Protein AF-A0A968VYX3-F1 (afdb_monomer)

Structure (mmCIF, N/CA/C/O backbone):
data_AF-A0A968VYX3-F1
#
_entry.id   AF-A0A968VYX3-F1
#
loop_
_atom_site.group_PDB
_atom_site.id
_atom_site.type_symbol
_atom_site.label_atom_id
_atom_site.label_alt_id
_atom_site.label_comp_id
_atom_site.label_asym_id
_atom_site.label_entity_id
_atom_site.label_seq_id
_atom_site.pdbx_PDB_ins_code
_atom_site.Cartn_x
_atom_site.Cartn_y
_atom_site.Cartn_z
_atom_site.occupancy
_atom_site.B_iso_or_equiv
_atom_site.auth_seq_id
_atom_site.auth_comp_id
_atom_site.auth_asym_id
_atom_site.auth_atom_id
_atom_site.pdbx_PDB_model_num
ATOM 1 N N . MET A 1 1 ? 54.978 17.476 -94.115 1.00 51.28 1 MET A N 1
ATOM 2 C CA . MET A 1 1 ? 54.622 16.136 -93.594 1.00 51.28 1 MET A CA 1
ATOM 3 C C . MET A 1 1 ? 53.204 15.787 -94.027 1.00 51.28 1 MET A C 1
ATOM 5 O O . MET A 1 1 ? 52.415 16.717 -94.184 1.00 51.28 1 MET A O 1
ATOM 9 N N . PRO A 1 2 ? 52.864 14.501 -94.238 1.00 60.81 2 PRO A N 1
ATOM 10 C CA . PRO A 1 2 ? 51.469 14.089 -94.396 1.00 60.81 2 PRO A CA 1
ATOM 11 C C . PRO A 1 2 ? 50.632 14.655 -93.237 1.00 60.81 2 PRO A C 1
ATOM 13 O O . PRO A 1 2 ? 51.095 14.648 -92.102 1.00 60.81 2 PRO A O 1
ATOM 16 N N . SER A 1 3 ? 49.433 15.170 -93.520 1.00 66.69 3 SER A N 1
ATOM 17 C CA . SER A 1 3 ? 48.513 15.742 -92.519 1.00 66.69 3 SER A CA 1
ATOM 18 C C . SER A 1 3 ? 48.938 17.048 -91.816 1.00 66.69 3 SER A C 1
ATOM 20 O O . SER A 1 3 ? 48.533 17.283 -90.683 1.00 66.69 3 SER A O 1
ATOM 22 N N . TYR A 1 4 ? 49.719 17.919 -92.464 1.00 71.12 4 TYR A N 1
ATOM 23 C CA . TYR A 1 4 ? 50.009 19.283 -91.969 1.00 71.12 4 TYR A CA 1
ATOM 24 C C . TYR A 1 4 ? 50.621 19.365 -90.552 1.00 71.12 4 TYR A C 1
ATOM 26 O O . TYR A 1 4 ? 50.507 20.389 -89.891 1.00 71.12 4 TYR A O 1
ATOM 34 N N . GLY A 1 5 ? 51.309 18.308 -90.104 1.00 70.00 5 GLY A N 1
ATOM 35 C CA . GLY A 1 5 ? 51.940 18.253 -88.778 1.00 70.00 5 GLY A CA 1
ATOM 36 C C . GLY A 1 5 ? 51.070 17.627 -87.686 1.00 70.00 5 GLY A C 1
ATOM 37 O O . GLY A 1 5 ? 51.565 17.405 -86.589 1.00 70.00 5 GLY A O 1
ATOM 38 N N . GLU A 1 6 ? 49.816 17.269 -87.983 1.00 73.88 6 GLU A N 1
ATOM 39 C CA . GLU A 1 6 ? 48.979 16.522 -87.044 1.00 73.88 6 GLU A CA 1
ATOM 40 C C . GLU A 1 6 ? 49.488 15.087 -86.838 1.00 73.88 6 GLU A C 1
ATOM 42 O O . GLU A 1 6 ? 49.609 14.334 -87.818 1.00 73.88 6 GLU A O 1
ATOM 47 N N . PRO A 1 7 ? 49.697 14.657 -85.577 1.00 72.12 7 PRO A N 1
ATOM 48 C CA . PRO A 1 7 ? 49.877 13.252 -85.240 1.00 72.12 7 PRO A CA 1
ATOM 49 C C . PRO A 1 7 ? 48.712 12.433 -85.798 1.00 72.12 7 PRO A C 1
ATOM 51 O O . PRO A 1 7 ? 47.568 12.653 -85.417 1.00 72.12 7 PRO A O 1
ATOM 54 N N . CYS A 1 8 ? 48.949 11.491 -86.708 1.00 73.25 8 CYS A N 1
ATOM 55 C CA . CYS A 1 8 ? 47.886 10.621 -87.213 1.00 73.25 8 CYS A CA 1
ATOM 56 C C . CYS A 1 8 ? 48.422 9.272 -87.681 1.00 73.25 8 CYS A C 1
ATOM 58 O O . CYS A 1 8 ? 49.598 9.115 -88.019 1.00 73.25 8 CYS A O 1
ATOM 60 N N . MET A 1 9 ? 47.539 8.276 -87.690 1.00 74.44 9 MET A N 1
ATOM 61 C CA . MET A 1 9 ? 47.867 6.947 -88.184 1.00 74.44 9 MET A CA 1
ATOM 62 C C . MET A 1 9 ? 47.571 6.841 -89.679 1.00 74.44 9 MET A C 1
ATOM 64 O O . MET A 1 9 ? 46.506 7.246 -90.142 1.00 74.44 9 MET A O 1
ATOM 68 N N . PHE A 1 10 ? 48.486 6.214 -90.417 1.00 79.75 10 PHE A N 1
ATOM 69 C CA . PHE A 1 10 ? 48.273 5.840 -91.810 1.00 79.75 10 PHE A CA 1
ATOM 70 C C . PHE A 1 10 ? 48.296 4.324 -91.973 1.00 79.75 10 PHE A C 1
ATOM 72 O O . PHE A 1 10 ? 49.190 3.646 -91.467 1.00 79.75 10 PHE A O 1
ATOM 79 N N . VAL A 1 11 ? 47.342 3.799 -92.737 1.00 78.44 11 VAL A N 1
ATOM 80 C CA . VAL A 1 11 ? 47.413 2.450 -93.297 1.00 78.44 11 VAL A CA 1
ATOM 81 C C . VAL A 1 11 ? 47.929 2.578 -94.717 1.00 78.44 11 VAL A C 1
ATOM 83 O O . VAL A 1 11 ? 47.303 3.222 -95.557 1.00 78.44 11 VAL A O 1
ATOM 86 N N . LEU A 1 12 ? 49.088 1.983 -94.972 1.00 84.31 12 LEU A N 1
ATOM 87 C CA . LEU A 1 12 ? 49.720 2.002 -96.282 1.00 84.31 12 LEU A CA 1
ATOM 88 C C . LEU A 1 12 ? 49.454 0.676 -96.994 1.00 84.31 12 LEU A C 1
ATOM 90 O O . LEU A 1 12 ? 49.712 -0.387 -96.434 1.00 84.31 12 LEU A O 1
ATOM 94 N N . SER A 1 13 ? 48.976 0.742 -98.233 1.00 87.50 13 SER A N 1
ATOM 95 C CA . SER A 1 13 ? 48.835 -0.419 -99.110 1.00 87.50 13 SER A CA 1
ATOM 96 C C . SER A 1 13 ? 49.578 -0.171 -100.424 1.00 87.50 13 SER A C 1
ATOM 98 O O . SER A 1 13 ? 49.269 0.804 -101.118 1.00 87.50 13 SER A O 1
ATOM 100 N N . PRO A 1 14 ? 50.592 -0.981 -100.779 1.00 90.00 14 PRO A N 1
ATOM 101 C CA . PRO A 1 14 ? 51.289 -0.830 -102.051 1.00 90.00 14 PRO A CA 1
ATOM 102 C C . PRO A 1 14 ? 50.390 -1.225 -103.234 1.00 90.00 14 PRO A C 1
ATOM 104 O O . PRO A 1 14 ? 49.693 -2.233 -103.188 1.00 90.00 14 PRO A O 1
ATOM 107 N N . ILE A 1 15 ? 50.453 -0.456 -104.324 1.00 89.94 15 ILE A N 1
ATOM 108 C CA . ILE A 1 15 ? 49.826 -0.791 -105.608 1.00 89.94 15 ILE A CA 1
ATOM 109 C C . ILE A 1 15 ? 50.907 -1.310 -106.559 1.00 89.94 15 ILE A C 1
ATOM 111 O O . ILE A 1 15 ? 51.912 -0.631 -106.803 1.00 89.94 15 ILE A O 1
ATOM 115 N N . TYR A 1 16 ? 50.672 -2.489 -107.134 1.00 91.81 16 TYR A N 1
ATOM 116 C CA . TYR A 1 16 ? 51.558 -3.127 -108.106 1.00 91.81 16 TYR A CA 1
ATOM 117 C C . TYR A 1 16 ? 50.954 -3.113 -109.513 1.00 91.81 16 TYR A C 1
ATOM 119 O O . TYR A 1 16 ? 49.749 -3.288 -109.681 1.00 91.81 16 TYR A O 1
ATOM 127 N N . LYS A 1 17 ? 51.805 -2.964 -110.533 1.00 90.88 17 LYS A N 1
ATOM 128 C CA . LYS A 1 17 ? 51.472 -3.187 -111.947 1.00 90.88 17 LYS A CA 1
ATOM 129 C C . LYS A 1 17 ? 52.606 -3.976 -112.599 1.00 90.88 17 LYS A C 1
ATOM 131 O O . LYS A 1 17 ? 53.765 -3.596 -112.468 1.00 90.88 17 LYS A O 1
ATOM 136 N N . ASN A 1 18 ? 52.280 -5.084 -113.270 1.00 87.62 18 ASN A N 1
ATOM 137 C CA . ASN A 1 18 ? 53.249 -6.004 -113.892 1.00 87.62 18 ASN A CA 1
ATOM 138 C C . ASN A 1 18 ? 54.385 -6.436 -112.936 1.00 87.62 18 ASN A C 1
ATOM 140 O O . ASN A 1 18 ? 55.556 -6.422 -113.300 1.00 87.62 18 ASN A O 1
ATOM 144 N N . GLY A 1 19 ? 54.047 -6.746 -111.679 1.00 88.19 19 GLY A N 1
ATOM 145 C CA . GLY A 1 19 ? 55.014 -7.171 -110.656 1.00 88.19 19 GLY A CA 1
ATOM 146 C C . GLY A 1 19 ? 55.870 -6.051 -110.050 1.00 88.19 19 GLY A C 1
ATOM 147 O O . GLY A 1 19 ? 56.565 -6.291 -109.069 1.00 88.19 19 GLY A O 1
ATOM 148 N N . SER A 1 20 ? 55.784 -4.819 -110.560 1.00 85.06 20 SER A N 1
ATOM 149 C CA . SER A 1 20 ? 56.522 -3.664 -110.036 1.00 85.06 20 SER A CA 1
ATOM 150 C C . SER A 1 20 ? 55.617 -2.758 -109.196 1.00 85.06 20 SER A C 1
ATOM 152 O O . SER A 1 20 ? 54.479 -2.471 -109.573 1.00 85.06 20 SER A O 1
ATOM 154 N N . LYS A 1 21 ? 56.108 -2.307 -108.034 1.00 90.31 21 LYS A N 1
ATOM 155 C CA . LYS A 1 21 ? 55.401 -1.358 -107.159 1.00 90.31 21 LYS A CA 1
ATOM 156 C C . LYS A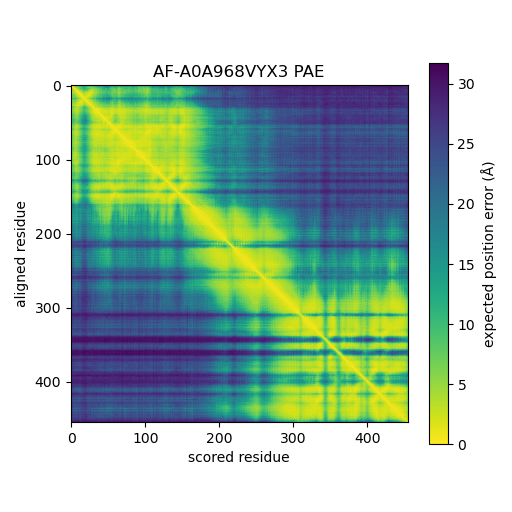 1 21 ? 55.401 0.020 -107.821 1.00 90.31 21 LYS A C 1
ATOM 158 O O . LYS A 1 21 ? 56.466 0.598 -108.005 1.00 90.31 21 LYS A O 1
ATOM 163 N N . ILE A 1 22 ? 54.222 0.545 -108.146 1.00 92.50 22 ILE A N 1
ATOM 164 C CA . ILE A 1 22 ? 54.079 1.830 -108.853 1.00 92.50 22 ILE A CA 1
ATOM 165 C C . ILE A 1 22 ? 53.502 2.946 -107.977 1.00 92.50 22 ILE A C 1
ATOM 167 O O . ILE A 1 22 ? 53.705 4.116 -108.279 1.00 92.50 22 ILE A O 1
ATOM 171 N N . ALA A 1 23 ? 52.799 2.608 -106.891 1.00 90.75 23 ALA A N 1
ATOM 172 C CA . ALA A 1 23 ? 52.235 3.587 -105.964 1.00 90.75 23 ALA A CA 1
ATOM 173 C C . ALA A 1 23 ? 52.011 2.989 -104.564 1.00 90.75 23 ALA A C 1
ATOM 175 O O . ALA A 1 23 ? 52.169 1.786 -104.343 1.00 90.75 23 ALA A O 1
ATOM 176 N N . VAL A 1 24 ? 51.644 3.840 -103.606 1.00 88.88 24 VAL A N 1
ATOM 177 C CA . VAL A 1 24 ? 51.171 3.451 -102.271 1.00 88.88 24 VAL A CA 1
ATOM 178 C C . VAL A 1 24 ? 49.893 4.231 -101.988 1.00 88.88 24 VAL A C 1
ATOM 180 O O . VAL A 1 24 ? 49.907 5.458 -102.050 1.00 88.88 24 VAL A O 1
ATOM 183 N N . ILE A 1 25 ? 48.802 3.538 -101.663 1.00 88.06 25 ILE A N 1
ATOM 184 C CA . ILE A 1 25 ? 47.617 4.167 -101.073 1.00 88.06 25 ILE A CA 1
ATOM 185 C C . ILE A 1 25 ? 47.896 4.354 -99.589 1.00 88.06 25 ILE A C 1
ATOM 187 O O . ILE A 1 25 ? 48.213 3.388 -98.898 1.00 88.06 25 ILE A O 1
ATOM 191 N N . ALA A 1 26 ? 47.757 5.585 -99.107 1.00 84.12 26 ALA A N 1
ATOM 192 C CA . ALA A 1 26 ? 47.805 5.913 -97.692 1.00 84.12 26 ALA A CA 1
ATOM 193 C C . ALA A 1 26 ? 46.406 6.310 -97.213 1.00 84.12 26 ALA A C 1
ATOM 195 O O . ALA A 1 26 ? 45.889 7.355 -97.598 1.00 84.12 26 ALA A O 1
ATOM 196 N N . LEU A 1 27 ? 45.793 5.484 -96.370 1.00 83.12 27 LEU A N 1
ATOM 197 C CA . LEU A 1 27 ? 44.534 5.802 -95.702 1.00 83.12 27 LEU A CA 1
ATOM 198 C C . LEU A 1 27 ? 44.841 6.432 -94.337 1.00 83.12 27 LEU A C 1
ATOM 200 O O . LEU A 1 27 ? 45.432 5.765 -93.488 1.00 83.12 27 LEU A O 1
ATOM 204 N N . LYS A 1 28 ? 44.443 7.692 -94.114 1.00 82.25 28 LYS A N 1
ATOM 205 C CA . LYS A 1 28 ? 44.511 8.336 -92.789 1.00 82.25 28 LYS A CA 1
ATOM 206 C C . LYS A 1 28 ? 43.396 7.770 -91.908 1.00 82.25 28 LYS A C 1
ATOM 208 O O . LYS A 1 28 ? 42.227 7.851 -92.274 1.00 82.25 28 LYS A O 1
ATOM 213 N N . ILE A 1 29 ? 43.748 7.241 -90.743 1.00 78.12 29 ILE A N 1
ATOM 214 C CA . ILE A 1 29 ? 42.795 6.938 -89.673 1.00 78.12 29 ILE A CA 1
ATOM 215 C C . ILE A 1 29 ? 42.685 8.186 -88.797 1.00 78.12 29 ILE A C 1
ATOM 217 O O . ILE A 1 29 ? 43.694 8.733 -88.349 1.00 78.12 29 ILE A O 1
ATOM 221 N N . SER A 1 30 ? 41.457 8.659 -88.583 1.00 81.38 30 SER A N 1
ATOM 222 C CA . SER A 1 30 ? 41.204 9.842 -87.764 1.00 81.38 30 SER A CA 1
ATOM 223 C C . SER A 1 30 ? 41.364 9.516 -86.279 1.00 81.38 30 SER A C 1
ATOM 225 O O . SER A 1 30 ? 40.644 8.667 -85.751 1.00 81.38 30 SER A O 1
ATOM 227 N N . ASN A 1 31 ? 42.251 10.236 -85.586 1.00 81.62 31 ASN A N 1
ATOM 228 C CA . ASN A 1 31 ? 42.364 10.145 -84.127 1.00 81.62 31 ASN A CA 1
ATOM 229 C C . ASN A 1 31 ? 41.036 10.496 -83.451 1.00 81.62 31 ASN A C 1
ATOM 231 O O . ASN A 1 31 ? 40.671 9.861 -82.473 1.00 81.62 31 ASN A O 1
ATOM 235 N N . ALA A 1 32 ? 40.276 11.445 -84.007 1.00 84.25 32 ALA A N 1
ATOM 236 C CA . ALA A 1 32 ? 38.975 11.823 -83.469 1.00 84.25 32 ALA A CA 1
ATOM 237 C C . ALA A 1 32 ? 37.975 10.658 -83.516 1.00 84.25 32 ALA A C 1
ATOM 239 O O . ALA A 1 32 ? 37.215 10.478 -82.572 1.00 84.25 32 ALA A O 1
ATOM 240 N N . GLN A 1 33 ? 38.001 9.833 -84.572 1.00 86.62 33 GLN A N 1
ATOM 241 C CA . GLN A 1 33 ? 37.161 8.632 -84.644 1.00 86.62 33 GLN A CA 1
ATOM 242 C C . GLN A 1 33 ? 37.594 7.583 -83.618 1.00 86.62 33 GLN A C 1
ATOM 244 O O . GLN A 1 33 ? 36.740 6.993 -82.964 1.00 86.62 33 GLN A O 1
ATOM 249 N N . LEU A 1 34 ? 38.904 7.378 -83.445 1.00 87.56 34 LEU A N 1
ATOM 250 C CA . LEU A 1 34 ? 39.422 6.439 -82.450 1.00 87.56 34 LEU A CA 1
ATOM 251 C C . LEU A 1 34 ? 39.076 6.889 -81.024 1.00 87.56 34 LEU A C 1
ATOM 253 O O . LEU A 1 34 ? 38.552 6.096 -80.249 1.00 87.56 34 LEU A O 1
ATOM 257 N N . THR A 1 35 ? 39.298 8.166 -80.706 1.00 91.06 35 THR A N 1
ATOM 258 C CA . THR A 1 35 ? 38.888 8.774 -79.437 1.00 91.06 35 THR A CA 1
ATOM 259 C C . THR A 1 35 ? 37.387 8.597 -79.231 1.00 91.06 35 THR A C 1
ATOM 261 O O . THR A 1 35 ? 36.987 8.102 -78.190 1.00 91.06 35 THR A O 1
ATOM 264 N N . ASN A 1 36 ? 36.556 8.898 -80.235 1.00 90.94 36 ASN A N 1
ATOM 265 C CA . ASN A 1 36 ? 35.101 8.778 -80.129 1.00 90.94 36 ASN A CA 1
ATOM 266 C C . ASN A 1 36 ? 34.624 7.346 -79.840 1.00 90.94 36 ASN A C 1
ATOM 268 O O . ASN A 1 36 ? 33.663 7.175 -79.099 1.00 90.94 36 ASN A O 1
ATOM 272 N N . ILE A 1 37 ? 35.282 6.327 -80.405 1.00 89.75 37 ILE A N 1
ATOM 273 C CA . ILE A 1 37 ? 34.975 4.913 -80.128 1.00 89.75 37 ILE A CA 1
ATOM 274 C C . ILE A 1 37 ? 35.338 4.550 -78.685 1.00 89.75 37 ILE A C 1
ATOM 276 O O . ILE A 1 37 ? 34.573 3.868 -78.015 1.00 89.75 37 ILE A O 1
ATOM 280 N N . VAL A 1 38 ? 36.500 5.000 -78.208 1.00 90.69 38 VAL A N 1
ATOM 281 C CA . VAL A 1 38 ? 37.015 4.659 -76.871 1.00 90.69 38 VAL A CA 1
ATOM 282 C C . VAL A 1 38 ? 36.267 5.395 -75.764 1.00 90.69 38 VAL A C 1
ATOM 284 O O . VAL A 1 38 ? 36.069 4.839 -74.690 1.00 90.69 38 VAL A O 1
ATOM 287 N N . THR A 1 39 ? 35.846 6.631 -76.024 1.00 90.56 39 THR A N 1
ATOM 288 C CA . THR A 1 39 ? 35.159 7.485 -75.048 1.00 90.56 39 THR A CA 1
ATOM 289 C C . THR A 1 39 ? 33.641 7.492 -75.213 1.00 90.56 39 THR A C 1
ATOM 291 O O . THR A 1 39 ? 32.981 8.283 -74.544 1.00 90.56 39 THR A O 1
ATOM 294 N N . ASN A 1 40 ? 33.092 6.699 -76.145 1.00 90.06 40 ASN A N 1
ATOM 295 C CA . ASN A 1 40 ? 31.672 6.717 -76.517 1.00 90.06 40 ASN A CA 1
ATOM 296 C C . ASN A 1 40 ? 31.147 8.150 -76.768 1.00 90.06 40 ASN A C 1
ATOM 298 O O . ASN A 1 40 ? 30.116 8.574 -76.252 1.00 90.06 40 ASN A O 1
ATOM 302 N N . GLY A 1 41 ? 31.926 8.961 -77.490 1.00 88.31 41 GLY A N 1
ATOM 303 C CA . GLY A 1 41 ? 31.615 10.379 -77.695 1.00 88.31 41 GLY A CA 1
ATOM 304 C C . GLY A 1 41 ? 31.712 11.257 -76.447 1.00 88.31 41 GLY A C 1
ATOM 305 O O . GLY A 1 41 ? 31.057 12.294 -76.386 1.00 88.31 41 GLY A O 1
ATOM 306 N N . PHE A 1 42 ? 32.587 10.898 -75.503 1.00 87.44 42 PHE A N 1
ATOM 307 C CA . PHE A 1 42 ? 32.790 11.559 -74.207 1.00 87.44 42 PHE A CA 1
ATOM 308 C C . PHE A 1 42 ? 31.594 11.415 -73.245 1.00 87.44 42 PHE A C 1
ATOM 310 O O . PHE A 1 42 ? 31.413 12.242 -72.351 1.00 87.44 42 PHE A O 1
ATOM 317 N N . ASN A 1 43 ? 30.801 10.347 -73.382 1.00 88.06 43 ASN A N 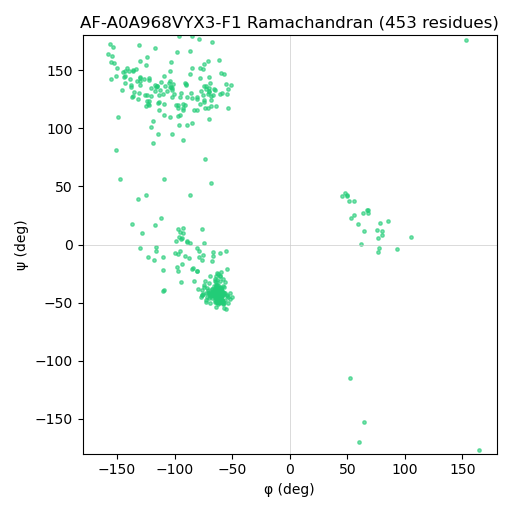1
ATOM 318 C CA . ASN A 1 43 ? 29.617 10.087 -72.559 1.00 88.06 43 ASN A CA 1
ATOM 319 C C . ASN A 1 43 ? 29.934 9.343 -71.241 1.00 88.06 43 ASN A C 1
ATOM 321 O O . ASN A 1 43 ? 29.220 8.443 -70.797 1.00 88.06 43 ASN A O 1
ATOM 325 N N . PHE A 1 44 ? 31.017 9.749 -70.575 1.00 89.06 44 PHE A N 1
ATOM 326 C CA . PHE A 1 44 ? 31.612 9.030 -69.441 1.00 89.06 44 PHE A CA 1
ATOM 327 C C . PHE A 1 44 ? 30.664 8.798 -68.258 1.00 89.06 44 PHE A C 1
ATOM 329 O O . PHE A 1 44 ? 30.814 7.827 -67.517 1.00 89.06 44 PHE A O 1
ATOM 336 N N . LYS A 1 45 ? 29.696 9.695 -68.043 1.00 85.31 45 LYS A N 1
ATOM 337 C CA . LYS A 1 45 ? 28.752 9.580 -66.926 1.00 85.31 45 LYS A CA 1
ATOM 338 C C . LYS A 1 45 ? 27.761 8.432 -67.137 1.00 85.31 45 LYS A C 1
ATOM 340 O O . LYS A 1 45 ? 27.449 7.739 -66.174 1.00 85.31 45 LYS A O 1
ATOM 345 N N . GLU A 1 46 ? 27.290 8.236 -68.368 1.00 86.62 46 GLU A N 1
ATOM 346 C CA . GLU A 1 46 ? 26.405 7.121 -68.729 1.00 86.62 46 GLU A CA 1
ATOM 347 C C . GLU A 1 46 ? 27.173 5.795 -68.787 1.00 86.62 46 GLU A C 1
ATOM 349 O O . GLU A 1 46 ? 26.640 4.766 -68.381 1.00 86.62 46 GLU A O 1
ATOM 354 N N . ASP A 1 47 ? 28.459 5.840 -69.154 1.00 85.75 47 ASP A N 1
ATOM 355 C CA . ASP A 1 47 ? 29.364 4.681 -69.141 1.00 85.75 47 ASP A CA 1
ATOM 356 C C . ASP A 1 47 ? 29.818 4.267 -67.719 1.00 85.75 47 ASP A C 1
ATO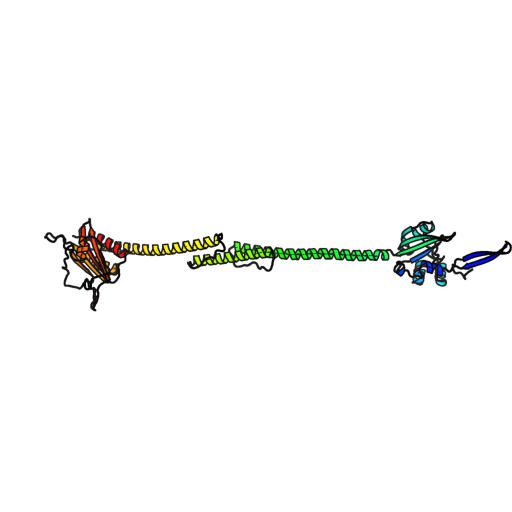M 358 O O . ASP A 1 47 ? 30.604 3.335 -67.552 1.00 85.75 47 ASP A O 1
ATOM 362 N N . GLY A 1 48 ? 29.342 4.953 -66.671 1.00 84.00 48 GLY A N 1
ATOM 363 C CA . GLY A 1 48 ? 29.627 4.609 -65.274 1.00 84.00 48 GLY A CA 1
ATOM 364 C C . GLY A 1 48 ? 30.985 5.085 -64.746 1.00 84.00 48 GLY A C 1
ATOM 365 O O . GLY A 1 48 ? 31.381 4.705 -63.648 1.00 84.00 48 GLY A O 1
ATOM 366 N N . LEU A 1 49 ? 31.684 5.955 -65.477 1.00 85.44 49 LEU A N 1
ATOM 367 C CA . LEU A 1 49 ? 32.981 6.529 -65.083 1.00 85.44 49 LEU A CA 1
ATOM 368 C C . LEU A 1 49 ? 32.839 7.821 -64.268 1.00 85.44 49 LEU A C 1
ATOM 370 O O . LEU A 1 49 ? 33.824 8.461 -63.899 1.00 85.44 49 LEU A O 1
ATOM 374 N N . GLY A 1 50 ? 31.601 8.215 -63.980 1.00 85.31 50 GLY A N 1
ATOM 375 C CA . GLY A 1 50 ? 31.291 9.333 -63.107 1.00 85.31 50 GLY A CA 1
ATOM 376 C C . GLY A 1 50 ? 31.766 10.687 -63.636 1.00 85.31 50 GLY A C 1
ATOM 377 O O . GLY A 1 50 ? 31.859 10.955 -64.838 1.00 85.31 50 GLY A O 1
ATOM 378 N N . SER A 1 51 ? 32.013 11.588 -62.699 1.00 84.12 51 SER A N 1
ATOM 379 C CA . SER A 1 51 ? 32.380 12.981 -62.930 1.00 84.12 51 SER A CA 1
ATOM 380 C C . SER A 1 51 ? 33.852 13.183 -63.275 1.00 84.12 51 SER A C 1
ATOM 382 O O . SER A 1 51 ? 34.153 14.177 -63.926 1.00 84.12 51 SER A O 1
ATOM 384 N N . ALA A 1 52 ? 34.747 12.264 -62.901 1.00 84.69 52 ALA A N 1
ATOM 385 C CA . ALA A 1 52 ? 36.182 12.437 -63.133 1.00 84.69 52 ALA A CA 1
ATOM 386 C C . ALA A 1 52 ? 36.889 11.245 -63.796 1.00 84.69 52 ALA A C 1
ATOM 388 O O . ALA A 1 52 ? 38.087 11.334 -64.074 1.00 84.69 52 ALA A O 1
ATOM 389 N N . GLY A 1 53 ? 36.188 10.136 -64.048 1.00 89.56 53 GLY A N 1
ATOM 390 C CA . GLY A 1 53 ? 36.771 8.986 -64.731 1.00 89.56 53 GLY A CA 1
ATOM 391 C C . GLY A 1 53 ? 37.028 9.233 -66.216 1.00 89.56 53 GLY A C 1
ATOM 392 O O . GLY A 1 53 ? 36.446 10.136 -66.824 1.00 89.56 53 GLY A O 1
ATOM 393 N N . ASP A 1 54 ? 37.939 8.446 -66.782 1.00 91.44 54 ASP A N 1
ATOM 394 C CA . ASP A 1 54 ? 38.484 8.634 -68.127 1.00 91.44 54 ASP A CA 1
ATOM 395 C C . ASP A 1 54 ? 38.892 7.297 -68.757 1.00 91.44 54 ASP A C 1
ATOM 397 O O . ASP A 1 54 ? 39.289 6.373 -68.043 1.00 91.44 54 ASP A O 1
ATOM 401 N N . VAL A 1 55 ? 38.847 7.216 -70.089 1.00 93.81 55 VAL A N 1
ATOM 402 C CA . VAL A 1 55 ? 39.271 6.041 -70.865 1.00 93.81 55 VAL A CA 1
ATOM 403 C C . VAL A 1 55 ? 40.101 6.487 -72.053 1.00 93.81 55 VAL A C 1
ATOM 405 O O . VAL A 1 55 ? 39.716 7.383 -72.801 1.00 93.81 55 VAL A O 1
ATOM 408 N N . PHE A 1 56 ? 41.252 5.854 -72.243 1.00 93.94 56 PHE A N 1
ATOM 409 C CA . PHE A 1 56 ? 42.195 6.233 -73.284 1.00 93.94 56 PHE A CA 1
ATOM 410 C C . PHE A 1 56 ? 43.072 5.057 -73.714 1.00 93.94 56 PHE A C 1
ATOM 412 O O . PHE A 1 56 ? 43.198 4.054 -73.013 1.00 93.94 56 PHE A O 1
ATOM 419 N N . ILE A 1 57 ? 43.698 5.186 -74.883 1.00 94.75 57 ILE A N 1
ATOM 420 C CA . ILE A 1 57 ? 44.635 4.195 -75.415 1.00 94.75 57 ILE A CA 1
ATOM 421 C C . ILE A 1 57 ? 46.071 4.691 -75.265 1.00 94.75 57 ILE A C 1
ATOM 423 O O . ILE A 1 57 ? 46.380 5.846 -75.564 1.00 94.75 57 ILE A O 1
ATOM 427 N N . VAL A 1 58 ? 46.958 3.778 -74.879 1.00 94.38 58 VAL A N 1
ATOM 428 C CA . VAL A 1 58 ? 48.407 3.973 -74.793 1.00 94.38 58 VAL A CA 1
ATOM 429 C C . VAL A 1 58 ? 49.100 3.066 -75.805 1.00 94.38 58 VAL A C 1
ATOM 431 O O . VAL A 1 58 ? 48.734 1.901 -75.967 1.00 94.38 58 VAL A O 1
ATOM 434 N N . GLY A 1 59 ? 50.094 3.591 -76.518 1.00 92.50 59 GLY A N 1
ATOM 435 C CA . GLY A 1 59 ? 50.933 2.785 -77.402 1.00 92.50 59 GLY A CA 1
ATOM 436 C C . GLY A 1 59 ? 52.127 2.154 -76.685 1.00 92.50 59 GLY A C 1
ATOM 437 O O . GLY A 1 59 ? 52.495 2.578 -75.600 1.00 92.50 59 GLY A O 1
ATOM 438 N N . HIS A 1 60 ? 52.788 1.185 -77.327 1.00 91.06 60 HIS A N 1
ATOM 439 C CA . HIS A 1 60 ? 54.031 0.564 -76.825 1.00 91.06 60 HIS A CA 1
ATOM 440 C C . HIS A 1 60 ? 55.177 1.539 -76.492 1.00 91.06 60 HIS A C 1
ATOM 442 O O . HIS A 1 60 ? 56.084 1.176 -75.757 1.00 91.06 60 HIS A O 1
ATOM 448 N N . ASP A 1 61 ? 55.149 2.751 -77.047 1.00 91.50 61 ASP A N 1
ATOM 449 C CA . ASP A 1 61 ? 56.098 3.831 -76.761 1.00 91.50 61 ASP A CA 1
ATOM 450 C C . ASP A 1 61 ? 55.759 4.589 -75.468 1.00 91.50 61 ASP A C 1
ATOM 452 O O . ASP A 1 61 ? 56.487 5.494 -75.080 1.00 91.50 61 ASP A O 1
ATOM 456 N N . GLY A 1 62 ? 54.652 4.241 -74.806 1.00 91.50 62 GLY A N 1
ATOM 457 C CA . GLY A 1 62 ? 54.173 4.902 -73.599 1.00 91.50 62 GLY A CA 1
ATOM 458 C C . GLY A 1 62 ? 53.414 6.201 -73.862 1.00 91.50 62 GLY A C 1
ATOM 459 O O . GLY A 1 62 ? 53.085 6.892 -72.908 1.00 91.50 62 GLY A O 1
ATOM 460 N N . TYR A 1 63 ? 53.102 6.553 -75.114 1.00 92.88 63 TYR A N 1
ATOM 461 C CA . TYR A 1 63 ? 52.382 7.793 -75.441 1.00 92.88 63 TYR A CA 1
ATOM 462 C C . TYR A 1 63 ? 50.908 7.545 -75.764 1.00 92.88 63 TYR A C 1
ATOM 464 O O . TYR A 1 63 ? 50.515 6.454 -76.194 1.00 92.88 63 TYR A O 1
ATOM 472 N N . LEU A 1 64 ? 50.080 8.580 -75.617 1.00 93.56 64 LEU A N 1
ATOM 473 C CA . LEU A 1 64 ? 48.659 8.514 -75.956 1.00 93.56 64 LEU A CA 1
ATOM 474 C C . LEU A 1 64 ? 48.405 8.174 -77.431 1.00 93.56 64 LEU A C 1
ATOM 476 O O . LEU A 1 64 ? 49.158 8.561 -78.329 1.00 93.56 64 LEU A O 1
ATOM 480 N N . ARG A 1 65 ? 47.303 7.461 -77.675 1.00 92.31 65 ARG A N 1
ATOM 481 C CA . ARG A 1 65 ? 46.713 7.202 -79.002 1.00 92.31 65 ARG A CA 1
ATOM 482 C C . ARG A 1 65 ? 45.305 7.768 -79.157 1.00 92.31 65 ARG A C 1
ATOM 484 O O . ARG A 1 65 ? 44.830 7.880 -80.281 1.00 92.31 65 ARG A O 1
ATOM 491 N N . THR A 1 66 ? 44.682 8.161 -78.053 1.00 93.25 66 THR A N 1
ATOM 492 C CA . THR A 1 66 ? 43.420 8.903 -78.012 1.00 93.25 66 THR A CA 1
ATOM 493 C C . THR A 1 66 ? 43.556 10.106 -77.097 1.00 93.25 66 THR A C 1
ATOM 495 O O . THR A 1 66 ? 44.412 10.129 -76.210 1.00 93.25 66 THR A O 1
ATOM 498 N N . ASP A 1 67 ? 42.693 11.091 -77.299 1.00 92.19 67 ASP A N 1
ATOM 499 C CA . ASP A 1 67 ? 42.638 12.259 -76.431 1.00 92.19 67 ASP A CA 1
ATOM 500 C C . ASP A 1 67 ? 41.973 11.935 -75.098 1.00 92.19 67 ASP A C 1
ATOM 502 O O . ASP A 1 67 ? 41.118 11.055 -74.996 1.00 92.19 67 ASP A O 1
ATOM 506 N N . ARG A 1 68 ? 42.395 12.669 -74.072 1.00 91.31 68 ARG A N 1
ATOM 507 C CA . ARG A 1 68 ? 41.910 12.545 -72.699 1.00 91.31 68 ARG A CA 1
ATOM 508 C C . ARG A 1 68 ? 40.641 13.367 -72.495 1.00 91.31 68 ARG A C 1
ATOM 510 O O . ARG A 1 68 ? 40.488 14.433 -73.099 1.00 91.31 68 ARG A O 1
ATOM 517 N N . ARG A 1 69 ? 39.782 12.945 -71.566 1.00 90.88 69 ARG A N 1
ATOM 518 C CA . ARG A 1 69 ? 38.607 13.715 -71.126 1.00 90.88 69 ARG A CA 1
ATOM 519 C C . ARG A 1 69 ? 38.949 15.161 -70.754 1.00 90.88 69 ARG A C 1
ATOM 521 O O . ARG A 1 69 ? 38.274 16.089 -71.190 1.00 90.88 69 ARG A O 1
ATOM 528 N N . GLN A 1 70 ? 40.030 15.361 -70.002 1.00 90.06 70 GLN A N 1
ATOM 529 C CA . GLN A 1 70 ? 40.415 16.671 -69.467 1.00 90.06 70 GLN A CA 1
ATOM 530 C C . GLN A 1 70 ? 40.779 17.670 -70.573 1.00 90.06 70 GLN A C 1
ATOM 532 O O . GLN A 1 70 ? 40.514 18.860 -70.424 1.00 90.06 70 GLN A O 1
ATOM 537 N N . LEU A 1 71 ? 41.323 17.197 -71.702 1.00 91.00 71 LEU A N 1
ATOM 538 C CA . LEU A 1 71 ? 41.609 18.050 -72.857 1.00 91.00 71 LEU A CA 1
ATOM 539 C C . LEU A 1 71 ? 40.318 18.629 -73.458 1.00 91.00 71 LEU A C 1
ATOM 541 O O . LEU A 1 71 ? 40.304 19.778 -73.895 1.00 91.00 71 LEU A O 1
ATOM 545 N N . LYS A 1 72 ? 39.233 17.843 -73.461 1.00 89.81 72 LYS A N 1
ATOM 546 C CA . LYS A 1 72 ? 37.908 18.246 -73.954 1.00 89.81 72 LYS A CA 1
ATOM 547 C C . LYS A 1 72 ? 37.183 19.161 -72.965 1.00 89.81 72 LYS A C 1
ATOM 549 O O . LYS A 1 72 ? 36.575 20.137 -73.390 1.00 89.81 72 LYS A O 1
ATOM 554 N N . GLU A 1 73 ? 37.227 18.834 -71.674 1.00 89.81 73 GLU A N 1
ATOM 555 C CA . GLU A 1 73 ? 36.478 19.551 -70.634 1.00 89.81 73 GLU A CA 1
ATOM 556 C C . GLU A 1 73 ? 37.119 20.884 -70.242 1.00 89.81 73 GLU A C 1
ATOM 558 O O . GLU A 1 73 ? 36.424 21.890 -70.117 1.00 89.81 73 GLU A O 1
ATOM 563 N N . ASN A 1 74 ? 38.439 20.910 -70.041 1.00 91.69 74 ASN A N 1
ATOM 564 C CA . ASN A 1 74 ? 39.166 22.124 -69.687 1.00 91.69 74 ASN A CA 1
ATOM 565 C C . ASN A 1 74 ? 40.607 22.059 -70.205 1.00 91.69 74 ASN A C 1
ATOM 567 O O . ASN A 1 74 ? 41.553 21.756 -69.473 1.00 91.69 74 ASN A O 1
ATOM 571 N N . LYS A 1 75 ? 40.760 22.377 -71.493 1.00 92.81 75 LYS A N 1
ATOM 572 C CA . LYS A 1 75 ? 42.046 22.398 -72.194 1.00 92.81 75 LYS A CA 1
ATOM 573 C C . LYS A 1 75 ? 43.112 23.223 -71.477 1.00 92.81 75 LYS A C 1
ATOM 575 O O . LYS A 1 75 ? 44.240 22.759 -71.338 1.00 92.81 75 LYS A O 1
ATOM 580 N N . GLU A 1 76 ? 42.771 24.430 -71.031 1.00 92.69 76 GLU A N 1
ATOM 581 C CA . GLU A 1 76 ? 43.732 25.342 -70.406 1.00 92.69 76 GLU A CA 1
ATOM 582 C C . GLU A 1 76 ? 44.287 24.750 -69.105 1.00 92.69 76 GLU A C 1
ATOM 584 O O . GLU A 1 76 ? 45.504 24.672 -68.926 1.00 92.69 76 GLU A O 1
ATOM 589 N N . ALA A 1 77 ? 43.406 24.255 -68.228 1.00 90.69 77 ALA A N 1
ATOM 590 C CA . ALA A 1 77 ? 43.813 23.602 -66.988 1.00 90.69 77 ALA A CA 1
ATOM 591 C C . ALA A 1 77 ? 44.596 22.309 -67.250 1.00 90.69 77 ALA A C 1
ATOM 593 O O . ALA A 1 77 ? 45.576 22.039 -66.555 1.00 90.69 77 ALA A O 1
ATOM 594 N N . TYR A 1 78 ? 44.202 21.536 -68.266 1.00 89.88 78 TYR A N 1
ATOM 595 C CA . TYR A 1 78 ? 44.881 20.302 -68.644 1.00 89.88 78 TYR A CA 1
ATOM 596 C C . TYR A 1 78 ? 46.314 20.563 -69.119 1.00 89.88 78 TYR A C 1
ATOM 598 O O . TYR A 1 78 ? 47.254 20.018 -68.544 1.00 89.88 78 TYR A O 1
ATOM 606 N N . VAL A 1 79 ? 46.509 21.451 -70.100 1.00 91.31 79 VAL A N 1
ATOM 607 C CA . VAL A 1 79 ? 47.846 21.775 -70.627 1.00 91.31 79 VAL A CA 1
ATOM 608 C C . VAL A 1 79 ? 48.719 22.427 -69.553 1.00 91.31 79 VAL A C 1
ATOM 610 O O . VAL A 1 79 ? 49.898 22.090 -69.426 1.00 91.31 79 VAL A O 1
ATOM 613 N N . LYS A 1 80 ? 48.142 23.296 -68.712 1.00 91.31 80 LYS A N 1
ATOM 614 C CA . LYS A 1 80 ? 48.836 23.853 -67.543 1.00 91.31 80 LYS A CA 1
ATOM 615 C C . LYS A 1 80 ? 49.288 22.756 -66.575 1.00 91.31 80 LYS A C 1
ATOM 617 O O . LYS A 1 80 ? 50.430 22.790 -66.123 1.00 91.31 80 LYS A O 1
ATOM 622 N N . GLY A 1 81 ? 48.427 21.780 -66.284 1.00 88.94 81 GLY A N 1
ATOM 623 C CA . GLY A 1 81 ? 48.743 20.639 -65.425 1.00 88.94 81 GLY A CA 1
ATOM 624 C C . GLY A 1 81 ? 49.873 19.775 -65.985 1.00 88.94 81 GLY A C 1
ATOM 625 O O . GLY A 1 81 ? 50.788 19.424 -65.238 1.00 88.94 81 GLY A O 1
ATOM 626 N N . LEU A 1 82 ? 49.857 19.509 -67.297 1.00 90.25 82 LEU A N 1
ATOM 627 C CA . LEU A 1 82 ? 50.921 18.770 -67.985 1.00 90.25 82 LEU A CA 1
ATOM 628 C C . LEU A 1 82 ? 52.280 19.482 -67.876 1.00 90.25 82 LEU A C 1
ATOM 630 O O . LEU A 1 82 ? 53.278 18.827 -67.575 1.00 90.25 82 LEU A O 1
ATOM 634 N N . ARG A 1 83 ? 52.319 20.812 -68.056 1.00 89.31 83 ARG A N 1
ATOM 635 C CA . ARG A 1 83 ? 53.540 21.623 -67.881 1.00 89.31 83 ARG A CA 1
ATOM 636 C C . ARG A 1 83 ? 54.040 21.599 -66.438 1.00 89.31 83 ARG A C 1
ATOM 638 O O . ARG A 1 83 ? 55.207 21.327 -66.191 1.00 89.31 83 ARG A O 1
ATOM 645 N N . GLN A 1 84 ? 53.150 21.841 -65.474 1.00 88.88 84 GLN A N 1
ATOM 646 C CA . GLN A 1 84 ? 53.505 21.910 -64.050 1.00 88.88 84 GLN A CA 1
ATOM 647 C C . GLN A 1 84 ? 54.104 20.606 -63.509 1.00 88.88 84 GLN A C 1
ATOM 649 O O . GLN A 1 84 ? 54.945 20.648 -62.615 1.00 88.88 84 GLN A O 1
ATOM 654 N N . HIS A 1 85 ? 53.689 19.462 -64.055 1.00 87.19 85 HIS A N 1
ATOM 655 C CA . HIS A 1 85 ? 54.173 18.143 -63.647 1.00 87.19 85 HIS A CA 1
ATOM 656 C C . HIS A 1 85 ? 55.294 17.604 -64.550 1.00 87.19 85 HIS A C 1
ATOM 658 O O . HIS A 1 85 ? 55.622 16.420 -64.463 1.00 87.19 85 HIS A O 1
ATOM 664 N N . ASN A 1 86 ? 55.890 18.447 -65.407 1.00 88.12 86 ASN A N 1
ATOM 665 C CA . ASN A 1 86 ? 56.949 18.074 -66.353 1.00 88.12 86 ASN A CA 1
ATOM 666 C C . ASN A 1 86 ? 56.577 16.852 -67.216 1.00 88.12 86 ASN A C 1
ATOM 668 O O . ASN A 1 86 ? 57.401 15.969 -67.462 1.00 88.12 86 ASN A O 1
ATOM 672 N N . MET A 1 87 ? 55.307 16.759 -67.623 1.00 87.56 87 MET A N 1
ATOM 673 C CA . MET A 1 87 ? 54.824 15.665 -68.470 1.00 87.56 87 MET A CA 1
ATOM 674 C C . MET A 1 87 ? 55.100 15.916 -69.949 1.00 87.56 87 MET A C 1
ATOM 676 O O . MET A 1 87 ? 55.297 14.963 -70.691 1.00 87.56 87 MET A O 1
ATOM 680 N N . VAL A 1 88 ? 55.098 17.179 -70.363 1.00 90.12 88 VAL A N 1
ATOM 681 C CA . VAL A 1 88 ? 55.382 17.631 -71.729 1.00 90.12 88 VAL A CA 1
ATOM 682 C C . VAL A 1 88 ? 56.307 18.840 -71.645 1.00 90.12 88 VAL A C 1
ATOM 684 O O . VAL A 1 88 ? 56.254 19.575 -70.653 1.00 90.12 88 VAL A O 1
ATOM 687 N N . ASP A 1 89 ? 57.147 19.044 -72.655 1.00 92.25 89 ASP A N 1
ATOM 688 C CA . ASP A 1 89 ? 57.944 20.265 -72.764 1.00 92.25 89 ASP A CA 1
ATOM 689 C C . ASP A 1 89 ? 57.106 21.442 -73.306 1.00 92.25 89 ASP A C 1
ATOM 691 O O . ASP A 1 89 ? 55.909 21.314 -73.601 1.00 92.25 89 ASP A O 1
ATOM 695 N N . ASP A 1 90 ? 57.710 22.629 -73.389 1.00 90.38 90 ASP A N 1
ATOM 696 C CA . ASP A 1 90 ? 57.002 23.829 -73.844 1.00 90.38 90 ASP A CA 1
ATOM 697 C C . ASP A 1 90 ? 56.535 23.719 -75.302 1.00 90.38 90 ASP A C 1
ATOM 699 O O . ASP A 1 90 ? 55.436 24.188 -75.619 1.00 90.38 90 ASP A O 1
ATOM 703 N N . GLN A 1 91 ? 57.316 23.047 -76.154 1.00 90.75 91 GLN A N 1
ATOM 704 C CA . GLN A 1 91 ? 57.021 22.849 -77.572 1.00 90.75 91 GLN A CA 1
ATOM 705 C C . GLN A 1 91 ? 55.836 21.895 -77.768 1.00 90.75 91 GLN A C 1
ATOM 707 O O . GLN A 1 91 ? 54.908 22.191 -78.529 1.00 90.75 91 GLN A O 1
ATOM 712 N N . ASP A 1 92 ? 55.822 20.771 -77.058 1.00 90.88 92 ASP A N 1
ATOM 713 C CA . ASP A 1 92 ? 54.725 19.810 -77.065 1.00 90.88 92 ASP A CA 1
ATOM 714 C C . ASP A 1 92 ? 53.452 20.441 -76.496 1.00 90.88 92 ASP A C 1
ATOM 716 O O . ASP A 1 92 ? 52.371 20.273 -77.058 1.00 90.88 92 ASP A O 1
ATOM 720 N N . ALA A 1 93 ? 53.553 21.247 -75.437 1.00 91.56 93 ALA A N 1
ATOM 721 C CA . ALA A 1 93 ? 52.404 21.964 -74.891 1.00 91.56 93 ALA A CA 1
ATOM 722 C C . ALA A 1 93 ? 51.817 23.004 -75.864 1.00 91.56 93 ALA A C 1
ATOM 724 O O . ALA A 1 93 ? 50.594 23.135 -75.962 1.00 91.56 93 ALA A O 1
ATOM 725 N N . GLU A 1 94 ? 52.660 23.741 -76.594 1.00 91.31 94 GLU A N 1
ATOM 726 C CA . GLU A 1 94 ? 52.203 24.627 -77.673 1.00 91.31 94 GLU A CA 1
ATOM 727 C C . GLU A 1 94 ? 51.550 23.837 -78.808 1.00 91.31 94 GLU A C 1
ATOM 729 O O . GLU A 1 94 ? 50.498 24.233 -79.311 1.00 91.31 94 GLU A O 1
ATOM 734 N N . THR A 1 95 ? 52.107 22.675 -79.146 1.00 90.06 95 THR A N 1
ATOM 735 C CA . THR A 1 95 ? 51.561 21.774 -80.166 1.00 90.06 95 THR A CA 1
ATOM 736 C C . THR A 1 95 ? 50.189 21.228 -79.760 1.00 90.06 95 THR A C 1
ATOM 738 O O . THR A 1 95 ? 49.254 21.267 -80.561 1.00 90.06 95 THR A O 1
ATOM 741 N N . ILE A 1 96 ? 50.009 20.807 -78.503 1.00 91.44 96 ILE A N 1
ATOM 742 C CA . ILE A 1 96 ? 48.706 20.394 -77.951 1.00 91.44 96 ILE A CA 1
ATOM 743 C C . ILE A 1 96 ? 47.714 21.562 -78.004 1.00 91.44 96 ILE A C 1
ATOM 745 O O . ILE A 1 96 ? 46.539 21.380 -78.338 1.00 91.44 96 ILE A O 1
ATOM 749 N N . ASN A 1 97 ? 48.171 22.782 -77.711 1.00 90.19 97 ASN A N 1
ATOM 750 C CA . ASN A 1 97 ? 47.329 23.970 -77.790 1.00 90.19 97 ASN A CA 1
ATOM 751 C C . ASN A 1 97 ? 46.900 24.299 -79.222 1.00 90.19 97 ASN A C 1
ATOM 753 O O . ASN A 1 97 ? 45.727 24.602 -79.441 1.00 90.19 97 ASN A O 1
ATOM 757 N N . LEU A 1 98 ? 47.802 24.200 -80.193 1.00 89.12 98 LEU A N 1
ATOM 758 C CA . LEU A 1 98 ? 47.508 24.505 -81.589 1.00 89.12 98 LEU A CA 1
ATOM 759 C C . LEU A 1 98 ? 46.633 23.425 -82.239 1.00 89.12 98 LEU A C 1
ATOM 761 O O . LEU A 1 98 ? 45.631 23.742 -82.875 1.00 89.12 98 LEU A O 1
ATOM 765 N N . LEU A 1 99 ? 46.999 22.155 -82.059 1.00 88.31 99 LEU A N 1
ATOM 766 C CA . LEU A 1 99 ? 46.378 21.015 -82.742 1.00 88.31 99 LEU A CA 1
ATOM 767 C C . LEU A 1 99 ? 45.209 20.401 -81.966 1.00 88.31 99 LEU A C 1
ATOM 769 O O . LEU A 1 99 ? 44.482 19.568 -82.498 1.00 88.31 99 LEU A O 1
ATOM 773 N N . ASN A 1 100 ? 45.015 20.805 -80.708 1.00 90.25 100 ASN A N 1
ATOM 774 C CA . ASN A 1 100 ? 43.949 20.315 -79.837 1.00 90.25 100 ASN A CA 1
ATOM 775 C C . ASN A 1 100 ? 43.942 18.784 -79.658 1.00 90.25 100 ASN A C 1
ATOM 777 O O . ASN A 1 100 ? 42.877 18.172 -79.593 1.00 90.25 100 ASN A O 1
ATOM 781 N N . THR A 1 101 ? 45.129 18.178 -79.582 1.00 90.44 101 THR A N 1
ATOM 782 C CA . THR A 1 101 ? 45.323 16.731 -79.418 1.00 90.44 101 THR A CA 1
ATOM 783 C C . THR A 1 101 ? 46.517 16.451 -78.512 1.00 90.44 101 THR A C 1
ATOM 785 O O . THR A 1 101 ? 47.548 17.104 -78.639 1.00 90.44 101 THR A O 1
ATOM 788 N N . GLY A 1 102 ? 46.394 15.465 -77.622 1.00 90.06 102 GLY A N 1
ATOM 789 C CA . GLY A 1 102 ? 47.493 14.922 -76.811 1.00 90.06 102 GLY A CA 1
ATOM 790 C C . GLY A 1 102 ? 48.141 13.669 -77.413 1.00 90.06 102 GLY A C 1
ATOM 791 O O . GLY A 1 102 ? 49.129 13.159 -76.879 1.00 90.06 102 GLY A O 1
ATOM 792 N N . VAL A 1 103 ? 47.587 13.149 -78.511 1.00 91.50 103 VAL A N 1
ATOM 793 C CA . VAL A 1 103 ? 48.054 11.930 -79.186 1.00 91.50 103 VAL A CA 1
ATOM 794 C C . VAL A 1 103 ? 49.511 12.066 -79.633 1.00 91.50 103 VAL A C 1
ATOM 796 O O . VAL A 1 103 ? 49.865 13.040 -80.288 1.00 91.50 103 VAL A O 1
ATOM 799 N N . LEU A 1 104 ? 50.338 11.066 -79.305 1.00 89.75 104 LEU A N 1
ATOM 800 C CA . LEU A 1 104 ? 51.796 11.023 -79.520 1.00 89.75 104 LEU A CA 1
ATOM 801 C C . LEU A 1 104 ? 52.626 12.103 -78.797 1.00 89.75 104 LEU A C 1
ATOM 803 O O . LEU A 1 104 ? 53.843 12.070 -78.922 1.00 89.75 104 LEU A O 1
ATOM 807 N N . LEU A 1 105 ? 52.004 13.002 -78.029 1.00 90.75 105 LEU A N 1
ATOM 808 C CA . LEU A 1 105 ? 52.687 14.098 -77.326 1.00 90.75 105 LEU A CA 1
ATOM 809 C C . LEU A 1 105 ? 52.715 13.872 -75.813 1.00 90.75 105 LEU A C 1
ATOM 811 O O . LEU A 1 105 ? 53.713 14.121 -75.152 1.00 90.75 105 LEU A O 1
ATOM 815 N N . VAL A 1 106 ? 51.627 13.345 -75.247 1.00 92.00 106 VAL A N 1
ATOM 816 C CA . VAL A 1 106 ? 51.526 13.145 -73.797 1.00 92.00 106 VAL A CA 1
ATOM 817 C C . VAL A 1 106 ? 51.991 11.734 -73.418 1.00 92.00 106 VAL A C 1
ATOM 819 O O . VAL A 1 106 ? 51.383 10.753 -73.874 1.00 92.00 106 VAL A O 1
ATOM 822 N N . PRO A 1 107 ? 53.024 11.596 -72.567 1.00 91.88 107 PRO A N 1
ATOM 823 C CA . PRO A 1 107 ? 53.442 10.308 -72.041 1.00 91.88 107 PRO A CA 1
ATOM 824 C C . PRO A 1 107 ? 52.509 9.842 -70.919 1.00 91.88 107 PRO A C 1
ATOM 826 O O . PRO A 1 107 ? 52.067 10.610 -70.062 1.00 91.88 107 PRO A O 1
ATOM 829 N N . VAL A 1 108 ? 52.276 8.538 -70.877 1.00 90.31 108 VAL A N 1
ATOM 830 C CA . VAL A 1 108 ? 51.552 7.832 -69.827 1.00 90.31 108 VAL A CA 1
ATOM 831 C C . VAL A 1 108 ? 52.543 6.929 -69.110 1.00 90.31 108 VAL A C 1
ATOM 833 O O . VAL A 1 108 ? 53.068 5.987 -69.695 1.00 90.31 108 VAL A O 1
ATOM 836 N N . LYS A 1 109 ? 52.788 7.194 -67.822 1.00 85.75 109 LYS A N 1
ATOM 837 C CA . LYS A 1 109 ? 53.533 6.263 -66.960 1.00 85.75 109 LYS A CA 1
ATOM 838 C C . LYS A 1 109 ? 52.632 5.829 -65.811 1.00 85.75 109 LYS A C 1
ATOM 840 O O . LYS A 1 109 ? 52.606 6.487 -64.773 1.00 85.75 109 LYS A O 1
ATOM 845 N N . LEU A 1 110 ? 51.873 4.773 -66.077 1.00 89.81 110 LEU A N 1
ATOM 846 C CA . LEU A 1 110 ? 51.041 4.039 -65.128 1.00 89.81 110 LEU A CA 1
ATOM 847 C C . LEU A 1 110 ? 51.550 2.599 -65.117 1.00 89.81 110 LEU A C 1
ATOM 849 O O . LEU A 1 110 ? 51.779 2.032 -66.188 1.00 89.81 110 LEU A O 1
ATOM 853 N N . GLU A 1 111 ? 51.705 2.013 -63.935 1.00 92.00 111 GLU A N 1
ATOM 854 C CA . GLU A 1 111 ? 52.140 0.625 -63.770 1.00 92.00 111 GLU A CA 1
ATOM 855 C C . GLU A 1 111 ? 51.149 -0.323 -64.457 1.00 92.00 111 GLU A C 1
ATOM 857 O O . GLU A 1 111 ? 51.546 -1.263 -65.151 1.00 92.00 111 GLU A O 1
ATOM 862 N N . SER A 1 112 ? 49.849 -0.024 -64.349 1.00 93.31 112 SER A N 1
ATOM 863 C CA . SER A 1 112 ? 48.803 -0.796 -65.025 1.00 93.31 112 SER A CA 1
ATOM 864 C C . SER A 1 112 ? 48.932 -0.719 -66.551 1.00 93.31 112 SER A C 1
ATOM 866 O O . SER A 1 112 ? 48.797 -1.718 -67.256 1.00 93.31 112 SER A O 1
ATOM 868 N N . ALA A 1 113 ? 49.243 0.462 -67.095 1.00 93.12 113 ALA A N 1
ATOM 869 C CA . ALA A 1 113 ? 49.421 0.613 -68.538 1.00 93.12 113 ALA A CA 1
ATOM 870 C C . ALA A 1 113 ? 50.635 -0.184 -69.042 1.00 93.12 113 ALA A C 1
ATOM 872 O O . ALA A 1 113 ? 50.548 -0.822 -70.088 1.00 93.12 113 ALA A O 1
ATOM 873 N N . GLU A 1 114 ? 51.743 -0.200 -68.297 1.00 92.75 114 GLU A N 1
ATOM 874 C CA . GLU A 1 114 ? 52.947 -0.960 -68.652 1.00 92.75 114 GLU A CA 1
ATOM 875 C C . GLU A 1 114 ? 52.696 -2.478 -68.657 1.00 92.75 114 GLU A C 1
ATOM 877 O O . GLU A 1 114 ? 53.035 -3.163 -69.627 1.00 92.75 114 GLU A O 1
ATOM 882 N N . LYS A 1 115 ? 52.012 -3.001 -67.630 1.00 94.00 115 LYS A N 1
ATOM 883 C CA . LYS A 1 115 ? 51.582 -4.411 -67.572 1.00 94.00 115 LYS A CA 1
ATOM 884 C C . LYS A 1 115 ? 50.668 -4.780 -68.746 1.00 94.00 115 LYS A C 1
ATOM 886 O O . LYS A 1 115 ? 50.892 -5.792 -69.416 1.00 94.00 115 LYS A O 1
ATOM 891 N N . ALA A 1 116 ? 49.713 -3.911 -69.078 1.00 95.12 116 ALA A N 1
ATOM 892 C CA . ALA A 1 116 ? 48.837 -4.092 -70.234 1.00 95.12 116 ALA A CA 1
ATOM 893 C C . ALA A 1 116 ? 49.580 -4.072 -71.575 1.00 95.12 116 ALA A C 1
ATOM 895 O O . ALA A 1 116 ? 49.287 -4.890 -72.448 1.00 95.12 116 ALA A O 1
ATOM 896 N N . LEU A 1 117 ? 50.589 -3.216 -71.743 1.00 93.56 117 LEU A N 1
ATOM 897 C CA . LEU A 1 117 ? 51.436 -3.214 -72.942 1.00 93.56 117 LEU A CA 1
ATOM 898 C C . LEU A 1 117 ? 52.259 -4.507 -73.085 1.00 93.56 117 LEU A C 1
ATOM 900 O O . LEU A 1 117 ? 52.511 -4.954 -74.211 1.00 93.56 117 LEU A O 1
ATOM 904 N N . ASN A 1 118 ? 52.608 -5.145 -71.965 1.00 92.88 118 ASN A N 1
ATOM 905 C CA . ASN A 1 118 ? 53.274 -6.450 -71.924 1.00 92.88 118 ASN A CA 1
ATOM 906 C C . ASN A 1 118 ? 52.322 -7.640 -72.143 1.00 92.88 118 ASN A C 1
ATOM 908 O O . ASN A 1 118 ? 52.783 -8.764 -72.346 1.00 92.88 118 ASN A O 1
ATOM 912 N N . GLY A 1 119 ? 51.010 -7.398 -72.229 1.00 91.31 119 GLY A N 1
ATOM 913 C CA . GLY A 1 119 ? 50.012 -8.414 -72.558 1.00 91.31 119 GLY A CA 1
ATOM 914 C C . GLY A 1 119 ? 49.163 -8.895 -71.383 1.00 91.31 119 GLY A C 1
ATOM 915 O O . GLY A 1 119 ? 48.388 -9.829 -71.579 1.00 91.31 119 GLY A O 1
ATOM 916 N N . GLU A 1 120 ? 49.287 -8.286 -70.204 1.00 94.12 120 GLU A N 1
ATOM 917 C CA . GLU A 1 120 ? 48.584 -8.701 -68.987 1.00 94.12 120 GLU A CA 1
ATOM 918 C C . GLU A 1 120 ? 47.406 -7.777 -68.667 1.00 94.12 120 GLU A C 1
ATOM 920 O O . GLU A 1 120 ? 47.499 -6.561 -68.794 1.00 94.12 120 GLU A O 1
ATOM 925 N N . PHE A 1 121 ? 46.285 -8.333 -68.209 1.00 94.81 121 PHE A N 1
ATOM 926 C CA . PHE A 1 121 ? 45.249 -7.509 -67.588 1.00 94.81 121 PHE A CA 1
ATOM 927 C C . PHE A 1 121 ? 45.730 -7.061 -66.211 1.00 94.81 121 PHE A C 1
ATOM 929 O O . PHE A 1 121 ? 46.212 -7.877 -65.428 1.00 94.81 121 PHE A O 1
ATOM 936 N N . SER A 1 122 ? 45.562 -5.782 -65.897 1.00 93.56 122 SER A N 1
ATOM 937 C CA . SER A 1 122 ? 45.994 -5.236 -64.613 1.00 93.56 122 SER A CA 1
ATOM 938 C C . SER A 1 122 ? 44.969 -4.274 -64.049 1.00 93.56 122 SER A C 1
ATOM 940 O O . SER A 1 122 ? 44.400 -3.463 -64.782 1.00 93.56 122 SER A O 1
ATOM 942 N N . ASN A 1 123 ? 44.799 -4.319 -62.737 1.00 92.69 123 ASN A N 1
ATOM 943 C CA . ASN A 1 123 ? 44.097 -3.306 -61.979 1.00 92.69 123 ASN A CA 1
ATOM 944 C C . ASN A 1 123 ? 44.949 -2.876 -60.782 1.00 92.69 123 ASN A C 1
ATOM 946 O O . ASN A 1 123 ? 45.677 -3.677 -60.196 1.00 92.69 123 ASN A O 1
ATOM 950 N N . SER A 1 124 ? 44.893 -1.599 -60.430 1.00 92.88 124 SER A N 1
ATOM 951 C CA . SER A 1 124 ? 45.587 -1.081 -59.256 1.00 92.88 124 SER A CA 1
ATOM 952 C C . SER A 1 124 ? 44.953 0.221 -58.778 1.00 92.88 124 SER A C 1
ATOM 954 O O . SER A 1 124 ? 44.173 0.856 -59.489 1.00 92.88 124 SER A O 1
ATOM 956 N N . ILE A 1 125 ? 45.274 0.607 -57.544 1.00 92.00 125 ILE A N 1
ATOM 957 C CA . ILE A 1 125 ? 45.093 1.982 -57.086 1.00 92.00 125 ILE A CA 1
ATOM 958 C C . ILE A 1 125 ? 46.482 2.600 -57.081 1.00 92.00 125 ILE A C 1
ATOM 960 O O . ILE A 1 125 ? 47.325 2.242 -56.259 1.00 92.00 125 ILE A O 1
ATOM 964 N N . GLU A 1 126 ? 46.715 3.511 -58.012 1.00 89.38 126 GLU A N 1
ATOM 965 C CA . GLU A 1 126 ? 48.014 4.131 -58.237 1.00 89.38 126 GLU A CA 1
ATOM 966 C C . GLU A 1 126 ? 47.856 5.651 -58.377 1.00 89.38 126 GLU A C 1
ATOM 968 O O . GLU A 1 126 ? 46.787 6.136 -58.762 1.00 89.38 126 GLU A O 1
ATOM 973 N N . PRO A 1 127 ? 48.871 6.446 -58.005 1.00 86.44 127 PRO A N 1
ATOM 974 C CA . PRO A 1 127 ? 48.857 7.867 -58.300 1.00 86.44 127 PRO A CA 1
ATOM 975 C C . PRO A 1 127 ? 49.032 8.076 -59.806 1.00 86.44 127 PRO A C 1
ATOM 977 O O . PRO A 1 127 ? 49.962 7.544 -60.415 1.00 86.44 127 PRO A O 1
ATOM 980 N N . ASP A 1 128 ? 48.177 8.898 -60.405 1.00 79.81 128 ASP A N 1
ATOM 981 C CA . ASP A 1 128 ? 48.453 9.417 -61.737 1.00 79.81 128 ASP A CA 1
ATOM 982 C C . ASP A 1 128 ? 49.659 10.383 -61.711 1.00 79.81 128 ASP A C 1
ATOM 984 O O . ASP A 1 128 ? 50.206 10.736 -60.661 1.00 79.81 128 ASP A O 1
ATOM 988 N N . LYS A 1 129 ? 50.107 10.841 -62.886 1.00 71.88 129 LYS A N 1
ATOM 989 C CA . LYS A 1 129 ? 51.216 11.808 -62.976 1.00 71.88 129 LYS A CA 1
ATOM 990 C C . LYS A 1 129 ? 50.902 13.193 -62.405 1.00 71.88 129 LYS A C 1
ATOM 992 O O . LYS A 1 129 ? 51.830 13.975 -62.223 1.00 71.88 129 LYS A O 1
ATOM 997 N N . LEU A 1 130 ? 49.640 13.464 -62.082 1.00 70.62 130 LEU A N 1
ATOM 998 C CA . LEU A 1 130 ? 49.186 14.667 -61.390 1.00 70.62 130 LEU A CA 1
ATOM 999 C C . LEU A 1 130 ? 49.103 14.449 -59.862 1.00 70.62 130 LEU A C 1
ATOM 1001 O O . LEU A 1 130 ? 48.622 15.317 -59.137 1.00 70.62 130 LEU A O 1
ATOM 1005 N N . GLY A 1 131 ? 49.554 13.290 -59.356 1.00 73.44 131 GLY A N 1
ATOM 1006 C CA . GLY A 1 131 ? 49.568 12.932 -57.934 1.00 73.44 131 GLY A CA 1
ATOM 1007 C C . GLY A 1 131 ? 48.205 12.521 -57.367 1.00 73.44 131 GLY A C 1
ATOM 1008 O O . GLY A 1 131 ? 48.084 12.289 -56.162 1.00 73.44 131 GLY A O 1
ATOM 1009 N N . THR A 1 132 ? 47.173 12.417 -58.204 1.00 82.56 132 THR A N 1
ATOM 1010 C CA . THR A 1 132 ? 45.828 12.023 -57.782 1.00 82.56 132 THR A CA 1
ATOM 1011 C C . THR A 1 132 ? 45.732 10.505 -57.748 1.00 82.56 132 THR A C 1
ATOM 1013 O O . THR A 1 132 ? 46.017 9.836 -58.737 1.00 82.56 132 THR A O 1
ATOM 1016 N N . LYS A 1 133 ? 45.320 9.936 -56.609 1.00 89.19 133 LYS A N 1
ATOM 1017 C CA . LYS A 1 133 ? 45.069 8.495 -56.511 1.00 89.19 133 LYS A CA 1
ATOM 1018 C C . LYS A 1 133 ? 43.847 8.110 -57.341 1.00 89.19 133 LYS A C 1
ATOM 1020 O O . LYS A 1 133 ? 42.728 8.563 -57.073 1.00 89.19 133 LYS A O 1
ATOM 1025 N N . VAL A 1 134 ? 44.079 7.250 -58.322 1.00 90.62 134 VAL A N 1
ATOM 1026 C CA . VAL A 1 134 ? 43.066 6.738 -59.238 1.00 90.62 134 VAL A CA 1
ATOM 1027 C C . VAL A 1 134 ? 43.027 5.218 -59.159 1.00 90.62 134 VAL A C 1
ATOM 1029 O O . VAL A 1 134 ? 44.053 4.557 -59.018 1.00 90.62 134 VAL A O 1
ATOM 1032 N N . MET A 1 135 ? 41.825 4.659 -59.230 1.00 92.69 135 MET A N 1
ATOM 1033 C CA . MET A 1 135 ? 41.634 3.248 -59.522 1.00 92.69 135 MET A CA 1
ATOM 1034 C C . MET A 1 135 ? 41.765 3.076 -61.032 1.00 92.69 135 MET A C 1
ATOM 1036 O O . MET A 1 135 ? 40.959 3.627 -61.782 1.00 92.69 135 MET A O 1
ATOM 1040 N N . THR A 1 136 ? 42.781 2.338 -61.459 1.00 93.44 136 THR A N 1
ATOM 1041 C CA . THR A 1 136 ? 43.122 2.115 -62.863 1.00 93.44 136 THR A CA 1
ATOM 1042 C C . THR A 1 136 ? 42.881 0.656 -63.219 1.00 93.44 136 THR A C 1
ATOM 1044 O O . THR A 1 136 ? 43.328 -0.243 -62.513 1.00 93.44 136 THR A O 1
ATOM 1047 N N . CYS A 1 137 ? 42.219 0.420 -64.347 1.00 94.88 137 CYS A N 1
ATOM 1048 C CA . CYS A 1 137 ? 42.105 -0.876 -65.002 1.00 94.88 137 CYS A CA 1
ATOM 1049 C C . CYS A 1 137 ? 42.686 -0.748 -66.410 1.00 94.88 137 CYS A C 1
ATOM 1051 O O . CYS A 1 137 ? 42.283 0.133 -67.169 1.00 94.88 137 CYS A O 1
ATOM 1053 N N . ALA A 1 138 ? 43.613 -1.625 -66.777 1.00 95.88 138 ALA A N 1
ATOM 1054 C CA . ALA A 1 138 ? 44.244 -1.624 -68.087 1.00 95.88 138 ALA A CA 1
ATOM 1055 C C . ALA A 1 138 ? 44.205 -3.017 -68.721 1.00 95.88 138 ALA A C 1
ATOM 1057 O O . ALA A 1 138 ? 44.378 -4.034 -68.044 1.00 95.88 138 ALA A O 1
ATOM 1058 N N . ALA A 1 139 ? 43.966 -3.049 -70.030 1.00 96.50 139 ALA A N 1
ATOM 1059 C CA . ALA A 1 139 ? 43.837 -4.266 -70.817 1.00 96.50 139 ALA A CA 1
ATOM 1060 C C . ALA A 1 139 ? 44.678 -4.191 -72.101 1.00 96.50 139 ALA A C 1
ATOM 1062 O O . ALA A 1 139 ? 44.714 -3.137 -72.749 1.00 96.50 139 ALA A O 1
ATOM 1063 N N . PRO A 1 140 ? 45.325 -5.296 -72.514 1.00 95.12 140 PRO A N 1
ATOM 1064 C CA . PRO A 1 140 ? 46.064 -5.347 -73.767 1.00 95.12 140 PRO A CA 1
ATOM 1065 C C . PRO A 1 140 ? 45.127 -5.217 -74.974 1.00 95.12 140 PRO A C 1
ATOM 1067 O O . PRO A 1 140 ? 44.129 -5.925 -75.092 1.00 95.12 140 PRO A O 1
ATOM 1070 N N . LEU A 1 141 ? 45.501 -4.368 -75.928 1.00 91.81 141 LEU A N 1
ATOM 1071 C CA . LEU A 1 141 ? 44.829 -4.190 -77.212 1.00 91.81 141 LEU A CA 1
ATOM 1072 C C . LEU A 1 141 ? 45.800 -4.531 -78.345 1.00 91.81 141 LEU A C 1
ATOM 1074 O O . LEU A 1 141 ? 46.732 -3.784 -78.647 1.00 91.81 141 LEU A O 1
ATOM 1078 N N . ARG A 1 142 ? 45.582 -5.685 -78.984 1.00 84.50 142 ARG A N 1
ATOM 1079 C CA . ARG A 1 142 ? 46.407 -6.160 -80.103 1.00 84.50 142 ARG A CA 1
ATOM 1080 C C . ARG A 1 142 ? 45.744 -5.810 -81.430 1.00 84.50 142 ARG A C 1
ATOM 1082 O O . ARG A 1 142 ? 44.724 -6.391 -81.789 1.00 84.50 142 ARG A O 1
ATOM 1089 N N . LEU A 1 143 ? 46.344 -4.882 -82.173 1.00 79.19 143 LEU A N 1
ATOM 1090 C CA . LEU A 1 143 ? 45.899 -4.495 -83.515 1.00 79.19 143 LEU A CA 1
ATOM 1091 C C . LEU A 1 143 ? 46.966 -4.897 -84.533 1.00 79.19 143 LEU A C 1
ATOM 1093 O O . LEU A 1 143 ? 47.918 -4.151 -84.769 1.00 79.19 143 LEU A O 1
ATOM 1097 N N . ARG A 1 144 ? 46.808 -6.080 -85.143 1.00 78.69 144 ARG A N 1
ATOM 1098 C CA . ARG A 1 144 ? 47.827 -6.693 -86.019 1.00 78.69 144 ARG A CA 1
ATOM 1099 C C . ARG A 1 144 ? 49.184 -6.748 -85.294 1.00 78.69 144 ARG A C 1
ATOM 1101 O O . ARG A 1 144 ? 49.275 -7.381 -84.248 1.00 78.69 144 ARG A O 1
ATOM 1108 N N . ASP A 1 145 ? 50.187 -6.024 -85.789 1.00 76.25 145 ASP A N 1
ATOM 1109 C CA . ASP A 1 145 ? 51.542 -5.975 -85.225 1.00 76.25 145 ASP A CA 1
ATOM 1110 C C . ASP A 1 145 ? 51.723 -4.884 -84.150 1.00 76.25 145 ASP A C 1
ATOM 1112 O O . ASP A 1 145 ? 52.829 -4.664 -83.654 1.00 76.25 145 ASP A O 1
ATOM 1116 N N . LYS A 1 146 ? 50.665 -4.138 -83.802 1.00 80.31 146 LYS A N 1
ATOM 1117 C CA . LYS A 1 146 ? 50.721 -3.061 -82.803 1.00 80.31 146 LYS A CA 1
ATOM 1118 C C . LYS A 1 146 ? 50.290 -3.570 -81.428 1.00 80.31 146 LYS A C 1
ATOM 1120 O O . LYS A 1 146 ? 49.198 -4.117 -81.271 1.00 80.31 146 LYS A O 1
ATOM 1125 N N . LYS 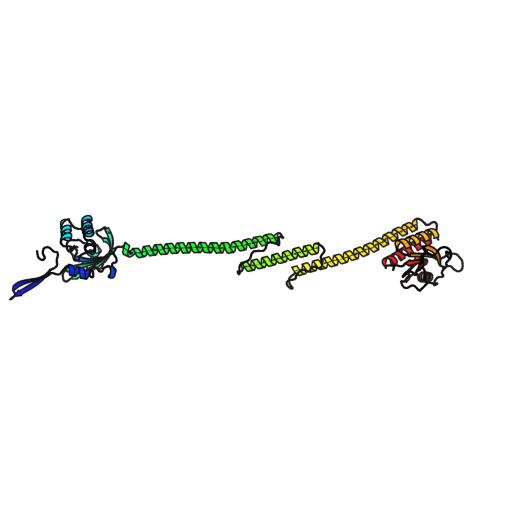A 1 147 ? 51.153 -3.339 -80.433 1.00 89.06 147 LYS A N 1
ATOM 1126 C CA . LYS A 1 147 ? 50.901 -3.594 -79.007 1.00 89.06 147 LYS A CA 1
ATOM 1127 C C . LYS A 1 147 ? 50.443 -2.306 -78.334 1.00 89.06 147 LYS A C 1
ATOM 1129 O O . LYS A 1 147 ? 51.263 -1.416 -78.109 1.00 89.06 147 LYS A O 1
ATOM 1134 N N . TRP A 1 148 ? 49.150 -2.183 -78.079 1.00 93.50 148 TRP A N 1
ATOM 1135 C CA . TRP A 1 148 ? 48.552 -1.053 -77.372 1.00 93.50 148 TRP A CA 1
ATOM 1136 C C . TRP A 1 148 ? 47.899 -1.529 -76.075 1.00 93.50 148 TRP A C 1
ATOM 1138 O O . TRP A 1 148 ? 47.740 -2.728 -75.859 1.00 93.50 148 TRP A O 1
ATOM 1148 N N . ALA A 1 149 ? 47.517 -0.588 -75.223 1.00 95.31 149 ALA A N 1
ATOM 1149 C CA . ALA A 1 149 ? 46.740 -0.837 -74.020 1.00 95.31 149 ALA A CA 1
ATOM 1150 C C . ALA A 1 149 ? 45.548 0.119 -73.979 1.00 95.31 149 ALA A C 1
ATOM 1152 O O . ALA A 1 149 ? 45.704 1.303 -74.277 1.00 95.31 149 ALA A O 1
ATOM 1153 N N . VAL A 1 150 ? 44.373 -0.385 -73.611 1.00 94.94 150 VAL A N 1
ATOM 1154 C CA . VAL A 1 150 ? 43.223 0.451 -73.239 1.00 94.94 150 VAL A CA 1
ATOM 1155 C C . VAL A 1 150 ? 43.262 0.604 -71.730 1.00 94.94 150 VAL A C 1
ATOM 1157 O O . VAL A 1 150 ? 43.398 -0.390 -71.018 1.00 94.94 150 VAL A O 1
ATOM 1160 N N . VAL A 1 151 ? 43.158 1.835 -71.248 1.00 95.19 151 VAL A N 1
ATOM 1161 C CA . VAL A 1 151 ? 43.224 2.172 -69.830 1.00 95.19 151 VAL A CA 1
ATOM 1162 C C . VAL A 1 151 ? 41.956 2.919 -69.452 1.00 95.19 151 VAL A C 1
ATOM 1164 O O . VAL A 1 151 ? 41.599 3.892 -70.108 1.00 95.19 151 VAL A O 1
ATOM 1167 N N . SER A 1 152 ? 41.300 2.464 -68.392 1.00 93.81 152 SER A N 1
ATOM 1168 C CA . SER A 1 152 ? 40.154 3.104 -67.754 1.00 93.81 152 SER A CA 1
ATOM 1169 C C . SER A 1 152 ? 40.542 3.491 -66.334 1.00 93.81 152 SER A C 1
ATOM 1171 O O . SER A 1 152 ? 41.098 2.668 -65.609 1.00 93.81 152 SER A O 1
ATOM 1173 N N . GLN A 1 153 ? 40.248 4.719 -65.920 1.00 92.06 153 GLN A N 1
ATOM 1174 C CA . GLN A 1 153 ? 40.593 5.218 -64.589 1.00 92.06 153 GLN A CA 1
ATOM 1175 C C . GLN A 1 153 ? 39.439 5.988 -63.945 1.00 92.06 153 GLN A C 1
ATOM 1177 O O . GLN A 1 153 ? 38.676 6.648 -64.645 1.00 92.06 153 GLN A O 1
ATOM 1182 N N . MET A 1 154 ? 39.341 5.948 -62.615 1.00 90.88 154 MET A N 1
ATOM 1183 C CA . MET A 1 154 ? 38.382 6.729 -61.823 1.00 90.88 154 MET A CA 1
ATOM 1184 C C . MET A 1 154 ? 39.015 7.189 -60.504 1.00 90.88 154 MET A C 1
ATOM 1186 O O . MET A 1 154 ? 39.822 6.474 -59.916 1.00 90.88 154 MET A O 1
ATOM 1190 N N . ASN A 1 155 ? 38.666 8.382 -60.018 1.00 89.69 155 ASN A N 1
ATOM 1191 C CA . ASN A 1 155 ? 39.231 8.925 -58.778 1.00 89.69 155 ASN A CA 1
ATOM 1192 C C . ASN A 1 155 ? 38.843 8.090 -57.548 1.00 89.69 155 ASN A C 1
ATOM 1194 O O . ASN A 1 155 ? 37.661 7.834 -57.323 1.00 89.69 155 ASN A O 1
ATOM 1198 N N . GLU A 1 156 ? 39.811 7.772 -56.682 1.00 87.94 156 GLU A N 1
ATOM 1199 C CA . GLU A 1 156 ? 39.589 6.985 -55.455 1.00 87.94 156 GLU A CA 1
ATOM 1200 C C . GLU A 1 156 ? 38.494 7.601 -54.563 1.00 87.94 156 GLU A C 1
ATOM 1202 O O . GLU A 1 156 ? 37.595 6.910 -54.089 1.00 87.94 156 GLU A O 1
ATOM 1207 N N . ARG A 1 157 ? 38.517 8.928 -54.387 1.00 86.31 157 ARG A N 1
ATOM 1208 C CA . ARG A 1 157 ? 37.510 9.648 -53.586 1.00 86.31 157 ARG A CA 1
ATOM 1209 C C . ARG A 1 157 ? 36.101 9.550 -54.163 1.00 86.31 157 ARG A C 1
ATOM 1211 O O . ARG A 1 157 ? 35.141 9.603 -53.403 1.00 86.31 157 ARG A O 1
ATOM 1218 N N . GLU A 1 158 ? 35.968 9.439 -55.481 1.00 86.12 158 GLU A N 1
ATOM 1219 C CA . GLU A 1 158 ? 34.662 9.285 -56.122 1.00 86.12 158 GLU A CA 1
ATOM 1220 C C . GLU A 1 158 ? 34.138 7.859 -55.932 1.00 86.12 158 GLU A C 1
ATOM 1222 O O . GLU A 1 158 ? 32.989 7.680 -55.538 1.00 86.12 158 GLU A O 1
ATOM 1227 N N . VAL A 1 159 ? 35.015 6.862 -56.096 1.00 85.25 159 VAL A N 1
ATOM 1228 C CA . VAL A 1 159 ? 34.700 5.445 -55.858 1.00 85.25 159 VAL A CA 1
ATOM 1229 C C . VAL A 1 159 ? 34.282 5.205 -54.399 1.00 85.25 159 VAL A C 1
ATOM 1231 O O . VAL A 1 159 ? 33.280 4.540 -54.140 1.00 85.25 159 VAL A O 1
ATOM 1234 N N . PHE A 1 160 ? 35.007 5.776 -53.430 1.00 85.56 160 PHE A N 1
ATOM 1235 C CA . PHE A 1 160 ? 34.778 5.528 -52.001 1.00 85.56 160 PHE A CA 1
ATOM 1236 C C . PHE A 1 160 ? 33.915 6.578 -51.281 1.00 85.56 160 PHE A C 1
ATOM 1238 O O . PHE A 1 160 ? 33.497 6.341 -50.147 1.00 85.56 160 PHE A O 1
ATOM 1245 N N . GLY A 1 161 ? 33.569 7.705 -51.912 1.00 83.88 161 GLY A N 1
ATOM 1246 C CA . GLY A 1 161 ? 32.771 8.768 -51.278 1.00 83.88 161 GLY A CA 1
ATOM 1247 C C . GLY A 1 161 ? 31.371 8.318 -50.828 1.00 83.88 161 GLY A C 1
ATOM 1248 O O . GLY A 1 161 ? 30.817 8.839 -49.849 1.00 83.88 161 GLY A O 1
ATOM 1249 N N . ILE A 1 162 ? 30.817 7.297 -51.491 1.00 80.00 162 ILE A N 1
ATOM 1250 C CA . ILE A 1 162 ? 29.569 6.636 -51.085 1.00 80.00 162 ILE A CA 1
ATOM 1251 C C . ILE A 1 162 ? 29.748 5.927 -49.730 1.00 80.00 162 ILE A C 1
ATOM 1253 O O . ILE A 1 162 ? 28.885 6.052 -48.856 1.00 80.00 162 ILE A O 1
ATOM 1257 N N . LEU A 1 163 ? 30.884 5.253 -49.504 1.00 87.12 163 LEU A N 1
ATOM 1258 C CA . LEU A 1 163 ? 31.169 4.551 -48.246 1.00 87.12 163 LEU A CA 1
ATOM 1259 C C . LEU A 1 163 ? 31.349 5.516 -47.070 1.00 87.12 163 LEU A C 1
ATOM 1261 O O . LEU A 1 163 ? 30.866 5.237 -45.974 1.00 87.12 163 LEU A O 1
ATOM 1265 N N . ASP A 1 164 ? 31.982 6.671 -47.281 1.00 83.31 164 ASP A N 1
ATOM 1266 C CA . ASP A 1 164 ? 32.155 7.677 -46.224 1.00 83.31 164 ASP A CA 1
ATOM 1267 C C . ASP A 1 164 ? 30.819 8.260 -45.754 1.00 83.31 164 ASP A C 1
ATOM 1269 O O . ASP A 1 164 ? 30.594 8.473 -44.556 1.00 83.31 164 ASP A O 1
ATOM 1273 N N . SER A 1 165 ? 29.913 8.507 -46.701 1.00 85.81 165 SER A N 1
ATOM 1274 C CA . SER A 1 165 ? 28.561 8.980 -46.402 1.00 85.81 165 SER A CA 1
ATOM 1275 C C . SER A 1 165 ? 27.770 7.917 -45.642 1.00 85.81 165 SER A C 1
ATOM 1277 O O . SER A 1 165 ? 27.164 8.221 -44.612 1.00 85.81 165 SER A O 1
ATOM 1279 N N . PHE A 1 166 ? 27.870 6.657 -46.072 1.00 89.56 166 PHE A N 1
ATOM 1280 C CA . PHE A 1 166 ? 27.289 5.519 -45.365 1.00 89.56 166 PHE A CA 1
ATOM 1281 C C . PHE A 1 166 ? 27.842 5.378 -43.936 1.00 89.56 166 PHE A C 1
ATOM 1283 O O . PHE A 1 166 ? 27.074 5.205 -42.989 1.00 89.56 166 PHE A O 1
ATOM 1290 N N . ARG A 1 167 ? 29.159 5.525 -43.732 1.00 90.44 167 ARG A N 1
ATOM 1291 C CA . ARG A 1 167 ? 29.790 5.444 -42.403 1.00 90.44 167 ARG A CA 1
ATOM 1292 C C . ARG A 1 167 ? 29.254 6.505 -41.442 1.00 90.44 167 ARG A C 1
ATOM 1294 O O . ARG A 1 167 ? 28.954 6.185 -40.293 1.00 90.44 167 ARG A O 1
ATOM 1301 N N . ARG A 1 168 ? 29.118 7.759 -41.893 1.00 89.06 168 ARG A N 1
ATOM 1302 C CA . ARG A 1 168 ? 28.582 8.854 -41.059 1.00 89.06 168 ARG A CA 1
ATOM 1303 C C . ARG A 1 168 ? 27.136 8.601 -40.640 1.00 89.06 168 ARG A C 1
ATOM 1305 O O . ARG A 1 168 ? 26.812 8.803 -39.473 1.00 89.06 168 ARG A O 1
ATOM 1312 N N . ILE A 1 169 ? 26.299 8.121 -41.561 1.00 91.62 169 ILE A N 1
ATOM 1313 C CA . ILE A 1 169 ? 24.896 7.787 -41.274 1.00 91.62 169 ILE A CA 1
ATOM 1314 C C . ILE A 1 169 ? 24.812 6.674 -40.222 1.00 91.62 169 ILE A C 1
ATOM 1316 O O . ILE A 1 169 ? 24.086 6.817 -39.241 1.00 91.62 169 ILE A O 1
ATOM 1320 N N . ASN A 1 170 ? 25.598 5.603 -40.369 1.00 94.06 170 ASN A N 1
ATOM 1321 C CA . ASN A 1 170 ? 25.605 4.505 -39.397 1.00 94.06 170 ASN A CA 1
AT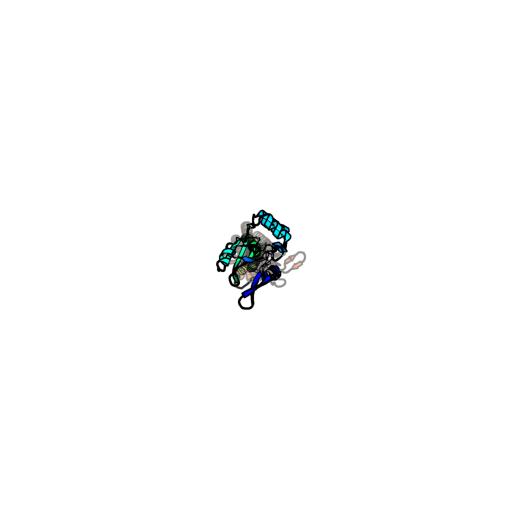OM 1322 C C . ASN A 1 170 ? 26.112 4.932 -38.013 1.00 94.06 170 ASN A C 1
ATOM 1324 O O . ASN A 1 170 ? 25.546 4.522 -36.999 1.00 94.06 170 ASN A O 1
ATOM 1328 N N . LEU A 1 171 ? 27.150 5.773 -37.951 1.00 96.19 171 LEU A N 1
ATOM 1329 C CA . LEU A 1 171 ? 27.663 6.292 -36.680 1.00 96.19 171 LEU A CA 1
ATOM 1330 C C . LEU A 1 171 ? 26.601 7.136 -35.967 1.00 96.19 171 LEU A C 1
ATOM 1332 O O . LEU A 1 171 ? 26.359 6.938 -34.778 1.00 96.19 171 LEU A O 1
ATOM 1336 N N . PHE A 1 172 ? 25.922 8.020 -36.702 1.00 97.00 172 PHE A N 1
ATOM 1337 C CA . PHE A 1 172 ? 24.818 8.811 -36.164 1.00 97.00 172 PHE A CA 1
ATOM 1338 C C . PHE A 1 172 ? 23.687 7.921 -35.633 1.00 97.00 172 PHE A C 1
ATOM 1340 O O . PHE A 1 172 ? 23.257 8.093 -34.494 1.00 97.00 172 PHE A O 1
ATOM 1347 N N . LEU A 1 173 ? 23.251 6.935 -36.423 1.00 97.25 173 LEU A N 1
ATOM 1348 C CA . LEU A 1 173 ? 22.186 6.007 -36.041 1.00 97.25 173 LEU A CA 1
ATOM 1349 C C . LEU A 1 173 ? 22.547 5.214 -34.777 1.00 97.25 173 LEU A C 1
ATOM 1351 O O . LEU A 1 173 ? 21.717 5.052 -33.888 1.00 97.25 173 LEU A O 1
ATOM 1355 N N . THR A 1 174 ? 23.804 4.784 -34.658 1.00 97.81 174 THR A N 1
ATOM 1356 C CA . THR A 1 174 ? 24.302 4.054 -33.484 1.00 97.81 174 THR A CA 1
ATOM 1357 C C . THR A 1 174 ? 24.232 4.908 -32.218 1.00 97.81 174 THR A C 1
ATOM 1359 O O . THR A 1 174 ? 23.692 4.469 -31.203 1.00 97.81 174 THR A O 1
ATOM 1362 N N . VAL A 1 175 ? 24.733 6.147 -32.274 1.00 97.62 175 VAL A N 1
ATOM 1363 C CA . VAL A 1 175 ? 24.687 7.079 -31.133 1.00 97.62 175 VAL A CA 1
ATOM 1364 C C . VAL A 1 175 ? 23.244 7.426 -30.770 1.00 97.62 175 VAL A C 1
ATOM 1366 O O . VAL A 1 175 ? 22.900 7.474 -29.589 1.00 97.62 175 VAL A O 1
ATOM 1369 N N . PHE A 1 176 ? 22.388 7.620 -31.774 1.00 97.81 176 PHE A N 1
ATOM 1370 C CA . PHE A 1 176 ? 20.973 7.901 -31.574 1.00 97.81 176 PHE A CA 1
ATOM 1371 C C . PHE A 1 176 ? 20.259 6.752 -30.852 1.00 97.81 176 PHE A C 1
ATOM 1373 O O . PHE A 1 176 ? 19.607 6.984 -29.835 1.00 97.81 176 PHE A O 1
ATOM 1380 N N . ILE A 1 177 ? 20.426 5.513 -31.326 1.00 97.81 177 ILE A N 1
ATOM 1381 C CA . ILE A 1 177 ? 19.835 4.320 -30.706 1.00 97.81 177 ILE A CA 1
ATOM 1382 C C . ILE A 1 177 ? 20.323 4.166 -29.262 1.00 97.81 177 ILE A C 1
ATOM 1384 O O . ILE A 1 177 ? 19.518 3.922 -28.363 1.00 97.81 177 ILE A O 1
ATOM 1388 N N . LEU A 1 178 ? 21.621 4.361 -29.014 1.00 98.12 178 LEU A N 1
ATOM 1389 C CA . LEU A 1 178 ? 22.185 4.286 -27.668 1.00 98.12 178 LEU A CA 1
ATOM 1390 C C . LEU A 1 178 ? 21.560 5.333 -26.730 1.00 98.12 178 LEU A C 1
ATOM 1392 O O . LEU A 1 178 ? 21.127 4.996 -25.628 1.00 98.12 178 LEU A O 1
ATOM 1396 N N . GLY A 1 179 ? 21.460 6.589 -27.176 1.00 97.56 179 GLY A N 1
ATOM 1397 C CA . GLY A 1 179 ? 20.818 7.659 -26.410 1.00 97.56 179 GLY A CA 1
ATOM 1398 C C . GLY A 1 179 ? 19.334 7.390 -26.148 1.00 97.56 179 GLY A C 1
ATOM 1399 O O . GLY A 1 179 ? 18.850 7.614 -25.039 1.00 97.56 179 GLY A O 1
ATOM 1400 N N . PHE A 1 180 ? 18.630 6.842 -27.138 1.00 97.88 180 PHE A N 1
ATOM 1401 C CA . PHE A 1 180 ? 17.225 6.465 -27.023 1.00 97.88 180 PHE A CA 1
ATOM 1402 C C . PHE A 1 180 ? 17.003 5.370 -25.971 1.00 97.88 180 PHE A C 1
ATOM 1404 O O . PHE A 1 180 ? 16.121 5.510 -25.125 1.00 97.88 180 PHE A O 1
ATOM 1411 N N . PHE A 1 181 ? 17.838 4.325 -25.947 1.00 98.06 181 PHE A N 1
ATOM 1412 C CA . PHE A 1 181 ? 17.755 3.279 -24.922 1.00 98.06 181 PHE A CA 1
ATOM 1413 C C . PHE A 1 181 ? 18.068 3.798 -23.516 1.00 98.06 181 PHE A C 1
ATOM 1415 O O . PHE A 1 181 ? 17.381 3.423 -22.566 1.00 98.06 181 PHE A O 1
ATOM 1422 N N . ILE A 1 182 ? 19.051 4.692 -23.370 1.00 97.69 182 ILE A N 1
ATOM 1423 C CA . ILE A 1 182 ? 19.348 5.341 -22.082 1.00 97.69 182 ILE A CA 1
ATOM 1424 C C . ILE A 1 182 ? 18.148 6.172 -21.612 1.00 97.69 182 ILE A C 1
ATOM 1426 O O . ILE A 1 182 ? 17.775 6.120 -20.438 1.00 97.69 182 ILE A O 1
ATOM 1430 N N . TRP A 1 183 ? 17.519 6.917 -22.524 1.00 97.56 183 TRP A N 1
ATOM 1431 C CA . TRP A 1 183 ? 16.338 7.719 -22.221 1.00 97.56 183 TRP A CA 1
ATOM 1432 C C . TRP A 1 183 ? 15.147 6.849 -21.793 1.00 97.56 183 TRP A C 1
ATOM 1434 O O . TRP A 1 183 ? 14.588 7.088 -20.722 1.00 97.56 183 TRP A O 1
ATOM 1444 N N . ILE A 1 184 ? 14.818 5.794 -22.552 1.00 97.25 184 ILE A N 1
ATOM 1445 C CA . ILE A 1 184 ? 13.766 4.829 -22.182 1.00 97.25 184 ILE A CA 1
ATOM 1446 C C . ILE A 1 184 ? 14.067 4.195 -20.824 1.00 97.25 184 ILE A C 1
ATOM 1448 O O . ILE A 1 184 ? 13.198 4.170 -19.952 1.00 97.25 184 ILE A O 1
ATOM 1452 N N . GLY A 1 185 ? 15.297 3.713 -20.624 1.00 96.50 185 GLY A N 1
ATOM 1453 C CA . GLY A 1 185 ? 15.711 3.085 -19.372 1.00 96.50 185 GLY A CA 1
ATOM 1454 C C . GLY A 1 185 ? 15.509 4.013 -18.176 1.00 96.50 185 GLY A C 1
ATOM 1455 O O . GLY A 1 185 ? 14.978 3.593 -17.149 1.00 96.50 185 GLY A O 1
ATOM 1456 N N . ARG A 1 186 ? 15.837 5.303 -18.328 1.00 96.81 186 ARG A N 1
ATOM 1457 C CA . ARG A 1 186 ? 15.605 6.319 -17.294 1.00 96.81 186 ARG A CA 1
ATOM 1458 C C . ARG A 1 186 ? 14.117 6.532 -17.007 1.00 96.81 186 ARG A C 1
ATOM 1460 O O . ARG A 1 186 ? 13.751 6.600 -15.836 1.00 96.81 186 ARG A O 1
ATOM 1467 N N . VAL A 1 187 ? 13.270 6.624 -18.034 1.00 94.12 187 VAL A N 1
ATOM 1468 C CA . VAL A 1 187 ? 11.814 6.810 -17.875 1.00 94.12 187 VAL A CA 1
ATOM 1469 C C . VAL A 1 187 ? 11.189 5.628 -17.128 1.00 94.12 187 VAL A C 1
ATOM 1471 O O . VAL A 1 187 ? 10.459 5.830 -16.156 1.00 94.12 187 VAL A O 1
ATOM 1474 N N . VAL A 1 188 ? 11.521 4.396 -17.523 1.00 92.00 188 VAL A N 1
ATOM 1475 C CA . VAL A 1 188 ? 11.021 3.178 -16.863 1.00 92.00 188 VAL A CA 1
ATOM 1476 C C . VAL A 1 188 ? 11.521 3.095 -15.419 1.00 92.00 188 VAL A C 1
ATOM 1478 O O . VAL A 1 188 ? 10.722 2.878 -14.508 1.00 92.00 188 VAL A O 1
ATOM 1481 N N . ALA A 1 189 ? 12.815 3.339 -15.185 1.00 92.31 189 ALA A N 1
ATOM 1482 C CA . ALA A 1 189 ? 13.396 3.305 -13.844 1.00 92.31 189 ALA A CA 1
ATOM 1483 C C . ALA A 1 189 ? 12.735 4.322 -12.901 1.00 92.31 189 ALA A C 1
ATOM 1485 O O . ALA A 1 189 ? 12.398 3.984 -11.767 1.00 92.31 189 ALA A O 1
ATOM 1486 N N . GLN A 1 190 ? 12.496 5.550 -13.369 1.00 91.25 190 GLN A N 1
ATOM 1487 C CA . GLN A 1 190 ? 11.817 6.577 -12.576 1.00 91.25 190 GLN A CA 1
ATOM 1488 C C . GLN A 1 190 ? 10.352 6.222 -12.303 1.00 91.25 190 GLN A C 1
ATOM 1490 O O . GLN A 1 190 ? 9.883 6.395 -11.179 1.00 91.25 190 GLN A O 1
ATOM 1495 N N . SER A 1 191 ? 9.645 5.678 -13.296 1.00 87.00 191 SER A N 1
ATOM 1496 C CA . SER A 1 191 ? 8.256 5.230 -13.145 1.00 87.00 191 SER A CA 1
ATOM 1497 C C . SER A 1 191 ? 8.106 4.149 -12.068 1.00 87.00 191 SER A C 1
ATOM 1499 O O . SER A 1 191 ? 7.212 4.230 -11.224 1.00 87.00 191 SER A O 1
ATOM 1501 N N . VAL A 1 192 ? 8.993 3.151 -12.058 1.00 89.38 192 VAL A N 1
ATOM 1502 C CA . VAL A 1 192 ? 8.961 2.063 -11.069 1.00 89.38 192 VAL A CA 1
ATOM 1503 C C . VAL A 1 192 ? 9.425 2.554 -9.697 1.00 89.38 192 VAL A C 1
ATOM 1505 O O . VAL A 1 192 ? 8.731 2.360 -8.699 1.00 89.38 192 VAL A O 1
ATOM 1508 N N . SER A 1 193 ? 10.569 3.242 -9.639 1.00 91.06 193 SER A N 1
ATOM 1509 C CA . SER A 1 193 ? 11.179 3.660 -8.372 1.00 91.06 193 SER A CA 1
ATOM 1510 C C . SER A 1 193 ? 10.292 4.622 -7.585 1.00 91.06 193 SER A C 1
ATOM 1512 O O . SER A 1 193 ? 10.172 4.477 -6.370 1.00 91.06 193 SER A O 1
ATOM 1514 N N . ASN A 1 194 ? 9.650 5.587 -8.250 1.00 89.31 194 ASN A N 1
ATOM 1515 C CA . ASN A 1 194 ? 8.801 6.563 -7.564 1.00 89.31 194 ASN A CA 1
ATOM 1516 C C . ASN A 1 194 ? 7.564 5.900 -6.948 1.00 89.31 194 ASN A C 1
ATOM 1518 O O . ASN A 1 194 ? 7.182 6.222 -5.823 1.00 89.31 194 ASN A O 1
ATOM 1522 N N . ARG A 1 195 ? 6.958 4.940 -7.657 1.00 89.00 195 ARG A N 1
ATOM 1523 C CA . ARG A 1 195 ? 5.781 4.214 -7.165 1.00 89.00 195 ARG A CA 1
ATOM 1524 C C . ARG A 1 195 ? 6.126 3.328 -5.969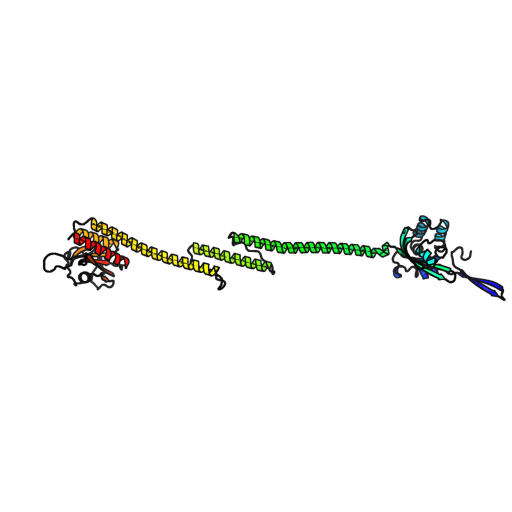 1.00 89.00 195 ARG A C 1
ATOM 1526 O O . ARG A 1 195 ? 5.444 3.401 -4.948 1.00 89.00 195 ARG A O 1
ATOM 1533 N N . LEU A 1 196 ? 7.239 2.596 -6.039 1.00 89.75 196 LEU A N 1
ATOM 1534 C CA . LEU A 1 196 ? 7.730 1.798 -4.910 1.00 89.75 196 LEU A CA 1
ATOM 1535 C C . LEU A 1 196 ? 8.091 2.664 -3.695 1.00 89.75 196 LEU A C 1
ATOM 1537 O O . LEU A 1 196 ? 7.775 2.298 -2.564 1.00 89.75 196 LEU A O 1
ATOM 1541 N N . PHE A 1 197 ? 8.706 3.830 -3.910 1.00 89.94 197 PHE A N 1
ATOM 1542 C CA . PHE A 1 197 ? 9.044 4.748 -2.823 1.00 89.94 197 PHE A CA 1
ATOM 1543 C C . PHE A 1 197 ? 7.798 5.299 -2.117 1.00 89.94 197 PHE A C 1
ATOM 1545 O O . PHE A 1 197 ? 7.757 5.345 -0.887 1.00 89.94 197 PHE A O 1
ATOM 1552 N N . ASN A 1 198 ? 6.757 5.665 -2.870 1.00 88.25 198 ASN A N 1
ATOM 1553 C CA . ASN A 1 198 ? 5.496 6.133 -2.291 1.00 88.25 198 ASN A CA 1
ATOM 1554 C C . ASN A 1 198 ? 4.813 5.039 -1.461 1.00 88.25 198 ASN A C 1
ATOM 1556 O O . ASN A 1 198 ? 4.370 5.311 -0.347 1.00 88.25 198 ASN A O 1
ATOM 1560 N N . MET A 1 199 ? 4.799 3.795 -1.951 1.00 88.56 199 MET A N 1
ATOM 1561 C CA . MET A 1 199 ? 4.297 2.657 -1.175 1.00 88.56 199 MET A CA 1
ATOM 1562 C C . MET A 1 199 ? 5.101 2.440 0.107 1.00 88.56 199 MET A C 1
ATOM 1564 O O . MET A 1 199 ? 4.515 2.285 1.177 1.00 88.56 199 MET A O 1
ATOM 1568 N N . HIS A 1 200 ? 6.434 2.468 0.022 1.00 90.06 200 HIS A N 1
ATOM 1569 C CA . HIS A 1 200 ? 7.303 2.350 1.191 1.00 90.06 200 HIS A CA 1
ATOM 1570 C C . HIS A 1 200 ? 7.012 3.447 2.223 1.00 90.06 200 HIS A C 1
ATOM 1572 O O . HIS A 1 200 ? 6.892 3.158 3.412 1.00 90.06 200 HIS A O 1
ATOM 1578 N N . LYS A 1 201 ? 6.827 4.694 1.773 1.00 90.25 201 LYS A N 1
ATOM 1579 C CA . LYS A 1 201 ? 6.468 5.822 2.637 1.00 90.25 201 LYS A CA 1
ATOM 1580 C C . LYS A 1 201 ? 5.117 5.604 3.328 1.00 90.25 201 LYS A C 1
ATOM 1582 O O . LYS A 1 201 ? 5.050 5.752 4.546 1.00 90.25 201 LYS A O 1
ATOM 1587 N N . SER A 1 202 ? 4.068 5.225 2.594 1.00 89.38 202 SER A N 1
ATOM 1588 C CA . SER A 1 202 ? 2.742 4.953 3.175 1.00 89.38 202 SER A CA 1
ATOM 1589 C C . SER A 1 202 ? 2.768 3.777 4.153 1.00 89.38 202 SER A C 1
ATOM 1591 O O . SER A 1 202 ? 2.206 3.875 5.240 1.00 89.38 202 SER A O 1
ATOM 1593 N N . LEU A 1 203 ? 3.482 2.694 3.833 1.00 91.12 203 LEU A N 1
ATOM 1594 C CA . LEU A 1 203 ? 3.675 1.570 4.754 1.00 91.12 203 LEU A CA 1
ATOM 1595 C C . LEU A 1 203 ? 4.455 1.980 6.010 1.00 91.12 203 LEU A C 1
ATOM 1597 O O . LEU A 1 203 ? 4.096 1.569 7.109 1.00 91.12 203 LEU A O 1
ATOM 1601 N N . GLY A 1 204 ? 5.483 2.820 5.875 1.00 91.50 204 GLY A N 1
ATOM 1602 C CA . GLY A 1 204 ? 6.228 3.360 7.013 1.00 91.50 204 GLY A CA 1
ATOM 1603 C C . GLY A 1 204 ? 5.370 4.249 7.918 1.00 91.50 204 GLY A C 1
ATOM 1604 O O . GLY A 1 204 ? 5.516 4.223 9.139 1.00 91.50 204 GLY A O 1
ATOM 1605 N N . LEU A 1 205 ? 4.438 5.011 7.348 1.00 89.94 205 LEU A N 1
ATOM 1606 C CA . LEU A 1 205 ? 3.469 5.796 8.116 1.00 89.94 205 LEU A CA 1
ATOM 1607 C C . LEU A 1 205 ? 2.458 4.894 8.834 1.00 89.94 205 LEU A C 1
ATOM 1609 O O . LEU A 1 205 ? 2.241 5.077 10.033 1.00 89.94 205 LEU A O 1
ATOM 1613 N N . LEU A 1 206 ? 1.930 3.877 8.147 1.00 90.38 206 LEU A N 1
ATOM 1614 C CA . LEU A 1 206 ? 1.051 2.867 8.740 1.00 90.38 206 LEU A CA 1
ATOM 1615 C C . LEU A 1 206 ? 1.714 2.121 9.898 1.00 90.38 206 LEU A C 1
ATOM 1617 O O . LEU A 1 206 ? 1.091 1.946 10.941 1.00 90.38 206 LEU A O 1
ATOM 1621 N N . ALA A 1 207 ? 2.981 1.731 9.748 1.00 90.19 207 ALA A N 1
ATOM 1622 C CA . ALA A 1 207 ? 3.744 1.066 10.802 1.00 90.19 207 ALA A CA 1
ATOM 1623 C C . ALA A 1 207 ? 3.883 1.933 12.067 1.00 90.19 207 ALA A C 1
ATOM 1625 O O . ALA A 1 207 ? 3.980 1.407 13.171 1.00 90.19 207 ALA A O 1
ATOM 1626 N N . ASN A 1 208 ? 3.840 3.259 11.913 1.00 90.75 208 ASN A N 1
ATOM 1627 C CA . ASN A 1 208 ? 3.842 4.226 13.011 1.00 90.75 208 ASN A CA 1
ATOM 1628 C C . ASN A 1 208 ? 2.422 4.633 13.464 1.00 90.75 208 ASN A C 1
ATOM 1630 O O . ASN A 1 208 ? 2.265 5.642 14.152 1.00 90.75 208 ASN A O 1
ATOM 1634 N N . GLY A 1 209 ? 1.380 3.901 13.052 1.00 86.69 209 GLY A N 1
ATOM 1635 C CA . GLY A 1 209 ? -0.015 4.153 13.430 1.00 86.69 209 GLY A CA 1
ATOM 1636 C C . GLY A 1 209 ? -0.681 5.337 12.718 1.00 86.69 209 GLY A C 1
ATOM 1637 O O . GLY A 1 209 ? -1.750 5.775 13.137 1.00 86.69 209 GLY A O 1
ATOM 1638 N N . ARG A 1 210 ? -0.082 5.883 11.651 1.00 88.81 210 ARG A N 1
ATOM 1639 C CA . ARG A 1 210 ? -0.654 6.995 10.871 1.00 88.81 210 ARG A CA 1
ATOM 1640 C C . ARG A 1 210 ? -1.410 6.454 9.657 1.00 88.81 210 ARG A C 1
ATOM 1642 O O . ARG A 1 210 ? -0.802 5.938 8.725 1.00 88.81 210 ARG A O 1
ATOM 1649 N N . VAL A 1 211 ? -2.734 6.600 9.664 1.00 84.94 211 VAL A N 1
ATOM 1650 C CA . VAL A 1 211 ? -3.673 5.897 8.760 1.00 84.94 211 VAL A CA 1
ATOM 1651 C C . VAL A 1 211 ? -4.385 6.804 7.739 1.00 84.94 211 VAL A C 1
ATOM 1653 O O . VAL A 1 211 ? -5.438 6.436 7.229 1.00 84.94 211 VAL A O 1
ATOM 1656 N N . ASN A 1 212 ? -3.824 7.976 7.415 1.00 77.69 212 ASN A N 1
ATOM 1657 C CA . ASN A 1 212 ? -4.477 8.968 6.538 1.00 77.69 212 ASN A CA 1
ATOM 1658 C C . ASN A 1 212 ? -3.833 9.136 5.148 1.00 77.69 212 ASN A C 1
ATOM 1660 O O . ASN A 1 212 ? -4.428 9.772 4.281 1.00 77.69 212 ASN A O 1
ATOM 1664 N N . ASP A 1 213 ? -2.643 8.575 4.917 1.00 78.44 213 ASP A N 1
ATOM 1665 C CA . ASP A 1 213 ? -1.867 8.841 3.700 1.00 78.44 213 ASP A CA 1
ATOM 1666 C C . ASP A 1 213 ? -1.979 7.695 2.683 1.00 78.44 213 ASP A C 1
ATOM 1668 O O . ASP A 1 213 ? -1.230 6.711 2.715 1.00 78.44 213 ASP A O 1
ATOM 1672 N N . PHE A 1 214 ? -2.919 7.852 1.749 1.00 79.31 214 PHE A N 1
ATOM 1673 C CA . PHE A 1 214 ? -3.131 6.934 0.632 1.00 79.31 214 PHE A CA 1
ATOM 1674 C C . PHE A 1 214 ? -1.997 7.007 -0.397 1.00 79.31 214 PHE A C 1
ATOM 1676 O O . PHE A 1 214 ? -1.465 8.075 -0.709 1.00 79.31 214 PHE A O 1
ATOM 1683 N N . VAL A 1 215 ? -1.668 5.858 -0.981 1.00 79.00 215 VAL A N 1
ATOM 1684 C CA . VAL A 1 215 ? -0.796 5.772 -2.151 1.00 79.00 215 VAL A CA 1
ATOM 1685 C C . VAL A 1 215 ? -1.594 6.257 -3.360 1.00 79.00 215 VAL A C 1
ATOM 1687 O O . VAL A 1 215 ? -2.609 5.659 -3.716 1.00 79.00 215 VAL A O 1
ATOM 1690 N N . ALA A 1 216 ? -1.150 7.346 -3.991 1.00 72.44 216 ALA A N 1
ATOM 1691 C CA . ALA A 1 216 ? -1.732 7.814 -5.245 1.00 72.44 216 ALA A CA 1
ATOM 1692 C C . ALA A 1 216 ? -1.490 6.768 -6.342 1.00 72.44 216 ALA A C 1
ATOM 1694 O O . ALA A 1 216 ? -0.338 6.457 -6.654 1.00 72.44 216 ALA A O 1
ATOM 1695 N N . ASP A 1 217 ? -2.571 6.241 -6.912 1.00 68.19 217 ASP A N 1
ATOM 1696 C CA . ASP A 1 217 ? -2.521 5.159 -7.889 1.00 68.19 217 ASP A CA 1
ATOM 1697 C C . ASP A 1 217 ? -3.233 5.557 -9.186 1.00 68.19 217 ASP A C 1
ATOM 1699 O O . ASP A 1 217 ? -4.392 5.969 -9.167 1.00 68.19 217 ASP A O 1
ATOM 1703 N N . GLN A 1 218 ? -2.512 5.481 -10.305 1.00 65.75 218 GLN A N 1
ATOM 1704 C CA . GLN A 1 218 ? -3.032 5.718 -11.660 1.00 65.75 218 GLN A CA 1
ATOM 1705 C C . GLN A 1 218 ? -2.509 4.684 -12.673 1.00 65.75 218 GLN A C 1
ATOM 1707 O O . GLN A 1 218 ? -2.525 4.933 -13.878 1.00 65.75 218 GLN A O 1
ATOM 1712 N N . GLY A 1 219 ? -1.994 3.539 -12.208 1.00 74.56 219 GLY A N 1
ATOM 1713 C CA . GLY A 1 219 ? -1.523 2.468 -13.089 1.00 74.56 219 GLY A CA 1
ATOM 1714 C C . GLY A 1 219 ? -2.555 1.352 -13.274 1.00 74.56 219 GLY A C 1
ATOM 1715 O O . GLY A 1 219 ? -3.499 1.234 -12.506 1.00 74.56 219 GLY A O 1
ATOM 1716 N N . ASN A 1 220 ? -2.328 0.495 -14.272 1.00 83.12 220 ASN A N 1
ATOM 1717 C CA . ASN A 1 220 ? -3.056 -0.771 -14.464 1.00 83.12 220 ASN A CA 1
ATOM 1718 C C . ASN A 1 220 ? -2.115 -1.992 -14.359 1.00 83.12 220 ASN A C 1
ATOM 1720 O O . ASN A 1 220 ? -2.451 -3.078 -14.826 1.00 83.12 220 ASN A O 1
ATOM 1724 N N . ASP A 1 221 ? -0.918 -1.805 -13.799 1.00 87.50 221 ASP A N 1
ATOM 1725 C CA . ASP A 1 221 ? 0.099 -2.846 -13.628 1.00 87.50 221 ASP A CA 1
ATOM 1726 C C . ASP A 1 221 ? 0.051 -3.477 -12.224 1.00 87.50 221 ASP A C 1
ATOM 1728 O O . ASP A 1 221 ? -0.766 -3.124 -11.372 1.00 87.50 221 ASP A O 1
ATOM 1732 N N . GLU A 1 222 ? 0.929 -4.443 -11.969 1.00 88.44 222 GLU A N 1
ATOM 1733 C CA . GLU A 1 222 ? 1.023 -5.146 -10.688 1.00 88.44 222 GLU A CA 1
ATOM 1734 C C . GLU A 1 222 ? 1.421 -4.207 -9.538 1.00 88.44 222 GLU A C 1
ATOM 1736 O O . GLU A 1 222 ? 1.047 -4.439 -8.388 1.00 88.44 222 GLU A O 1
ATOM 1741 N N . ILE A 1 223 ? 2.142 -3.118 -9.837 1.00 89.12 223 ILE A N 1
ATOM 1742 C CA . ILE A 1 223 ? 2.510 -2.097 -8.846 1.00 89.12 223 ILE A CA 1
ATOM 1743 C C . ILE A 1 223 ? 1.265 -1.320 -8.409 1.00 89.12 223 ILE A C 1
ATOM 1745 O O . ILE A 1 223 ? 1.084 -1.090 -7.214 1.00 89.12 223 ILE A O 1
ATOM 1749 N N . ALA A 1 224 ? 0.392 -0.963 -9.353 1.00 88.62 224 ALA A N 1
ATOM 1750 C CA . ALA A 1 224 ? -0.903 -0.363 -9.046 1.00 88.62 224 ALA A CA 1
ATOM 1751 C C . ALA A 1 224 ? -1.776 -1.304 -8.204 1.00 88.62 224 ALA A C 1
ATOM 1753 O O . ALA A 1 224 ? -2.237 -0.938 -7.126 1.00 88.62 224 ALA A O 1
ATOM 1754 N N . GLN A 1 225 ? -1.897 -2.577 -8.598 1.00 90.69 225 GLN A N 1
ATOM 1755 C CA . GLN A 1 225 ? -2.640 -3.570 -7.808 1.00 90.69 225 GLN A CA 1
ATOM 1756 C C . GLN A 1 225 ? -2.113 -3.683 -6.367 1.00 90.69 225 GLN A C 1
ATOM 1758 O O . GLN A 1 225 ? -2.897 -3.727 -5.414 1.00 90.69 225 GLN A O 1
ATOM 1763 N N . ALA A 1 226 ? -0.790 -3.672 -6.182 1.00 90.75 226 ALA A N 1
ATOM 1764 C CA . ALA A 1 226 ? -0.184 -3.662 -4.856 1.00 90.75 226 ALA A CA 1
ATOM 1765 C C . ALA A 1 226 ? -0.476 -2.355 -4.089 1.00 90.75 226 ALA A C 1
ATOM 1767 O O . ALA A 1 226 ? -0.773 -2.398 -2.894 1.00 90.75 226 ALA A O 1
ATOM 1768 N N . GLY A 1 227 ? -0.457 -1.201 -4.761 1.00 90.94 227 GLY A N 1
ATOM 1769 C CA . GLY A 1 227 ? -0.869 0.090 -4.200 1.00 90.94 227 GLY A CA 1
ATOM 1770 C C . GLY A 1 227 ? -2.328 0.097 -3.732 1.00 90.94 227 GLY A C 1
ATOM 1771 O O . GLY A 1 227 ? -2.616 0.527 -2.613 1.00 90.94 227 GLY A O 1
ATOM 1772 N N . ALA A 1 228 ? -3.243 -0.464 -4.524 1.00 90.62 228 ALA A N 1
ATOM 1773 C CA . ALA A 1 228 ? -4.649 -0.623 -4.163 1.00 90.62 228 ALA A CA 1
ATOM 1774 C C . ALA A 1 228 ? -4.836 -1.505 -2.914 1.00 90.62 228 ALA A C 1
ATOM 1776 O O . ALA A 1 228 ? -5.646 -1.180 -2.041 1.00 90.62 228 ALA A O 1
ATOM 1777 N N . LEU A 1 229 ? -4.056 -2.584 -2.776 1.00 90.25 229 LEU A N 1
ATOM 1778 C CA . LEU A 1 229 ? -4.048 -3.414 -1.565 1.00 90.25 229 LEU A CA 1
ATOM 1779 C C . LEU A 1 229 ? -3.540 -2.644 -0.338 1.00 90.25 229 LEU A C 1
ATOM 1781 O O . LEU A 1 229 ? -4.148 -2.747 0.730 1.00 90.25 229 LEU A O 1
ATOM 1785 N N . VAL A 1 230 ? -2.486 -1.830 -0.486 1.00 91.31 230 VAL A N 1
ATOM 1786 C CA . VAL A 1 230 ? -2.017 -0.931 0.585 1.00 91.31 230 VAL A CA 1
ATOM 1787 C C . VAL A 1 230 ? -3.121 0.051 0.973 1.00 91.31 230 VAL A C 1
ATOM 1789 O O . VAL A 1 230 ? -3.421 0.179 2.154 1.00 91.31 230 VAL A O 1
ATOM 1792 N N . ASN A 1 231 ? -3.803 0.678 0.014 1.00 91.12 231 ASN A N 1
ATOM 1793 C CA . ASN A 1 231 ? -4.911 1.599 0.291 1.00 91.12 231 ASN A CA 1
ATOM 1794 C C . ASN A 1 231 ? -6.093 0.914 0.994 1.00 91.12 231 ASN A C 1
ATOM 1796 O O . ASN A 1 231 ? -6.686 1.480 1.920 1.00 91.12 231 ASN A O 1
ATOM 1800 N N . LYS A 1 232 ? -6.418 -0.327 0.613 1.00 90.19 232 LYS A N 1
ATOM 1801 C CA . LYS A 1 232 ? -7.420 -1.139 1.315 1.00 90.19 232 LYS A CA 1
ATOM 1802 C C . LYS A 1 232 ? -6.994 -1.394 2.763 1.00 90.19 232 LYS A C 1
ATOM 1804 O O . LYS A 1 232 ? -7.817 -1.262 3.667 1.00 90.19 232 LYS A O 1
ATOM 1809 N N . LEU A 1 233 ? -5.715 -1.689 3.001 1.00 89.56 233 LEU A N 1
ATOM 1810 C CA . LEU A 1 233 ? -5.162 -1.852 4.347 1.00 89.56 233 LEU A CA 1
ATOM 1811 C C . LEU A 1 233 ? -5.212 -0.547 5.161 1.00 89.56 233 LEU A C 1
ATOM 1813 O O . LEU A 1 233 ? -5.668 -0.586 6.302 1.00 89.56 233 LEU A O 1
ATOM 1817 N N . VAL A 1 234 ? -4.827 0.598 4.573 1.00 91.25 234 VAL A N 1
ATOM 1818 C CA . VAL A 1 234 ? -4.944 1.934 5.197 1.00 91.25 234 VAL A CA 1
ATOM 1819 C C . VAL A 1 234 ? -6.379 2.168 5.663 1.00 91.25 234 VAL A C 1
ATOM 1821 O O . VAL A 1 234 ? -6.616 2.482 6.827 1.00 91.25 234 VAL A O 1
ATOM 1824 N N . THR A 1 235 ? -7.345 1.931 4.774 1.00 90.69 235 THR A N 1
ATOM 1825 C CA . THR A 1 235 ? -8.774 2.108 5.063 1.00 90.69 235 THR A CA 1
ATOM 1826 C C . THR A 1 235 ? -9.229 1.213 6.216 1.00 90.69 235 THR A C 1
ATOM 1828 O O . THR A 1 235 ? -9.909 1.678 7.129 1.00 90.69 235 THR A O 1
ATOM 1831 N N . ARG A 1 236 ? -8.841 -0.071 6.209 1.00 89.50 236 ARG A N 1
ATOM 1832 C CA . ARG A 1 236 ? -9.216 -1.016 7.274 1.00 89.50 236 ARG A CA 1
ATOM 1833 C C . ARG A 1 236 ? -8.624 -0.635 8.627 1.00 89.50 236 ARG A C 1
ATOM 1835 O O . ARG A 1 236 ? -9.332 -0.721 9.628 1.00 89.50 236 ARG A O 1
ATOM 1842 N N . MET A 1 237 ? -7.365 -0.200 8.656 1.00 90.50 237 MET A N 1
ATOM 1843 C CA . MET A 1 237 ? -6.705 0.269 9.878 1.00 90.50 237 MET A CA 1
ATOM 1844 C C . MET A 1 237 ? -7.318 1.573 10.392 1.00 90.50 237 MET A C 1
ATOM 1846 O O . MET A 1 237 ? -7.517 1.709 11.594 1.00 90.50 237 MET A O 1
ATOM 1850 N N . SER A 1 238 ? -7.693 2.492 9.499 1.00 91.31 238 SER A N 1
ATOM 1851 C CA . SER A 1 238 ? -8.398 3.725 9.864 1.00 91.31 238 SER A CA 1
ATOM 1852 C C . SER A 1 238 ? -9.759 3.441 10.506 1.00 91.31 238 SER A C 1
ATOM 1854 O O . SER A 1 238 ? -9.998 3.851 11.641 1.00 91.31 238 SER A O 1
ATOM 1856 N N . LYS A 1 239 ? -10.595 2.609 9.864 1.00 90.88 239 LYS A N 1
ATOM 1857 C CA . LYS A 1 239 ? -11.865 2.140 10.450 1.00 90.88 239 LYS A CA 1
ATOM 1858 C C . LYS A 1 239 ? -11.661 1.420 11.790 1.00 90.88 239 LYS A C 1
ATOM 1860 O O . LYS A 1 239 ? -12.496 1.525 12.681 1.00 90.88 239 LYS A O 1
ATOM 1865 N N . ALA A 1 240 ? -10.573 0.661 11.943 1.00 90.81 240 ALA A N 1
ATOM 1866 C CA . ALA A 1 240 ? -10.276 -0.056 13.184 1.00 90.81 240 ALA A CA 1
ATOM 1867 C C . ALA A 1 240 ? -9.890 0.896 14.321 1.00 90.81 240 ALA A C 1
ATOM 1869 O O . ALA A 1 240 ? -10.345 0.712 15.448 1.00 90.81 240 ALA A O 1
ATOM 1870 N N . ALA A 1 241 ? -9.092 1.922 14.020 1.00 91.38 241 ALA A N 1
ATOM 1871 C CA . ALA A 1 241 ? -8.744 2.969 14.972 1.00 91.38 241 ALA A CA 1
ATOM 1872 C C . ALA A 1 241 ? -9.986 3.761 15.407 1.00 91.38 241 ALA A C 1
ATOM 1874 O O . ALA A 1 241 ? -10.179 3.989 16.600 1.00 91.38 241 ALA A O 1
ATOM 1875 N N . GLU A 1 242 ? -10.860 4.116 14.460 1.00 91.56 242 GLU A N 1
ATOM 1876 C CA . GLU A 1 242 ? -12.141 4.768 14.748 1.00 91.56 242 GLU A CA 1
ATOM 1877 C C . GLU A 1 242 ? -13.037 3.890 15.634 1.00 91.56 242 GLU A C 1
ATOM 1879 O O . GLU A 1 242 ? -13.561 4.355 16.645 1.00 91.56 242 GLU A O 1
ATOM 1884 N N . PHE A 1 243 ? -13.160 2.600 15.310 1.00 93.56 243 PHE A N 1
ATOM 1885 C CA . PHE A 1 243 ? -13.908 1.650 16.128 1.00 93.56 243 PHE A CA 1
ATOM 1886 C C . PHE A 1 243 ? -13.340 1.559 17.549 1.00 93.56 243 PHE A C 1
ATOM 1888 O O . PHE A 1 243 ? -14.083 1.704 18.514 1.00 93.56 243 PHE A O 1
ATOM 1895 N N . ALA A 1 244 ? -12.022 1.401 17.699 1.00 91.62 244 ALA A N 1
ATOM 1896 C CA . ALA A 1 244 ? -11.376 1.360 19.009 1.00 91.62 244 ALA A CA 1
ATOM 1897 C C . ALA A 1 244 ? -11.603 2.654 19.814 1.00 91.62 244 ALA A C 1
ATOM 1899 O O . ALA A 1 244 ? -11.846 2.588 21.019 1.00 91.62 244 ALA A O 1
ATOM 1900 N N . MET A 1 245 ? -11.584 3.823 19.161 1.00 91.94 245 MET A N 1
ATOM 1901 C CA . MET A 1 245 ? -11.929 5.100 19.797 1.00 91.94 245 MET A CA 1
ATOM 1902 C C . MET A 1 245 ? -13.388 5.142 20.264 1.00 91.94 245 MET A C 1
ATOM 1904 O O . MET A 1 245 ? -13.642 5.573 21.387 1.00 91.94 245 MET A O 1
ATOM 1908 N N . ASN A 1 246 ? -14.339 4.681 19.447 1.00 92.56 246 ASN A N 1
ATOM 1909 C CA . ASN A 1 246 ? -15.755 4.631 19.822 1.00 92.56 246 ASN A CA 1
ATOM 1910 C C . ASN A 1 246 ? -15.984 3.711 21.028 1.00 92.56 246 ASN A C 1
ATOM 1912 O O . ASN A 1 246 ? -16.628 4.121 21.996 1.00 92.56 246 ASN A O 1
ATOM 1916 N N . ILE A 1 247 ? -15.379 2.521 21.021 1.00 91.62 247 ILE A N 1
ATOM 1917 C CA . ILE A 1 247 ? -15.424 1.595 22.157 1.00 91.62 247 ILE A CA 1
ATOM 1918 C C . ILE A 1 247 ? -14.790 2.218 23.407 1.00 91.62 247 ILE A C 1
ATOM 1920 O O . ILE A 1 247 ? -15.384 2.171 24.481 1.00 91.62 247 ILE A O 1
ATOM 1924 N N . GLY A 1 248 ? -13.635 2.878 23.275 1.00 87.06 248 GLY A N 1
ATOM 1925 C CA . GLY A 1 248 ? -12.983 3.585 24.383 1.00 87.06 248 GLY A CA 1
ATOM 1926 C C . GLY A 1 248 ? -13.799 4.756 24.949 1.00 87.06 248 GLY A C 1
ATOM 1927 O O . GLY A 1 248 ? -13.642 5.108 26.114 1.00 87.06 248 GLY A O 1
ATOM 1928 N N . GLN A 1 249 ? -14.700 5.340 24.154 1.00 91.19 249 GLN A N 1
ATOM 1929 C CA . GLN A 1 249 ? -15.667 6.356 24.589 1.00 91.19 249 GLN A CA 1
ATOM 1930 C C . GLN A 1 249 ? -16.964 5.754 25.161 1.00 91.19 249 GLN A C 1
ATOM 1932 O O . GLN A 1 249 ? -17.872 6.500 25.522 1.00 91.19 249 GLN A O 1
ATOM 1937 N N . GLY A 1 250 ? -17.070 4.423 25.235 1.00 86.94 250 GLY A N 1
ATOM 1938 C CA . GLY A 1 250 ? -18.248 3.717 25.738 1.00 86.94 250 GLY A CA 1
ATOM 1939 C C . GLY A 1 250 ? -19.413 3.633 24.748 1.00 86.94 250 GLY A C 1
ATOM 1940 O O . GLY A 1 250 ? -20.538 3.402 25.183 1.00 86.94 250 GLY A O 1
ATOM 1941 N N . LYS A 1 251 ? -19.169 3.834 23.445 1.00 90.31 251 LYS A N 1
ATOM 1942 C CA . LYS A 1 251 ? -20.168 3.685 22.372 1.00 90.31 251 LYS A CA 1
ATOM 1943 C C . LYS A 1 251 ? -20.126 2.267 21.799 1.00 90.31 251 LYS A C 1
ATOM 1945 O O . LYS A 1 251 ? -19.374 1.978 20.866 1.00 90.31 251 LYS A O 1
ATOM 1950 N N . THR A 1 252 ? -20.913 1.375 22.385 1.00 87.12 252 THR A N 1
ATOM 1951 C CA . THR A 1 252 ? -20.978 -0.060 22.053 1.00 87.12 252 THR A CA 1
ATOM 1952 C C . THR A 1 252 ? -22.078 -0.405 21.044 1.00 87.12 252 THR A C 1
ATOM 1954 O O . THR A 1 252 ? -22.257 -1.562 20.685 1.00 87.12 252 THR A O 1
ATOM 1957 N N . ASP A 1 253 ? -22.781 0.591 20.508 1.00 87.75 253 ASP A N 1
ATOM 1958 C CA . ASP A 1 253 ? -23.803 0.444 19.465 1.00 87.75 253 ASP A CA 1
ATOM 1959 C C . ASP A 1 253 ? -23.212 0.202 18.062 1.00 87.75 253 ASP A C 1
ATOM 1961 O O . ASP A 1 253 ? -23.911 -0.200 17.128 1.00 87.75 253 ASP A O 1
ATOM 1965 N N . THR A 1 254 ? -21.907 0.418 17.904 1.00 87.12 254 THR A N 1
ATOM 1966 C CA . THR A 1 254 ? -21.213 0.299 16.619 1.00 87.12 254 THR A CA 1
ATOM 1967 C C . THR A 1 254 ? -20.751 -1.133 16.318 1.00 87.12 254 THR A C 1
ATOM 1969 O O . THR A 1 254 ? -20.366 -1.909 17.199 1.00 87.12 254 THR A O 1
ATOM 1972 N N . LYS A 1 255 ? -20.759 -1.507 15.031 1.00 87.69 255 LYS A N 1
ATOM 1973 C CA . LYS A 1 255 ? -20.255 -2.801 14.543 1.00 87.69 255 LYS A CA 1
ATOM 1974 C C . LYS A 1 255 ? -19.054 -2.623 13.631 1.00 87.69 255 LYS A C 1
ATOM 1976 O O . LYS A 1 255 ? -19.068 -1.765 12.752 1.00 87.69 255 LYS A O 1
ATOM 1981 N N . TYR A 1 256 ? -18.042 -3.466 13.824 1.00 91.25 256 TYR A N 1
ATOM 1982 C CA . TYR A 1 256 ? -16.931 -3.562 12.891 1.00 91.25 256 TYR A CA 1
ATOM 1983 C C . TYR A 1 256 ? -17.296 -4.534 11.765 1.00 91.25 256 TYR A C 1
ATOM 1985 O O . TYR A 1 256 ? -17.779 -5.640 12.014 1.00 91.25 256 TYR A O 1
ATOM 1993 N N . GLU A 1 257 ? -17.089 -4.103 10.525 1.00 89.50 257 GLU A N 1
ATOM 1994 C CA . GLU A 1 257 ? -17.397 -4.873 9.320 1.00 89.50 257 GLU A CA 1
ATOM 1995 C C . GLU A 1 257 ? -16.452 -6.081 9.188 1.00 89.50 257 GLU A C 1
ATOM 1997 O O . GLU A 1 257 ? -15.230 -5.921 9.186 1.00 89.50 257 GLU A O 1
ATOM 2002 N N . VAL A 1 258 ? -17.025 -7.282 9.073 1.00 88.56 258 VAL A N 1
ATOM 2003 C CA . VAL A 1 258 ? -16.296 -8.545 8.881 1.00 88.56 258 VAL A CA 1
ATOM 2004 C C . VAL A 1 258 ? -16.336 -8.888 7.396 1.00 88.56 258 VAL A C 1
ATOM 2006 O O . VAL A 1 258 ? -17.417 -9.000 6.820 1.00 88.56 258 VAL A O 1
ATOM 2009 N N . VAL A 1 259 ? -15.167 -9.001 6.764 1.00 83.44 259 VAL A N 1
ATOM 2010 C CA . VAL A 1 259 ? -15.073 -9.123 5.296 1.00 83.44 259 VAL A CA 1
ATOM 2011 C C . VAL A 1 259 ? -15.368 -10.544 4.812 1.00 83.44 259 VAL A C 1
ATOM 2013 O O . VAL A 1 259 ? -15.986 -10.720 3.763 1.00 83.44 259 VAL A O 1
ATOM 2016 N N . ASP A 1 260 ? -14.916 -11.548 5.559 1.00 86.50 260 ASP A N 1
ATOM 2017 C CA . ASP A 1 260 ? -15.092 -12.964 5.244 1.00 86.50 260 ASP A CA 1
ATOM 2018 C C . ASP A 1 260 ? -15.070 -13.822 6.522 1.00 86.50 260 ASP A C 1
ATOM 2020 O O . ASP A 1 260 ? -14.738 -13.334 7.603 1.00 86.50 260 ASP A O 1
ATOM 2024 N N . GLU A 1 261 ? -15.423 -15.106 6.407 1.00 82.56 261 GLU A N 1
ATOM 2025 C CA . GLU A 1 261 ? -15.494 -16.039 7.546 1.00 82.56 261 GLU A CA 1
ATOM 2026 C C . GLU A 1 261 ? -14.152 -16.224 8.283 1.00 82.56 261 GLU A C 1
ATOM 2028 O O . GLU A 1 261 ? -14.134 -16.556 9.468 1.00 82.56 261 GLU A O 1
ATOM 2033 N N . ASN A 1 262 ? -13.024 -15.976 7.613 1.00 88.50 262 ASN A N 1
ATOM 2034 C CA . ASN A 1 262 ? -11.674 -16.077 8.163 1.00 88.50 262 ASN A CA 1
ATOM 2035 C C . ASN A 1 262 ? -11.116 -14.727 8.644 1.00 88.50 262 ASN A C 1
ATOM 2037 O O . ASN A 1 262 ? -9.947 -14.659 9.046 1.00 88.50 262 ASN A O 1
ATOM 2041 N N . ASP A 1 263 ? -11.910 -13.652 8.644 1.00 89.81 263 ASP A N 1
ATOM 2042 C CA . ASP A 1 263 ? -11.506 -12.329 9.119 1.00 89.81 263 ASP A CA 1
ATOM 2043 C C . ASP A 1 263 ? -11.419 -12.293 10.653 1.00 89.81 263 ASP A C 1
ATOM 2045 O O . ASP A 1 263 ? -12.236 -11.707 11.366 1.00 89.81 263 ASP A O 1
ATOM 2049 N N . ARG A 1 264 ? -10.367 -12.931 11.176 1.00 89.31 264 ARG A N 1
ATOM 2050 C CA . ARG A 1 264 ? -10.083 -13.025 12.613 1.00 89.31 264 ARG A CA 1
ATOM 2051 C C . ARG A 1 264 ? -9.978 -11.657 13.277 1.00 89.31 264 ARG A C 1
ATOM 2053 O O . ARG A 1 264 ? -10.313 -11.534 14.448 1.00 89.31 264 ARG A O 1
ATOM 2060 N N . PHE A 1 265 ? -9.504 -10.649 12.546 1.00 89.06 265 PHE A N 1
ATOM 2061 C CA . PHE A 1 265 ? -9.366 -9.296 13.071 1.00 89.06 265 PHE A CA 1
ATOM 2062 C C . PHE A 1 265 ? -10.737 -8.655 13.300 1.00 89.06 265 PHE A C 1
ATOM 2064 O O . PHE A 1 265 ? -11.004 -8.173 14.398 1.00 89.06 265 PHE A O 1
ATOM 2071 N N . GLY A 1 266 ? -11.624 -8.699 12.300 1.00 90.75 266 GLY A N 1
ATOM 2072 C CA . GLY A 1 266 ? -12.978 -8.163 12.442 1.00 90.75 266 GLY A CA 1
ATOM 2073 C C . GLY A 1 266 ? -13.789 -8.888 13.519 1.00 90.75 266 GLY A C 1
ATOM 2074 O O . GLY A 1 266 ? -14.442 -8.241 14.342 1.00 90.75 266 GLY A O 1
ATOM 2075 N N . SER A 1 267 ? -13.690 -10.219 13.568 1.00 92.12 267 SER A N 1
ATOM 2076 C CA . SER A 1 267 ? -14.359 -11.034 14.589 1.00 92.12 267 SER A CA 1
ATOM 2077 C C . SER A 1 267 ? -13.863 -10.712 16.003 1.00 92.12 267 SER A C 1
ATOM 2079 O O . SER A 1 267 ? -14.683 -10.470 16.884 1.00 92.12 267 SER A O 1
ATOM 2081 N N . ALA A 1 268 ? -12.544 -10.605 16.209 1.00 92.56 268 ALA A N 1
ATOM 2082 C CA . ALA A 1 268 ? -11.968 -10.257 17.511 1.00 92.56 268 ALA A CA 1
ATOM 2083 C C . ALA A 1 268 ? -12.361 -8.844 17.983 1.00 92.56 268 ALA A C 1
ATOM 2085 O O . ALA A 1 268 ? -12.601 -8.635 19.170 1.00 92.56 268 ALA A O 1
ATOM 2086 N N . MET A 1 269 ? -12.463 -7.870 17.069 1.00 91.81 269 MET A N 1
ATOM 2087 C CA . MET A 1 269 ? -12.907 -6.508 17.402 1.00 91.81 269 MET A CA 1
ATOM 2088 C C . MET A 1 269 ? -14.362 -6.482 17.886 1.00 91.81 269 MET A C 1
ATOM 2090 O O . MET A 1 269 ? -14.676 -5.811 18.870 1.00 91.81 269 MET A O 1
ATOM 2094 N N . ASN A 1 270 ? -15.248 -7.231 17.222 1.00 92.62 270 ASN A N 1
ATOM 2095 C CA . ASN A 1 270 ? -16.639 -7.363 17.655 1.00 92.62 270 ASN A CA 1
ATOM 2096 C C . ASN A 1 270 ? -16.755 -8.119 18.988 1.00 92.62 270 ASN A C 1
ATOM 2098 O O . ASN A 1 270 ? -17.498 -7.677 19.858 1.00 92.62 270 ASN A O 1
ATOM 2102 N N . GLU A 1 271 ? -15.985 -9.192 19.178 1.00 93.12 271 GLU A N 1
ATOM 2103 C CA . GLU A 1 271 ? -15.955 -9.940 20.439 1.00 93.12 271 GLU A CA 1
ATOM 2104 C C . GLU A 1 271 ? -15.494 -9.061 21.612 1.00 93.12 271 GLU A C 1
ATOM 2106 O O . GLU A 1 271 ? -16.118 -9.066 22.670 1.00 93.12 271 GLU A O 1
ATOM 2111 N N . MET A 1 272 ? -14.455 -8.240 21.417 1.00 92.06 272 MET A N 1
ATOM 2112 C CA . MET A 1 272 ? -13.986 -7.293 22.435 1.00 92.06 272 MET A CA 1
ATOM 2113 C C . MET A 1 272 ? -15.077 -6.291 22.831 1.00 92.06 272 MET A C 1
ATOM 2115 O O . MET A 1 272 ? -15.262 -6.029 24.020 1.00 92.06 272 MET A O 1
ATOM 2119 N N . ARG A 1 273 ? -15.810 -5.732 21.857 1.00 93.81 273 ARG A N 1
ATOM 2120 C CA . ARG A 1 273 ? -16.961 -4.862 22.146 1.00 93.81 273 ARG A CA 1
ATOM 2121 C C . ARG A 1 273 ? -17.990 -5.599 22.994 1.00 93.81 273 ARG A C 1
ATOM 2123 O O . ARG A 1 273 ? -18.429 -5.048 23.997 1.00 93.81 273 ARG A O 1
ATOM 2130 N N . ASP A 1 274 ? -18.373 -6.806 22.588 1.00 93.38 274 ASP A N 1
ATOM 2131 C CA . ASP A 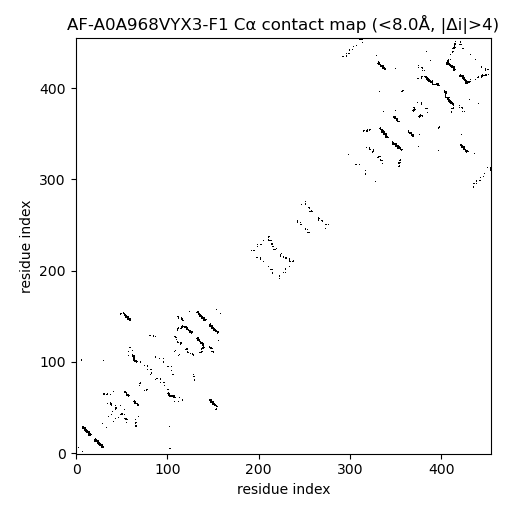1 274 ? -19.423 -7.569 23.266 1.00 93.38 274 ASP A CA 1
ATOM 2132 C C . ASP A 1 274 ? -19.014 -7.910 24.707 1.00 93.38 274 ASP A C 1
ATOM 2134 O O . ASP A 1 274 ? -19.817 -7.785 25.629 1.00 93.38 274 ASP A O 1
ATOM 2138 N N . GLN A 1 275 ? -17.741 -8.251 24.934 1.00 92.81 275 GLN A N 1
ATOM 2139 C CA . GLN A 1 275 ? -17.196 -8.459 26.278 1.00 92.81 275 GLN A CA 1
ATOM 2140 C C . GLN A 1 275 ? -17.223 -7.183 27.128 1.00 92.81 275 GLN A C 1
ATOM 2142 O O . GLN A 1 275 ? -17.584 -7.247 28.301 1.00 92.81 275 GLN A O 1
ATOM 2147 N N . LEU A 1 276 ? -16.858 -6.030 26.559 1.00 90.69 276 LEU A N 1
ATOM 2148 C CA . LEU A 1 276 ? -16.882 -4.752 27.275 1.00 90.69 276 LEU A CA 1
ATOM 2149 C C . LEU A 1 276 ? -18.306 -4.306 27.619 1.00 90.69 276 LEU A C 1
ATOM 2151 O O . LEU A 1 276 ? -18.533 -3.815 28.723 1.00 90.69 276 LEU A O 1
ATOM 2155 N N . GLU A 1 277 ? -19.260 -4.506 26.709 1.00 90.81 277 GLU A N 1
ATOM 2156 C CA . GLU A 1 277 ? -20.671 -4.214 26.965 1.00 90.81 277 GLU A CA 1
ATOM 2157 C C . GLU A 1 277 ? -21.221 -5.100 28.085 1.00 90.81 277 GLU A C 1
ATOM 2159 O O . GLU A 1 277 ? -21.788 -4.600 29.055 1.00 90.81 277 GLU A O 1
ATOM 2164 N N . ASN A 1 278 ? -20.969 -6.409 28.019 1.00 92.12 278 ASN A N 1
ATOM 2165 C CA . ASN A 1 278 ? -21.395 -7.335 29.066 1.00 92.12 278 ASN A CA 1
ATOM 2166 C C . ASN A 1 278 ? -20.748 -7.000 30.418 1.00 92.12 278 ASN A C 1
ATOM 2168 O O . ASN A 1 278 ? -21.442 -6.944 31.431 1.00 92.12 278 ASN A O 1
ATOM 2172 N N . ALA A 1 279 ? -19.445 -6.702 30.444 1.00 90.88 279 ALA A N 1
ATOM 2173 C CA . ALA A 1 279 ? -18.747 -6.303 31.665 1.00 90.88 279 ALA A CA 1
ATOM 2174 C C . ALA A 1 279 ? -19.324 -5.013 32.268 1.00 90.88 279 ALA A C 1
ATOM 2176 O O . ALA A 1 279 ? -19.430 -4.896 33.491 1.00 90.88 279 ALA A O 1
ATOM 2177 N N . ARG A 1 280 ? -19.732 -4.056 31.425 1.00 88.25 280 ARG A N 1
ATOM 2178 C CA . ARG A 1 280 ? -20.391 -2.826 31.868 1.00 88.25 280 ARG A CA 1
ATOM 2179 C C . ARG A 1 280 ? -21.750 -3.116 32.501 1.00 88.25 280 ARG A C 1
ATOM 2181 O O . ARG A 1 280 ? -22.000 -2.645 33.608 1.00 88.25 280 ARG A O 1
ATOM 2188 N N . LEU A 1 281 ? -22.594 -3.903 31.834 1.00 90.94 281 LEU A N 1
ATOM 2189 C CA . LEU A 1 281 ? -23.911 -4.287 32.354 1.00 90.94 281 LEU A CA 1
ATOM 2190 C C . LEU A 1 281 ? -23.785 -5.043 33.684 1.00 90.94 281 LEU A C 1
ATOM 2192 O O . LEU A 1 281 ? -24.501 -4.751 34.643 1.00 90.94 281 LEU A O 1
ATOM 2196 N N . GLU A 1 282 ? -22.823 -5.961 33.785 1.00 92.25 282 GLU A N 1
ATOM 2197 C CA . GLU A 1 282 ? -22.522 -6.661 35.034 1.00 92.25 282 GLU A CA 1
ATOM 2198 C C . GLU A 1 282 ? -22.046 -5.710 36.139 1.00 92.25 282 GLU A C 1
ATOM 2200 O O . GLU A 1 282 ? -22.441 -5.860 37.297 1.00 92.25 282 GLU A O 1
ATOM 2205 N N . GLN A 1 283 ? -21.201 -4.728 35.816 1.00 90.94 283 GLN A N 1
ATOM 2206 C CA . GLN A 1 283 ? -20.715 -3.751 36.788 1.00 90.94 283 GLN A CA 1
ATOM 2207 C C . GLN A 1 283 ? -21.841 -2.839 37.289 1.00 90.94 283 GLN A C 1
ATOM 2209 O O . GLN A 1 283 ? -21.910 -2.563 38.488 1.00 90.94 283 GLN A O 1
ATOM 2214 N N . GLU A 1 284 ? -22.728 -2.391 36.401 1.00 91.31 284 GLU A N 1
ATOM 2215 C CA . GLU A 1 284 ? -23.907 -1.599 36.763 1.00 91.31 284 GLU A CA 1
ATOM 2216 C C . GLU A 1 284 ? -24.836 -2.393 37.695 1.00 91.31 284 GLU A C 1
ATOM 2218 O O . GLU A 1 284 ? -25.258 -1.873 38.733 1.00 91.31 284 GLU A O 1
ATOM 2223 N N . GLN A 1 285 ? -25.063 -3.675 37.395 1.00 91.69 285 GLN A N 1
ATOM 2224 C CA . GLN A 1 285 ? -25.848 -4.571 38.244 1.00 91.69 285 GLN A CA 1
ATOM 2225 C C . GLN A 1 285 ? -25.208 -4.756 39.630 1.00 91.69 285 GLN A C 1
ATOM 2227 O O . GLN A 1 285 ? -25.876 -4.572 40.649 1.00 91.69 285 GLN A O 1
ATOM 2232 N N . ARG A 1 286 ? -23.899 -5.045 39.689 1.00 92.62 286 ARG A N 1
ATOM 2233 C CA . ARG A 1 286 ? -23.160 -5.180 40.959 1.00 92.62 286 ARG A CA 1
ATOM 2234 C C . ARG A 1 286 ? -23.200 -3.898 41.782 1.00 92.62 286 ARG A C 1
ATOM 2236 O O . ARG A 1 286 ? -23.423 -3.953 42.985 1.00 92.62 286 ARG A O 1
ATOM 2243 N N . ALA A 1 287 ? -23.041 -2.737 41.146 1.00 91.69 287 ALA A N 1
ATOM 2244 C CA . ALA A 1 287 ? -23.101 -1.452 41.834 1.00 91.69 287 ALA A CA 1
ATOM 2245 C C . ALA A 1 287 ? -24.479 -1.197 42.469 1.00 91.69 287 ALA A C 1
ATOM 2247 O O . ALA A 1 287 ? -24.567 -0.582 43.535 1.00 91.69 287 ALA A O 1
ATOM 2248 N N . LEU A 1 288 ? -25.559 -1.660 41.833 1.00 91.56 288 LEU A N 1
ATOM 2249 C CA . LEU A 1 288 ? -26.912 -1.566 42.376 1.00 91.56 288 LEU A CA 1
ATOM 2250 C C . LEU A 1 288 ? -27.111 -2.509 43.574 1.00 91.56 288 LEU A C 1
ATOM 2252 O O . LEU A 1 288 ? -27.671 -2.092 44.588 1.00 91.56 288 LEU A O 1
ATOM 2256 N N . GLU A 1 289 ? -26.603 -3.739 43.499 1.00 91.25 289 GLU A N 1
ATOM 2257 C CA . GLU A 1 289 ? -26.625 -4.692 44.618 1.00 91.25 289 GLU A CA 1
ATOM 2258 C C . GLU A 1 289 ? -25.787 -4.211 45.812 1.00 91.25 289 GLU A C 1
ATOM 2260 O O . GLU A 1 289 ? -26.265 -4.220 46.950 1.00 91.25 289 GLU A O 1
ATOM 2265 N N . ASP A 1 290 ? -24.581 -3.697 45.562 1.00 91.81 290 ASP A N 1
ATOM 2266 C CA . ASP A 1 290 ? -23.706 -3.135 46.594 1.00 91.81 290 ASP A CA 1
ATOM 2267 C C . ASP A 1 290 ? -24.350 -1.928 47.283 1.00 91.81 290 ASP A C 1
ATOM 2269 O O . ASP A 1 290 ? -24.266 -1.796 48.506 1.00 91.81 290 ASP A O 1
ATOM 2273 N N . LYS A 1 291 ? -25.053 -1.062 46.536 1.00 93.19 291 LYS A N 1
ATOM 2274 C CA . LYS A 1 291 ? -25.838 0.037 47.123 1.00 93.19 291 LYS A CA 1
ATOM 2275 C C . LYS A 1 291 ? -26.903 -0.484 48.087 1.00 93.19 291 LYS A C 1
ATOM 2277 O O . LYS A 1 291 ? -26.976 0.021 49.207 1.00 93.19 291 LYS A O 1
ATOM 2282 N N . LYS A 1 292 ? -27.682 -1.500 47.693 1.00 92.38 292 LYS A N 1
ATOM 2283 C CA . LYS A 1 292 ? -28.719 -2.107 48.554 1.00 92.38 292 LYS A CA 1
ATOM 2284 C C . LYS A 1 292 ? -28.114 -2.727 49.815 1.00 92.38 292 LYS A C 1
ATOM 2286 O O . LYS A 1 292 ? -28.615 -2.509 50.917 1.00 92.38 292 LYS A O 1
ATOM 2291 N N . ARG A 1 293 ? -26.995 -3.443 49.677 1.00 91.25 293 ARG A N 1
ATOM 2292 C CA . ARG A 1 293 ? -26.287 -4.066 50.805 1.00 91.25 293 ARG A CA 1
ATOM 2293 C C . ARG A 1 293 ? -25.692 -3.035 51.768 1.00 91.25 293 ARG A C 1
ATOM 2295 O O . ARG A 1 293 ? -25.791 -3.204 52.986 1.00 91.25 293 ARG A O 1
ATOM 2302 N N . ASN A 1 294 ? -25.081 -1.978 51.236 1.00 93.94 294 ASN A N 1
ATOM 2303 C CA . ASN A 1 294 ? -24.516 -0.890 52.033 1.00 93.94 294 ASN A CA 1
ATOM 2304 C C . ASN A 1 294 ? -25.609 -0.128 52.784 1.00 93.94 294 ASN A C 1
ATOM 2306 O O . ASN A 1 294 ? -25.439 0.127 53.976 1.00 93.94 294 ASN A O 1
ATOM 2310 N N . TRP A 1 295 ? -26.734 0.166 52.124 1.00 95.06 295 TRP A N 1
ATOM 2311 C CA . TRP A 1 295 ? -27.916 0.743 52.765 1.00 95.06 295 TRP A CA 1
ATOM 2312 C C . TRP A 1 295 ? -28.371 -0.131 53.944 1.00 95.06 295 TRP A C 1
ATOM 2314 O O . TRP A 1 295 ? -28.336 0.327 55.082 1.00 95.06 295 TRP A O 1
ATOM 2324 N N . ALA A 1 296 ? -28.630 -1.426 53.731 1.00 93.25 296 ALA A N 1
ATOM 2325 C CA . ALA A 1 296 ? -29.072 -2.322 54.806 1.00 93.25 296 ALA A CA 1
ATOM 2326 C C . ALA A 1 296 ? -28.063 -2.400 55.971 1.00 93.25 296 ALA A C 1
ATOM 2328 O O . ALA A 1 296 ? -28.447 -2.379 57.141 1.00 93.25 296 ALA A O 1
ATOM 2329 N N . SER A 1 297 ? -26.761 -2.439 55.671 1.00 92.69 297 SER A N 1
ATOM 2330 C CA . SER A 1 297 ? -25.699 -2.498 56.688 1.00 92.69 297 SER A CA 1
ATOM 2331 C C . SER A 1 297 ? -25.635 -1.224 57.538 1.00 92.69 297 SER A C 1
ATOM 2333 O O . SER A 1 297 ? -25.479 -1.303 58.758 1.00 92.69 297 SER A O 1
ATOM 2335 N N . GLN A 1 298 ? -25.788 -0.051 56.912 1.00 94.06 298 GLN A N 1
ATOM 2336 C CA . GLN A 1 298 ? -25.863 1.232 57.616 1.00 94.06 298 GLN A CA 1
ATOM 2337 C C . GLN A 1 298 ? -27.092 1.297 58.522 1.00 94.06 298 GLN A C 1
ATOM 2339 O O . GLN A 1 298 ? -26.974 1.714 59.675 1.00 94.06 298 GLN A O 1
ATOM 2344 N N . GLY A 1 299 ? -28.245 0.832 58.035 1.00 93.12 299 GLY A N 1
ATOM 2345 C CA . GLY A 1 299 ? -29.451 0.706 58.844 1.00 93.12 299 GLY A CA 1
ATOM 2346 C C . GLY A 1 299 ? -29.208 -0.181 60.065 1.00 93.12 299 GLY A C 1
ATOM 2347 O O . GLY A 1 299 ? -29.444 0.247 61.191 1.00 93.12 299 GLY A O 1
ATOM 2348 N N . ILE A 1 300 ? -28.645 -1.383 59.878 1.00 91.94 300 ILE A N 1
ATOM 2349 C CA . ILE A 1 300 ? -28.388 -2.324 60.981 1.00 91.94 300 ILE A CA 1
ATOM 2350 C C . ILE A 1 300 ? -27.481 -1.696 62.040 1.00 91.94 300 ILE A C 1
ATOM 2352 O O . ILE A 1 300 ? -27.772 -1.811 63.233 1.00 91.94 300 ILE A O 1
ATOM 2356 N N . ALA A 1 301 ? -26.420 -0.999 61.630 1.00 91.88 301 ALA A N 1
ATOM 2357 C CA . ALA A 1 301 ? -25.534 -0.295 62.552 1.00 91.88 301 ALA A CA 1
ATOM 2358 C C . ALA A 1 301 ? -26.278 0.798 63.341 1.00 91.88 301 ALA A C 1
ATOM 2360 O O . ALA A 1 301 ? -26.169 0.838 64.569 1.00 91.88 301 ALA A O 1
ATOM 2361 N N . LYS A 1 302 ? -27.088 1.616 62.654 1.00 91.81 302 LYS A N 1
ATOM 2362 C CA . LYS A 1 302 ? -27.881 2.699 63.255 1.00 91.81 302 LYS A CA 1
ATOM 2363 C C . LYS A 1 302 ? -28.861 2.176 64.305 1.00 91.81 302 LYS A C 1
ATOM 2365 O O . LYS A 1 302 ? -28.876 2.655 65.437 1.00 91.81 302 LYS A O 1
ATOM 2370 N N . PHE A 1 303 ? -29.640 1.149 63.971 1.00 91.75 303 PHE A N 1
ATOM 2371 C CA . PHE A 1 303 ? -30.598 0.561 64.912 1.00 91.75 303 PHE A CA 1
ATOM 2372 C C . PHE A 1 303 ? -29.907 -0.196 66.049 1.00 91.75 303 PHE A C 1
ATOM 2374 O O . PHE A 1 303 ? -30.378 -0.151 67.181 1.00 91.75 303 PHE A O 1
ATOM 2381 N N . SER A 1 304 ? -28.752 -0.819 65.800 1.00 89.06 304 SER A N 1
ATOM 2382 C CA . SER A 1 304 ? -27.951 -1.443 66.864 1.00 89.06 304 SER A CA 1
ATOM 2383 C C . SER A 1 304 ? -27.419 -0.420 67.872 1.00 89.06 304 SER A C 1
ATOM 2385 O O . SER A 1 304 ? -27.255 -0.742 69.045 1.00 89.06 304 SER A O 1
ATOM 2387 N N . GLU A 1 305 ? -27.124 0.809 67.441 1.00 88.44 305 GLU A N 1
ATOM 2388 C CA . GLU A 1 305 ? -26.749 1.905 68.337 1.00 88.44 305 GLU A CA 1
ATOM 2389 C C . GLU A 1 305 ? -27.948 2.417 69.147 1.00 88.44 305 GLU A C 1
ATOM 2391 O O . GLU A 1 305 ? -27.846 2.526 70.370 1.00 88.44 305 GLU A O 1
ATOM 2396 N N . LEU A 1 306 ? -29.103 2.625 68.504 1.00 87.69 306 LEU A N 1
ATOM 2397 C CA . LEU A 1 306 ? -30.346 3.015 69.188 1.00 87.69 306 LEU A CA 1
ATOM 2398 C C . LEU A 1 306 ? -30.763 2.009 70.264 1.00 87.69 306 LEU A C 1
ATOM 2400 O O . LEU A 1 306 ? -31.138 2.408 71.367 1.00 87.69 306 LEU A O 1
ATOM 2404 N N . LEU A 1 307 ? -30.625 0.716 69.958 1.00 86.25 307 LEU A N 1
ATOM 2405 C CA . LEU A 1 307 ? -30.882 -0.390 70.879 1.00 86.25 307 LEU A CA 1
ATOM 2406 C C . LEU A 1 307 ? -29.884 -0.473 72.041 1.00 86.25 307 LEU A C 1
ATOM 2408 O O . LEU A 1 307 ? -30.139 -1.210 72.982 1.00 86.25 307 LEU A O 1
ATOM 2412 N N . ARG A 1 308 ? -28.743 0.228 71.997 1.00 82.50 308 ARG A N 1
ATOM 2413 C CA . ARG A 1 308 ? -27.776 0.267 73.110 1.00 82.50 308 ARG A CA 1
ATOM 2414 C C . ARG A 1 308 ? -27.974 1.465 74.035 1.00 82.50 308 ARG A C 1
ATOM 2416 O O . ARG A 1 308 ? -27.674 1.353 75.218 1.00 82.50 308 ARG A O 1
ATOM 2423 N N . LEU A 1 309 ? -28.427 2.603 73.506 1.00 75.88 309 LEU A N 1
ATOM 2424 C CA . LEU A 1 309 ? -28.463 3.878 74.235 1.00 75.88 309 LEU A CA 1
ATOM 2425 C C . LEU A 1 309 ? -29.701 4.069 75.129 1.00 75.88 309 LEU A C 1
ATOM 2427 O O . LEU A 1 309 ? -29.650 4.898 76.031 1.00 75.88 309 LEU A O 1
ATOM 2431 N N . ASN A 1 310 ? -30.801 3.338 74.906 1.00 66.44 310 ASN A N 1
ATOM 2432 C CA . ASN A 1 310 ? -32.093 3.607 75.563 1.00 66.44 310 ASN A CA 1
ATOM 2433 C C . ASN A 1 310 ? -32.674 2.393 76.323 1.00 66.44 310 ASN A C 1
ATOM 2435 O O . ASN A 1 310 ? -33.873 2.139 76.254 1.00 66.44 310 ASN A O 1
ATOM 2439 N N . ASN A 1 311 ? -31.851 1.647 77.066 1.00 66.44 311 ASN A N 1
ATOM 2440 C CA . ASN A 1 311 ? -32.277 0.398 77.728 1.00 66.44 311 ASN A CA 1
ATOM 2441 C C . ASN A 1 311 ? -33.146 0.569 78.987 1.00 66.44 311 ASN A C 1
ATOM 2443 O O . ASN A 1 311 ? -33.682 -0.419 79.482 1.00 66.44 311 ASN A O 1
ATOM 2447 N N . ASP A 1 312 ? -33.312 1.791 79.496 1.00 70.06 312 ASP A N 1
ATOM 2448 C CA . ASP A 1 312 ? -33.932 2.014 80.810 1.00 70.06 312 ASP A CA 1
ATOM 2449 C C . ASP A 1 312 ? -35.469 2.141 80.765 1.00 70.06 312 ASP A C 1
ATOM 2451 O O . ASP A 1 312 ? -36.124 2.147 81.806 1.00 70.06 312 ASP A O 1
ATOM 2455 N N . ASN A 1 313 ? -36.079 2.274 79.578 1.00 80.44 313 ASN A N 1
ATOM 2456 C CA . ASN A 1 313 ? -37.537 2.353 79.429 1.00 80.44 313 ASN A CA 1
ATOM 2457 C C . ASN A 1 313 ? -38.002 1.754 78.095 1.00 80.44 313 ASN A C 1
ATOM 2459 O O . ASN A 1 313 ? -37.826 2.358 77.033 1.00 80.44 313 ASN A O 1
ATOM 2463 N N . ILE A 1 314 ? -38.662 0.596 78.177 1.00 82.19 314 ILE A N 1
ATOM 2464 C CA . ILE A 1 314 ? -39.123 -0.182 77.022 1.00 82.19 314 ILE A CA 1
ATOM 2465 C C . ILE A 1 314 ? -40.096 0.586 76.117 1.00 82.19 314 ILE A C 1
ATOM 2467 O O . ILE A 1 314 ? -39.955 0.536 74.899 1.00 82.19 314 ILE A O 1
ATOM 2471 N N . HIS A 1 315 ? -41.024 1.369 76.679 1.00 82.62 315 HIS A N 1
ATOM 2472 C CA . HIS A 1 315 ? -41.996 2.145 75.899 1.00 82.62 315 HIS A CA 1
ATOM 2473 C C . HIS A 1 315 ? -41.330 3.289 75.131 1.00 82.62 315 HIS A C 1
ATOM 2475 O O . HIS A 1 315 ? -41.623 3.520 73.957 1.00 82.62 315 HIS A O 1
ATOM 2481 N N . LYS A 1 316 ? -40.394 3.997 75.776 1.00 82.75 316 LYS A N 1
ATOM 2482 C CA . LYS A 1 316 ? -39.648 5.092 75.141 1.00 82.75 316 LYS A CA 1
ATOM 2483 C C . LYS A 1 316 ? -38.727 4.569 74.038 1.00 82.75 316 LYS A C 1
ATOM 2485 O O . LYS A 1 316 ? -38.684 5.161 72.959 1.00 82.75 316 LYS A O 1
ATOM 2490 N N . LEU A 1 317 ? -38.032 3.460 74.297 1.00 85.38 317 LEU A N 1
ATOM 2491 C CA . LEU A 1 317 ? -37.187 2.775 73.321 1.00 85.38 317 LEU A CA 1
ATOM 2492 C C . LEU A 1 317 ? -38.013 2.290 72.125 1.00 85.38 317 LEU A C 1
ATOM 2494 O O . LEU A 1 317 ? -37.662 2.588 70.985 1.00 85.38 317 LEU A O 1
ATOM 2498 N N . ALA A 1 318 ? -39.134 1.606 72.373 1.00 86.94 318 ALA A N 1
ATOM 2499 C CA . ALA A 1 318 ? -40.016 1.109 71.324 1.00 86.94 318 ALA A CA 1
ATOM 2500 C C . ALA A 1 318 ? -40.555 2.251 70.451 1.00 86.94 318 ALA A C 1
ATOM 2502 O O . ALA A 1 318 ? -40.493 2.156 69.229 1.00 86.94 318 ALA A O 1
ATOM 2503 N N . TYR A 1 319 ? -40.988 3.373 71.037 1.00 87.69 319 TYR A N 1
ATOM 2504 C CA . TYR A 1 319 ? -41.432 4.533 70.255 1.00 87.69 319 TYR A CA 1
ATOM 2505 C C . TYR A 1 319 ? -40.314 5.120 69.383 1.00 87.69 319 TYR A C 1
ATOM 2507 O O . TYR A 1 319 ? -40.536 5.390 68.202 1.00 87.69 319 TYR A O 1
ATOM 2515 N N . GLN A 1 320 ? -39.103 5.279 69.929 1.00 88.50 320 GLN A N 1
ATOM 2516 C CA . GLN A 1 320 ? -37.956 5.775 69.162 1.00 88.50 320 GLN A CA 1
ATOM 2517 C C . GLN A 1 320 ? -37.604 4.844 67.997 1.00 88.50 320 GLN A C 1
ATOM 2519 O O . GLN A 1 320 ? -37.450 5.321 66.875 1.00 88.50 320 GLN A O 1
ATOM 2524 N N . ILE A 1 321 ? -37.555 3.530 68.238 1.00 90.56 321 ILE A N 1
ATOM 2525 C CA . ILE A 1 321 ? -37.309 2.517 67.204 1.00 90.56 321 ILE A CA 1
ATOM 2526 C C . ILE A 1 321 ? -38.353 2.615 66.094 1.00 90.56 321 ILE A C 1
ATOM 2528 O O . ILE A 1 321 ? -37.980 2.710 64.932 1.00 90.56 321 ILE A O 1
ATOM 2532 N N . VAL A 1 322 ? -39.644 2.623 66.435 1.00 90.31 322 VAL A N 1
ATOM 2533 C CA . VAL A 1 322 ? -40.738 2.678 65.452 1.00 90.31 322 VAL A CA 1
ATOM 2534 C C . VAL A 1 322 ? -40.675 3.959 64.633 1.00 90.31 322 VAL A C 1
ATOM 2536 O O . VAL A 1 322 ? -40.760 3.903 63.411 1.00 90.31 322 VAL A O 1
ATOM 2539 N N . SER A 1 323 ? -40.485 5.110 65.283 1.00 90.56 323 SER A N 1
ATOM 2540 C CA . SER A 1 323 ? -40.404 6.393 64.579 1.00 90.56 323 SER A CA 1
ATOM 2541 C C . SER A 1 323 ? -39.219 6.454 63.611 1.00 90.56 323 SER A C 1
ATOM 2543 O O . SER A 1 323 ? -39.362 6.932 62.486 1.00 90.56 323 SER A O 1
ATOM 2545 N N . GLU A 1 324 ? -38.066 5.913 64.014 1.00 92.62 324 GLU A N 1
ATOM 2546 C CA . GLU A 1 324 ? -36.878 5.880 63.170 1.00 92.62 324 GLU A CA 1
ATOM 2547 C C . GLU A 1 324 ? -37.002 4.838 62.054 1.00 92.62 324 GLU A C 1
ATOM 2549 O O . GLU A 1 324 ? -36.563 5.098 60.938 1.00 92.62 324 GLU A O 1
ATOM 2554 N N . LEU A 1 325 ? -37.621 3.682 62.320 1.00 93.12 325 LEU A N 1
ATOM 2555 C CA . LEU A 1 325 ? -37.937 2.680 61.301 1.00 93.12 325 LEU A CA 1
ATOM 2556 C C . LEU A 1 325 ? -38.785 3.315 60.207 1.00 93.12 325 LEU A C 1
ATOM 2558 O O . LEU A 1 325 ? -38.364 3.324 59.056 1.00 93.12 325 LEU A O 1
ATOM 2562 N N . VAL A 1 326 ? -39.911 3.931 60.573 1.00 92.19 326 VAL A N 1
ATOM 2563 C CA . VAL A 1 326 ? -40.809 4.594 59.619 1.00 92.19 326 VAL A CA 1
ATOM 2564 C C . VAL A 1 326 ? -40.055 5.607 58.758 1.00 92.19 326 VAL A C 1
ATOM 2566 O O . VAL A 1 326 ? -40.198 5.588 57.538 1.00 92.19 326 VAL A O 1
ATOM 2569 N N . ALA A 1 327 ? -39.193 6.431 59.360 1.00 92.12 327 ALA A N 1
ATOM 2570 C CA . ALA A 1 327 ? -38.380 7.391 58.619 1.00 92.12 327 ALA A CA 1
ATOM 2571 C C . ALA A 1 327 ? -37.333 6.726 57.702 1.00 92.12 327 ALA A C 1
ATOM 2573 O O . ALA A 1 327 ? -37.130 7.174 56.576 1.00 92.12 327 ALA A O 1
ATOM 2574 N N . TYR A 1 328 ? -36.665 5.663 58.161 1.00 94.00 328 TYR A N 1
ATOM 2575 C CA . TYR A 1 328 ? -35.551 5.029 57.451 1.00 94.00 328 TYR A CA 1
ATOM 2576 C C . TYR A 1 328 ? -35.990 4.224 56.223 1.00 94.00 328 TYR A C 1
ATOM 2578 O O . TYR A 1 328 ? -35.344 4.305 55.179 1.00 94.00 328 TYR A O 1
ATOM 2586 N N . ILE A 1 329 ? -37.092 3.475 56.339 1.00 92.69 329 ILE A N 1
ATOM 2587 C CA . ILE A 1 329 ? -37.699 2.726 55.222 1.00 92.69 329 ILE A CA 1
ATOM 2588 C C . ILE A 1 329 ? -38.781 3.533 54.491 1.00 92.69 329 ILE A C 1
ATOM 2590 O O . ILE A 1 329 ? -39.510 2.986 53.671 1.00 92.69 329 ILE A O 1
ATOM 2594 N N . ASN A 1 330 ? -38.905 4.831 54.800 1.00 91.50 330 ASN A N 1
ATOM 2595 C CA . ASN A 1 330 ? -39.879 5.741 54.195 1.00 91.50 330 ASN A CA 1
ATOM 2596 C C . ASN A 1 330 ? -41.319 5.178 54.193 1.00 91.50 330 ASN A C 1
ATOM 2598 O O . ASN A 1 330 ? -42.044 5.258 53.196 1.00 91.50 330 ASN A O 1
ATOM 2602 N N . ALA A 1 331 ? -41.705 4.559 55.310 1.00 92.19 331 ALA A N 1
ATOM 2603 C CA . ALA A 1 331 ? -43.061 4.090 55.556 1.00 92.19 331 ALA A CA 1
ATOM 2604 C C . ALA A 1 331 ? -43.932 5.229 56.110 1.00 92.19 331 ALA A C 1
ATOM 2606 O O . ALA A 1 331 ? -43.468 6.353 56.311 1.00 92.19 331 ALA A O 1
ATOM 2607 N N . ASN A 1 332 ? -45.208 4.948 56.374 1.00 90.69 332 ASN A N 1
ATOM 2608 C CA . ASN A 1 332 ? -46.150 5.965 56.844 1.00 90.69 332 ASN A CA 1
ATOM 2609 C C . ASN A 1 332 ? -46.561 5.762 58.300 1.00 90.69 332 ASN A C 1
ATOM 2611 O O . ASN A 1 332 ? -46.652 6.733 59.047 1.00 90.69 332 ASN A O 1
ATOM 2615 N N . GLN A 1 333 ? -46.784 4.516 58.708 1.00 89.19 333 GLN A N 1
ATOM 2616 C CA . GLN A 1 333 ? -47.196 4.159 60.062 1.00 89.19 333 GLN A CA 1
ATOM 2617 C C . GLN A 1 333 ? -46.504 2.880 60.497 1.00 89.19 333 GLN A C 1
ATOM 2619 O O . GLN A 1 333 ? -46.189 2.023 59.672 1.00 89.19 333 GLN A O 1
ATOM 2624 N N . ALA A 1 334 ? -46.300 2.736 61.802 1.00 91.25 334 ALA A N 1
ATOM 2625 C CA . ALA A 1 334 ? -45.849 1.477 62.364 1.00 91.25 334 ALA A CA 1
ATOM 2626 C C . ALA A 1 334 ? -46.252 1.329 63.833 1.00 91.25 334 ALA A C 1
ATOM 2628 O O . ALA A 1 334 ? -46.465 2.322 64.533 1.00 91.25 334 ALA A O 1
ATOM 2629 N N . GLY A 1 335 ? -46.315 0.086 64.298 1.00 90.31 335 GLY A N 1
ATOM 2630 C CA . GLY A 1 335 ? -46.583 -0.293 65.677 1.00 90.31 335 GLY A CA 1
ATOM 2631 C C . GLY A 1 335 ? -45.713 -1.467 66.118 1.00 90.31 335 GLY A C 1
ATOM 2632 O O . GLY A 1 335 ? -45.342 -2.316 65.310 1.00 90.31 335 GLY A O 1
ATOM 2633 N N . ILE A 1 336 ? -45.376 -1.509 67.407 1.00 91.31 336 ILE A N 1
ATOM 2634 C CA . ILE A 1 336 ? -44.717 -2.655 68.042 1.00 91.31 336 ILE A CA 1
ATOM 2635 C C . ILE A 1 336 ? -45.663 -3.260 69.069 1.00 91.31 336 ILE A C 1
ATOM 2637 O O . ILE A 1 336 ? -46.052 -2.605 70.040 1.00 91.31 336 ILE A O 1
ATOM 2641 N N . PHE A 1 337 ? -45.957 -4.537 68.868 1.00 90.19 337 PHE A N 1
ATOM 2642 C CA . PHE A 1 337 ? -46.674 -5.386 69.800 1.00 90.19 337 PHE A CA 1
ATOM 2643 C C . PHE A 1 337 ? -45.679 -6.289 70.527 1.00 90.19 337 PHE A C 1
ATOM 2645 O O . PHE A 1 337 ? -44.803 -6.857 69.878 1.00 90.19 337 PHE A O 1
ATOM 2652 N N . VAL A 1 338 ? -45.801 -6.434 71.845 1.00 89.12 338 VAL A N 1
ATOM 2653 C CA . VAL A 1 338 ? -44.939 -7.296 72.677 1.00 89.12 338 VAL A CA 1
ATOM 2654 C C . VAL A 1 338 ? -45.801 -8.248 73.496 1.00 89.12 338 VAL A C 1
ATOM 2656 O O . VAL A 1 338 ? -46.887 -7.873 73.934 1.00 89.12 338 VAL A O 1
ATOM 2659 N N . THR A 1 339 ? -45.336 -9.483 73.676 1.00 85.44 339 THR A N 1
ATOM 2660 C CA . THR A 1 339 ? -46.003 -10.493 74.511 1.00 85.44 339 THR A CA 1
ATOM 2661 C C . THR A 1 339 ? -45.875 -10.135 75.992 1.00 85.44 339 THR A C 1
ATOM 2663 O O . THR A 1 339 ? -44.759 -9.895 76.459 1.00 85.44 339 THR A O 1
ATOM 2666 N N . ASN A 1 340 ? -46.978 -10.138 76.740 1.00 74.94 340 ASN A N 1
ATOM 2667 C CA . ASN A 1 340 ? -46.939 -9.975 78.197 1.00 74.94 340 ASN A CA 1
ATOM 2668 C C . ASN A 1 340 ? -46.589 -11.309 78.883 1.00 74.94 340 ASN A C 1
ATOM 2670 O O . ASN A 1 340 ? -47.279 -12.296 78.671 1.00 74.94 340 ASN A O 1
ATOM 2674 N N . ASP A 1 341 ? -45.568 -11.330 79.748 1.00 61.59 341 ASP A N 1
ATOM 2675 C CA . ASP A 1 341 ? -45.173 -12.524 80.533 1.00 61.59 341 ASP A CA 1
ATOM 2676 C C . ASP A 1 341 ? -45.796 -12.541 81.957 1.00 61.59 341 ASP A C 1
ATOM 2678 O O . ASP A 1 341 ? -45.416 -13.352 82.808 1.00 61.59 341 ASP A O 1
ATOM 2682 N N . ASP A 1 342 ? -46.760 -11.655 82.247 1.00 55.56 342 ASP A N 1
ATOM 2683 C CA . ASP A 1 342 ? -47.360 -11.539 83.580 1.00 55.56 342 ASP A CA 1
ATOM 2684 C C . ASP A 1 342 ? -48.241 -12.748 83.943 1.00 55.56 342 ASP A C 1
ATOM 2686 O O . ASP A 1 342 ? -49.054 -13.247 83.169 1.00 55.56 342 ASP A O 1
ATOM 2690 N N . SER A 1 343 ? -48.052 -13.223 85.174 1.00 48.50 343 SER A N 1
ATOM 2691 C CA . SER A 1 343 ? -48.522 -14.502 85.729 1.00 48.50 343 SER A CA 1
ATOM 2692 C C . SER A 1 343 ? -50.045 -14.671 85.947 1.00 48.50 343 SER A C 1
ATOM 2694 O O . SER A 1 343 ? -50.467 -15.089 87.022 1.00 48.50 343 SER A O 1
ATOM 2696 N N . ASN A 1 344 ? -50.872 -14.430 84.928 1.00 50.00 344 ASN A N 1
ATOM 2697 C CA . ASN A 1 344 ? -52.281 -14.855 84.863 1.00 50.00 344 ASN A CA 1
ATOM 2698 C C . ASN A 1 344 ? -52.592 -15.548 83.520 1.00 50.00 344 ASN A C 1
ATOM 2700 O O . ASN A 1 344 ? -51.733 -15.617 82.650 1.00 50.00 344 ASN A O 1
ATOM 2704 N N . GLU A 1 345 ? -53.788 -16.132 83.383 1.00 52.28 345 GLU A N 1
ATOM 2705 C CA . GLU A 1 345 ? -54.205 -17.095 82.338 1.00 52.28 345 GLU A CA 1
ATOM 2706 C C . GLU A 1 345 ? -54.032 -16.665 80.855 1.00 52.28 345 GLU A C 1
ATOM 2708 O O . GLU A 1 345 ? -54.182 -17.513 79.979 1.00 52.28 345 GLU A O 1
ATOM 2713 N N . ASP A 1 346 ? -53.624 -15.426 80.557 1.00 55.03 346 ASP A N 1
ATOM 2714 C CA . ASP A 1 346 ? -53.385 -14.884 79.205 1.00 55.03 346 ASP A CA 1
ATOM 2715 C C . ASP A 1 346 ? -51.873 -14.664 78.916 1.00 55.03 346 ASP A C 1
ATOM 2717 O O . ASP A 1 346 ? -51.426 -13.562 78.600 1.00 55.03 346 ASP A O 1
ATOM 2721 N N . LYS A 1 347 ? -51.052 -15.720 79.044 1.00 58.66 347 LYS A N 1
ATOM 2722 C CA . LYS A 1 347 ? -49.569 -15.668 78.940 1.00 58.66 347 LYS A CA 1
ATOM 2723 C C . LYS A 1 347 ? -48.978 -15.322 77.562 1.00 58.66 347 LYS A C 1
ATOM 2725 O O . LYS A 1 347 ? -47.764 -15.182 77.457 1.00 58.66 347 LYS A O 1
ATOM 2730 N N . ASP A 1 348 ? -49.798 -15.210 76.520 1.00 66.62 348 ASP A N 1
ATOM 2731 C CA . ASP A 1 348 ? -49.328 -15.017 75.139 1.00 66.62 348 ASP A CA 1
ATOM 2732 C C . ASP A 1 348 ? -49.992 -13.817 74.436 1.00 66.62 348 ASP A C 1
ATOM 2734 O O . ASP A 1 348 ? -49.830 -13.619 73.231 1.00 66.62 348 ASP A O 1
ATOM 2738 N N . ASP A 1 349 ? -50.727 -12.989 75.180 1.00 81.88 349 ASP A N 1
ATOM 2739 C CA . ASP A 1 349 ? -51.415 -11.821 74.639 1.00 81.88 349 ASP A CA 1
ATOM 2740 C C . ASP A 1 349 ? -50.415 -10.719 74.223 1.00 81.88 349 ASP A C 1
ATOM 2742 O O . ASP A 1 349 ? -49.504 -10.336 74.966 1.00 81.88 349 ASP A O 1
ATOM 2746 N N . LEU A 1 350 ? -50.594 -10.187 73.010 1.00 85.19 350 LEU A N 1
ATOM 2747 C CA . LEU A 1 350 ? -49.741 -9.164 72.402 1.00 85.19 350 LEU A CA 1
ATOM 2748 C C . LEU A 1 350 ? -50.290 -7.771 72.695 1.00 85.19 350 LEU A C 1
ATOM 2750 O O . LEU A 1 350 ? -51.358 -7.406 72.207 1.00 85.19 350 LEU A O 1
ATOM 2754 N N . SER A 1 351 ? -49.542 -6.960 73.437 1.00 87.06 351 SER A N 1
ATOM 2755 C CA . SER A 1 351 ? -49.923 -5.581 73.758 1.00 87.06 351 SER A CA 1
ATOM 2756 C C . SER A 1 351 ? -49.169 -4.577 72.891 1.00 87.06 351 SER A C 1
ATOM 2758 O O . SER A 1 351 ? -47.949 -4.662 72.749 1.00 87.06 351 SER A O 1
ATOM 2760 N N . LEU A 1 352 ? -49.884 -3.602 72.324 1.00 87.25 352 LEU A N 1
ATOM 2761 C CA . LEU A 1 352 ? -49.281 -2.488 71.587 1.00 87.25 352 LEU A CA 1
ATOM 2762 C C . LEU A 1 352 ? -48.538 -1.556 72.556 1.00 87.25 352 LEU A C 1
ATOM 2764 O O . LEU A 1 352 ? -49.165 -0.807 73.302 1.00 87.25 352 LEU A O 1
ATOM 2768 N N . ILE A 1 353 ? -47.205 -1.571 72.529 1.00 86.19 353 ILE A N 1
ATOM 2769 C CA . ILE A 1 353 ? -46.376 -0.778 73.456 1.00 86.19 353 ILE A CA 1
ATOM 2770 C C . ILE A 1 353 ? -45.884 0.543 72.860 1.00 86.19 353 ILE A C 1
ATOM 2772 O O . ILE A 1 353 ? -45.486 1.438 73.611 1.00 86.19 353 ILE A O 1
ATOM 2776 N N . ALA A 1 354 ? -45.896 0.661 71.530 1.00 87.25 354 ALA A N 1
ATOM 2777 C CA . ALA A 1 354 ? -45.524 1.861 70.794 1.00 87.25 354 ALA A CA 1
ATOM 2778 C C . ALA A 1 354 ? -46.192 1.890 69.416 1.00 87.25 354 ALA A C 1
ATOM 2780 O O . ALA A 1 354 ? -46.262 0.867 68.740 1.00 87.25 354 ALA A O 1
ATOM 2781 N N . ALA A 1 355 ? -46.613 3.075 68.980 1.00 87.50 355 ALA A N 1
ATOM 2782 C CA . ALA A 1 355 ? -47.110 3.318 67.632 1.00 87.50 355 ALA A CA 1
ATOM 2783 C C . ALA A 1 355 ? -46.677 4.707 67.144 1.00 87.50 355 ALA A C 1
ATOM 2785 O O . ALA A 1 355 ? -46.627 5.657 67.930 1.00 87.50 355 ALA A O 1
ATOM 2786 N N . TYR A 1 356 ? -46.369 4.827 65.855 1.00 85.69 356 TYR A N 1
ATOM 2787 C CA . TYR A 1 356 ? -46.010 6.078 65.192 1.00 85.69 356 TYR A CA 1
ATOM 2788 C C . TYR A 1 356 ? -47.032 6.426 64.110 1.00 85.69 356 TYR A C 1
ATOM 2790 O O . TYR A 1 356 ? -47.452 5.554 63.351 1.00 85.69 356 TYR A O 1
ATOM 2798 N N . ALA A 1 357 ? -47.409 7.710 64.052 1.00 72.06 357 ALA A N 1
ATOM 2799 C CA . ALA A 1 357 ? -48.434 8.252 63.154 1.00 72.06 357 ALA A CA 1
ATOM 2800 C C . ALA A 1 357 ? -49.796 7.526 63.230 1.00 72.06 357 ALA A C 1
ATOM 2802 O O . ALA A 1 357 ? -50.594 7.601 62.302 1.00 72.06 357 ALA A O 1
ATOM 2803 N N . TYR A 1 358 ? -50.063 6.850 64.350 1.00 66.25 358 TYR A N 1
ATOM 2804 C CA . TYR A 1 358 ? -51.342 6.233 64.689 1.00 66.25 358 TYR A CA 1
ATOM 2805 C C . TYR A 1 358 ? -52.199 7.236 65.472 1.00 66.25 358 TYR A C 1
ATOM 2807 O O . TYR A 1 358 ? -51.667 7.973 66.309 1.00 66.25 358 TYR A O 1
ATOM 2815 N N . ASP A 1 359 ? -53.498 7.288 65.173 1.00 59.47 359 ASP A N 1
ATOM 2816 C CA . ASP A 1 359 ? -54.415 8.316 65.673 1.00 59.47 359 ASP A CA 1
ATOM 2817 C C . ASP A 1 359 ? -54.382 8.414 67.212 1.00 59.47 359 ASP A C 1
ATOM 2819 O O . ASP A 1 359 ? -54.413 7.408 67.932 1.00 59.47 359 ASP A O 1
ATOM 2823 N N . ARG A 1 360 ? -54.216 9.636 67.727 1.00 53.75 360 ARG A N 1
ATOM 2824 C CA . ARG A 1 360 ? -53.848 9.874 69.130 1.00 53.75 360 ARG A CA 1
ATOM 2825 C C . ARG A 1 360 ? -55.030 9.619 70.078 1.00 53.75 360 ARG A C 1
ATOM 2827 O O . ARG A 1 360 ? -56.135 10.105 69.878 1.00 53.75 360 ARG A O 1
ATOM 2834 N N . GLU A 1 361 ? -54.711 8.941 71.187 1.00 48.50 361 GLU A N 1
ATOM 2835 C CA . GLU A 1 361 ? -55.359 9.051 72.512 1.00 48.50 361 GLU A CA 1
ATOM 2836 C C . GLU A 1 361 ? -56.622 8.232 72.862 1.00 48.50 361 GLU A C 1
ATOM 2838 O O . GLU A 1 361 ? -57.242 8.512 73.887 1.00 48.50 361 GLU A O 1
ATOM 2843 N N . LYS A 1 362 ? -56.953 7.128 72.169 1.00 45.62 362 LYS A N 1
ATOM 2844 C CA . LYS A 1 362 ? -57.951 6.163 72.715 1.00 45.62 362 LYS A CA 1
ATOM 2845 C C . LYS A 1 362 ? -57.534 4.701 72.903 1.00 45.62 362 LYS A C 1
ATOM 2847 O O . LYS A 1 362 ? -58.259 3.994 73.593 1.00 45.62 362 LYS A O 1
ATOM 2852 N N . TYR A 1 363 ? -56.384 4.240 72.398 1.00 50.28 363 TYR A N 1
ATOM 2853 C CA . TYR A 1 363 ? -56.039 2.805 72.447 1.00 50.28 363 TYR A CA 1
ATOM 2854 C C . TYR A 1 363 ? -54.533 2.505 72.580 1.00 50.28 363 TYR A C 1
ATOM 2856 O O . TYR A 1 363 ? -53.979 1.739 71.799 1.00 50.28 363 TYR A O 1
ATOM 2864 N N . LEU A 1 364 ? -53.864 3.036 73.611 1.00 52.81 364 LEU A N 1
ATOM 2865 C CA . LEU A 1 364 ? -52.564 2.494 74.072 1.00 52.81 364 LEU A CA 1
ATOM 2866 C C . LEU A 1 364 ? -52.720 1.187 74.890 1.00 52.81 364 LEU A C 1
ATOM 2868 O O . LEU A 1 364 ? -51.793 0.740 75.551 1.00 52.81 364 LEU A O 1
ATOM 2872 N N . THR A 1 365 ? -53.903 0.573 74.840 1.00 56.91 365 THR A N 1
ATOM 2873 C CA . THR A 1 365 ? -54.284 -0.679 75.511 1.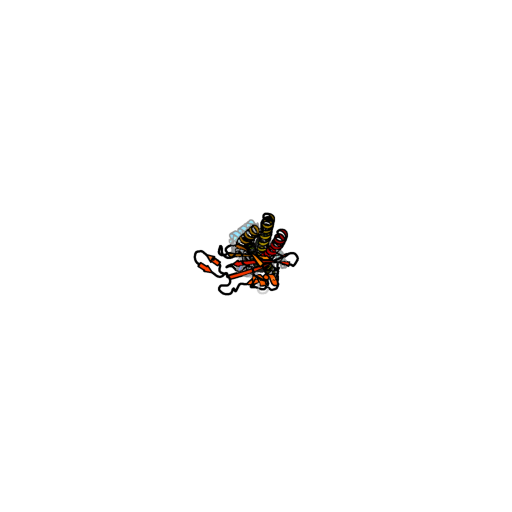00 56.91 365 THR A CA 1
ATOM 2874 C C . THR A 1 365 ? -54.975 -1.628 74.526 1.00 56.91 365 THR A C 1
ATOM 2876 O O . THR A 1 365 ? -55.983 -2.254 74.847 1.00 56.91 365 THR A O 1
ATOM 2879 N N . ARG A 1 366 ? -54.487 -1.695 73.278 1.00 72.06 366 ARG A N 1
ATOM 2880 C CA . ARG A 1 366 ? -54.928 -2.722 72.326 1.00 72.06 366 ARG A CA 1
ATOM 2881 C C . ARG A 1 366 ? -54.132 -3.998 72.591 1.00 72.06 366 ARG A C 1
ATOM 2883 O O . ARG A 1 366 ? -52.914 -4.010 72.409 1.00 72.06 366 ARG A O 1
ATOM 2890 N N . THR A 1 367 ? -54.844 -5.035 73.008 1.00 78.19 367 THR A N 1
ATOM 2891 C CA . THR A 1 367 ? -54.319 -6.386 73.209 1.00 78.19 367 THR A CA 1
ATOM 2892 C C . THR A 1 367 ? -54.867 -7.287 72.107 1.00 78.19 367 THR A C 1
ATOM 2894 O O . THR A 1 367 ? -56.037 -7.167 71.748 1.00 78.19 367 THR A O 1
ATOM 2897 N N . VAL A 1 368 ? -54.016 -8.130 71.529 1.00 83.19 368 VAL A N 1
ATOM 2898 C CA . VAL A 1 368 ? -54.350 -9.044 70.430 1.00 83.19 368 VAL A CA 1
ATOM 2899 C C . VAL A 1 368 ? -53.950 -10.453 70.844 1.00 83.19 368 VAL A C 1
ATOM 2901 O O . VAL A 1 368 ? -52.809 -10.662 71.260 1.00 83.19 368 VAL A O 1
ATOM 2904 N N . LYS A 1 369 ? -54.857 -11.426 70.725 1.00 82.56 369 LYS A N 1
ATOM 2905 C CA . LYS A 1 369 ? -54.531 -12.819 71.057 1.00 82.56 369 LYS A CA 1
ATOM 2906 C C . LYS A 1 369 ? -53.718 -13.486 69.937 1.00 82.56 369 LYS A C 1
ATOM 2908 O O . LYS A 1 369 ? -53.874 -13.132 68.764 1.00 82.56 369 LYS A O 1
ATOM 2913 N N . PRO A 1 370 ? -52.867 -14.482 70.234 1.00 79.25 370 PRO A N 1
ATOM 2914 C CA . PRO A 1 370 ? -52.250 -15.302 69.193 1.00 79.25 370 PRO A CA 1
ATOM 2915 C C . PRO A 1 370 ? -53.308 -15.904 68.255 1.00 79.25 370 PRO A C 1
ATOM 2917 O O . PRO A 1 370 ? -54.326 -16.425 68.705 1.00 79.25 370 PRO A O 1
ATOM 2920 N N . GLY A 1 371 ? -53.079 -15.820 66.943 1.00 76.38 371 GLY A N 1
ATOM 2921 C CA . GLY A 1 371 ? -54.047 -16.224 65.913 1.00 76.38 371 GLY A CA 1
ATOM 2922 C C . GLY A 1 371 ? -55.196 -15.235 65.650 1.00 76.38 371 GLY A C 1
ATOM 2923 O O . GLY A 1 371 ? -55.987 -15.464 64.737 1.00 76.38 371 GLY A O 1
ATOM 2924 N N . GLU A 1 372 ? -55.292 -14.129 66.395 1.00 81.38 372 GLU A N 1
ATOM 2925 C CA . GLU A 1 372 ? -56.278 -13.069 66.164 1.00 81.38 372 GLU A CA 1
ATOM 2926 C C . GLU A 1 372 ? -55.717 -11.990 65.223 1.00 81.38 372 GLU A C 1
ATOM 2928 O O . GLU A 1 372 ? -54.707 -11.338 65.502 1.00 81.38 372 GLU A O 1
ATOM 2933 N N . GLY A 1 373 ? -56.375 -11.789 64.078 1.00 84.44 373 GLY A N 1
ATOM 2934 C CA . GLY A 1 373 ? -55.930 -10.832 63.062 1.00 84.44 373 GLY A CA 1
ATOM 2935 C C . GLY A 1 373 ? -54.534 -11.141 62.500 1.00 84.44 373 GLY A C 1
ATOM 2936 O O . GLY A 1 373 ? -53.952 -12.202 62.734 1.00 84.44 373 GLY A O 1
ATOM 2937 N N . LEU A 1 374 ? -53.970 -10.208 61.731 1.00 86.62 374 LEU A N 1
ATOM 2938 C CA . LEU A 1 374 ? -52.663 -10.420 61.094 1.00 86.62 374 LEU A CA 1
ATOM 2939 C C . LEU A 1 374 ? -51.506 -10.392 62.089 1.00 86.62 374 LEU A C 1
ATOM 2941 O O . LEU A 1 374 ? -50.570 -11.173 61.952 1.00 86.62 374 LEU A O 1
ATOM 2945 N N . VAL A 1 375 ? -51.575 -9.518 63.096 1.00 88.75 375 VAL A N 1
ATOM 2946 C CA . VAL A 1 375 ? -50.559 -9.409 64.152 1.00 88.75 375 VAL A CA 1
ATOM 2947 C C . VAL A 1 375 ? -50.485 -10.714 64.946 1.00 88.75 375 VAL A C 1
ATOM 2949 O O . VAL A 1 375 ? -49.401 -11.279 65.087 1.00 88.75 375 VAL A O 1
ATOM 2952 N N . GLY A 1 376 ? -51.630 -11.248 65.387 1.00 86.94 376 GLY A N 1
ATOM 2953 C CA . GLY A 1 376 ? -51.692 -12.528 66.089 1.00 86.94 376 GLY A CA 1
ATOM 2954 C C . GLY A 1 376 ? -51.295 -13.712 65.206 1.00 86.94 376 GLY A C 1
ATOM 2955 O O . GLY A 1 376 ? -50.645 -14.635 65.692 1.00 86.94 376 GLY A O 1
ATOM 2956 N N . THR A 1 377 ? -51.627 -13.688 63.911 1.00 88.00 377 THR A N 1
ATOM 2957 C CA . THR A 1 377 ? -51.213 -14.734 62.953 1.00 88.00 377 THR A CA 1
ATOM 2958 C C . THR A 1 377 ? -49.702 -14.713 62.711 1.00 88.00 377 THR A C 1
ATOM 2960 O O . THR A 1 377 ? -49.054 -15.753 62.787 1.00 88.00 377 THR A O 1
ATOM 2963 N N . CYS A 1 378 ? -49.116 -13.531 62.498 1.00 91.44 378 CYS A N 1
ATOM 2964 C CA . CYS A 1 378 ? -47.669 -13.339 62.362 1.00 91.44 378 CYS A CA 1
ATOM 2965 C C . CYS A 1 378 ? -46.924 -13.845 63.605 1.00 91.44 378 CYS A C 1
ATOM 2967 O O . CYS A 1 378 ? -45.905 -14.532 63.492 1.00 91.44 378 CYS A O 1
ATOM 2969 N N . ALA A 1 379 ? -47.473 -13.570 64.792 1.00 89.81 379 ALA A N 1
ATOM 2970 C CA . ALA A 1 379 ? -46.911 -14.048 66.045 1.00 89.81 379 ALA A CA 1
ATOM 2971 C C . ALA A 1 379 ? -47.015 -15.569 66.220 1.00 89.81 379 ALA A C 1
ATOM 2973 O O . ALA A 1 379 ? -46.057 -16.195 66.665 1.00 89.81 379 ALA A O 1
ATOM 2974 N N . LEU A 1 380 ? -48.154 -16.167 65.855 1.00 87.44 380 LEU A N 1
ATOM 2975 C CA . LEU A 1 380 ? -48.390 -17.607 65.974 1.00 87.44 380 LEU A CA 1
ATOM 2976 C C . LEU A 1 380 ? -47.529 -18.414 64.993 1.00 87.44 380 LEU A C 1
ATOM 2978 O O . LEU A 1 380 ? -46.967 -19.444 65.360 1.00 87.44 380 LEU A O 1
ATOM 2982 N N . GLU A 1 381 ? -47.421 -17.954 63.746 1.00 90.19 381 GLU A N 1
ATOM 2983 C CA . GLU A 1 381 ? -46.642 -18.643 62.715 1.00 90.19 381 GLU A CA 1
ATOM 2984 C C . GLU A 1 381 ? -45.137 -18.367 62.810 1.00 90.19 381 GLU A C 1
ATOM 2986 O O . GLU A 1 381 ? -44.337 -19.147 62.285 1.00 90.19 381 GLU A O 1
ATOM 2991 N N . GLY A 1 382 ? -44.740 -17.255 63.438 1.00 89.06 382 GLY A N 1
ATOM 2992 C CA . GLY A 1 382 ? -43.346 -16.816 63.498 1.00 89.06 382 GLY A CA 1
ATOM 2993 C C . GLY A 1 382 ? -42.762 -16.486 62.122 1.00 89.06 382 GLY A C 1
ATOM 2994 O O . GLY A 1 382 ? -41.553 -16.606 61.918 1.00 89.06 382 GLY A O 1
ATOM 2995 N N . LYS A 1 383 ? -43.608 -16.088 61.164 1.00 93.12 383 LYS A N 1
ATOM 2996 C CA . LYS A 1 383 ? -43.219 -15.752 59.789 1.00 93.12 383 LYS A CA 1
ATOM 2997 C C . LYS A 1 383 ? -43.621 -14.332 59.435 1.00 93.12 383 LYS A C 1
ATOM 2999 O O . LYS A 1 383 ? -44.697 -13.874 59.804 1.00 93.12 383 LYS A O 1
ATOM 3004 N N . THR A 1 384 ? -42.765 -13.672 58.663 1.00 95.50 384 THR A N 1
ATOM 3005 C CA . THR A 1 384 ? -43.056 -12.367 58.073 1.00 95.50 384 THR A CA 1
ATOM 3006 C C . THR A 1 384 ? -44.267 -12.459 57.151 1.00 95.50 384 THR A C 1
ATOM 3008 O O . THR A 1 384 ? -44.308 -13.306 56.256 1.00 95.50 384 THR A O 1
ATOM 3011 N N . ILE A 1 385 ? -45.229 -11.559 57.338 1.00 94.19 385 ILE A N 1
ATOM 3012 C CA . ILE A 1 385 ? -46.395 -11.408 56.467 1.00 94.19 385 ILE A CA 1
ATOM 3013 C C . ILE A 1 385 ? -46.222 -10.104 55.693 1.00 94.19 385 ILE A C 1
ATOM 3015 O O . ILE A 1 385 ? -46.110 -9.035 56.287 1.00 94.19 385 ILE A O 1
ATOM 3019 N N . PHE A 1 386 ? -46.206 -10.187 54.365 1.00 94.62 386 PHE A N 1
ATOM 3020 C CA . PHE A 1 386 ? -46.161 -9.025 53.483 1.00 94.62 386 PHE A CA 1
ATOM 3021 C C . PHE A 1 386 ? -47.358 -9.052 52.539 1.00 94.62 386 PHE A C 1
ATOM 3023 O O . PHE A 1 386 ? -47.547 -10.023 51.806 1.00 94.62 386 PHE A O 1
ATOM 3030 N N . MET A 1 387 ? -48.151 -7.984 52.551 1.00 90.44 387 MET A N 1
ATOM 3031 C CA . MET A 1 387 ? -49.334 -7.850 51.708 1.00 90.44 387 MET A CA 1
ATOM 3032 C C . MET A 1 387 ? -49.352 -6.521 50.975 1.00 90.44 387 MET A C 1
ATOM 3034 O O . MET A 1 387 ? -48.969 -5.487 51.516 1.00 90.44 387 MET A O 1
ATOM 3038 N N . THR A 1 388 ? -49.840 -6.567 49.739 1.00 88.81 388 THR A N 1
ATOM 3039 C CA . THR A 1 388 ? -50.071 -5.395 48.880 1.00 88.81 388 THR A CA 1
ATOM 3040 C C . THR A 1 388 ? -51.544 -5.193 48.534 1.00 88.81 388 THR A C 1
ATOM 3042 O O . THR A 1 388 ? -51.899 -4.223 47.879 1.00 88.81 388 THR A O 1
ATOM 3045 N N . GLU A 1 389 ? -52.398 -6.131 48.935 1.00 81.94 389 GLU A N 1
ATOM 3046 C CA . GLU A 1 389 ? -53.844 -6.076 48.745 1.00 81.94 389 GLU A CA 1
ATOM 3047 C C . GLU A 1 389 ? -54.473 -6.127 50.132 1.00 81.94 389 GLU A C 1
ATOM 3049 O O . GLU A 1 389 ? -54.500 -7.178 50.774 1.00 81.94 389 GLU A O 1
ATOM 3054 N N . LEU A 1 390 ? -54.887 -4.965 50.635 1.00 80.94 390 LEU A N 1
ATOM 3055 C CA . LEU A 1 390 ? -55.467 -4.829 51.966 1.00 80.94 390 LEU A CA 1
ATOM 3056 C C . LEU A 1 390 ? -56.992 -4.734 51.857 1.00 80.94 390 LEU A C 1
ATOM 3058 O O . LEU A 1 390 ? -57.480 -4.046 50.959 1.00 80.94 390 LEU A O 1
ATOM 3062 N N . PRO A 1 391 ? -57.752 -5.404 52.744 1.00 72.88 391 PRO A N 1
ATOM 3063 C CA . PRO A 1 391 ? -59.197 -5.218 52.815 1.00 72.88 391 PRO A CA 1
ATOM 3064 C C . PRO A 1 391 ? -59.564 -3.746 53.063 1.00 72.88 391 PRO A C 1
ATOM 3066 O O . PRO A 1 391 ? -58.838 -3.042 53.770 1.00 72.88 391 PRO A O 1
ATOM 3069 N N . GLU A 1 392 ? -60.693 -3.294 52.508 1.00 63.16 392 GLU A N 1
ATOM 3070 C CA . GLU A 1 392 ? -61.228 -1.950 52.777 1.00 63.16 392 GLU A CA 1
ATOM 3071 C C . GLU A 1 392 ? -61.419 -1.745 54.292 1.00 63.16 392 GLU A C 1
ATOM 3073 O O . GLU A 1 392 ? -61.837 -2.662 55.002 1.00 63.16 392 GLU A O 1
ATOM 3078 N N . ASP A 1 393 ? -61.051 -0.559 54.786 1.00 62.09 393 ASP A N 1
ATOM 3079 C CA . ASP A 1 393 ? -61.106 -0.153 56.201 1.00 62.09 393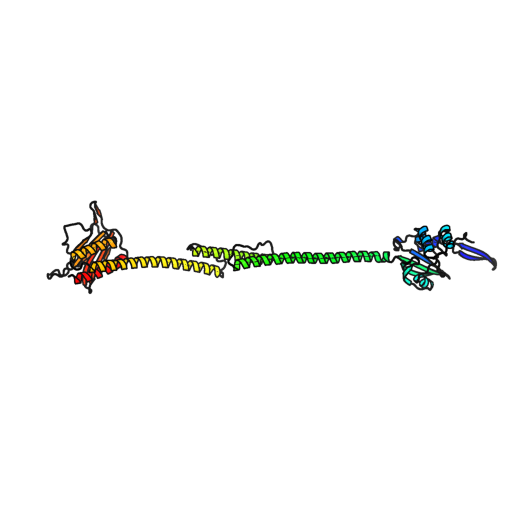 ASP A CA 1
ATOM 3080 C C . ASP A 1 393 ? -60.288 -1.013 57.189 1.00 62.09 393 ASP A C 1
ATOM 3082 O O . ASP A 1 393 ? -60.494 -0.944 58.403 1.00 62.09 393 ASP A O 1
ATOM 3086 N N . TYR A 1 394 ? -59.322 -1.810 56.707 1.00 66.25 394 TYR A N 1
ATOM 3087 C CA . TYR A 1 394 ? -58.460 -2.608 57.588 1.00 66.25 394 TYR A CA 1
ATOM 3088 C C . TYR A 1 394 ? -57.566 -1.725 58.481 1.00 66.25 394 TYR A C 1
ATOM 3090 O O . TYR A 1 394 ? -57.491 -1.930 59.695 1.00 66.25 394 TYR A O 1
ATOM 3098 N N . ILE A 1 395 ? -56.900 -0.732 57.879 1.00 68.69 395 ILE A N 1
ATOM 3099 C CA . ILE A 1 395 ? -56.067 0.293 58.530 1.00 68.69 395 ILE A CA 1
ATOM 3100 C C . ILE A 1 395 ? -56.219 1.594 57.736 1.00 68.69 395 ILE A C 1
ATOM 3102 O O . ILE A 1 395 ? -56.034 1.581 56.520 1.00 68.69 395 ILE A O 1
ATOM 3106 N N . ASN A 1 396 ? -56.453 2.718 58.422 1.00 68.38 396 ASN A N 1
ATOM 3107 C CA . ASN A 1 396 ? -56.516 4.040 57.796 1.00 68.38 396 ASN A CA 1
ATOM 3108 C C . ASN A 1 396 ? -55.356 4.923 58.274 1.00 68.38 396 ASN A C 1
ATOM 3110 O O . ASN A 1 396 ? -55.134 5.109 59.475 1.00 68.38 396 ASN A O 1
ATOM 3114 N N . ILE A 1 397 ? -54.629 5.503 57.318 1.00 70.12 397 ILE A N 1
ATOM 3115 C CA . ILE A 1 397 ? -53.661 6.566 57.577 1.00 70.12 397 ILE A CA 1
ATOM 3116 C C . ILE A 1 397 ? -54.429 7.882 57.597 1.00 70.12 397 ILE A C 1
ATOM 3118 O O . ILE A 1 397 ? -54.839 8.384 56.550 1.00 70.12 397 ILE A O 1
ATOM 3122 N N . THR A 1 398 ? -54.646 8.424 58.794 1.00 66.56 398 THR A N 1
ATOM 3123 C CA . THR A 1 398 ? -55.410 9.656 58.998 1.00 66.56 398 THR A CA 1
ATOM 3124 C C . THR A 1 398 ? -54.500 10.886 58.944 1.00 66.56 398 THR A C 1
ATOM 3126 O O . THR A 1 398 ? -53.386 10.920 59.465 1.00 66.56 398 THR A O 1
ATOM 3129 N N . SER A 1 399 ? -54.987 11.929 58.283 1.00 67.19 399 SER A N 1
ATOM 3130 C CA . SER A 1 399 ? -54.427 13.276 58.250 1.00 67.19 399 SER A CA 1
ATOM 3131 C C . SER A 1 399 ? -55.500 14.258 58.714 1.00 67.19 399 SER A C 1
ATOM 3133 O O . SER A 1 399 ? -56.694 13.973 58.649 1.00 67.19 399 SER A O 1
ATOM 3135 N N . GLY A 1 400 ? -55.103 15.469 59.112 1.00 59.00 400 GLY A N 1
ATOM 3136 C CA . GLY A 1 400 ? -56.054 16.535 59.458 1.00 59.00 400 GLY A CA 1
ATOM 3137 C C . GLY A 1 400 ? -56.980 16.962 58.306 1.00 59.00 400 GLY A C 1
ATOM 3138 O O . GLY A 1 400 ? -57.888 17.755 58.528 1.00 59.00 400 GLY A O 1
ATOM 3139 N N . LEU A 1 401 ? -56.747 16.463 57.086 1.00 60.94 401 LEU A N 1
ATOM 3140 C CA . LEU A 1 401 ? -57.512 16.773 55.874 1.00 60.94 401 LEU A CA 1
ATOM 3141 C C . LEU A 1 401 ? -58.249 15.561 55.265 1.00 60.94 401 LEU A C 1
ATOM 3143 O O . LEU A 1 401 ? -58.937 15.737 54.264 1.00 60.94 401 LEU A O 1
ATOM 3147 N N . GLY A 1 402 ? -58.116 14.356 55.831 1.00 65.44 402 GLY A N 1
ATOM 3148 C CA . GLY A 1 402 ? -58.745 13.132 55.314 1.00 65.44 402 GLY A CA 1
ATOM 3149 C C . GLY A 1 402 ? -57.974 11.868 55.692 1.00 65.44 402 GLY A C 1
ATOM 3150 O O . GLY A 1 402 ? -56.897 11.952 56.279 1.00 65.44 402 GLY A O 1
ATOM 3151 N N . ASP A 1 403 ? -58.510 10.704 55.347 1.00 72.19 403 ASP A N 1
ATOM 3152 C CA . ASP A 1 403 ? -57.910 9.396 55.595 1.00 72.19 403 ASP A CA 1
ATOM 3153 C C . ASP A 1 403 ? -57.756 8.574 54.308 1.00 72.19 403 ASP A C 1
ATOM 3155 O O . ASP A 1 403 ? -58.415 8.823 53.298 1.00 72.19 403 ASP A O 1
ATOM 3159 N N . SER A 1 404 ? -56.799 7.645 54.302 1.00 80.00 404 SER A N 1
ATOM 3160 C CA . SER A 1 404 ? -56.538 6.778 53.150 1.00 80.00 404 SER A CA 1
ATOM 3161 C C . SER A 1 404 ? -55.970 5.431 53.584 1.00 80.00 404 SER A C 1
ATOM 3163 O O . SER A 1 404 ? -55.186 5.356 54.535 1.00 80.00 404 SER A O 1
ATOM 3165 N N . THR A 1 405 ? -56.336 4.366 52.872 1.00 78.94 405 THR A N 1
ATOM 3166 C CA . THR A 1 405 ? -55.815 3.015 53.097 1.00 78.94 405 THR A CA 1
ATOM 3167 C C . THR A 1 405 ? -54.401 2.877 52.513 1.00 78.94 405 THR A C 1
ATOM 3169 O O . THR A 1 405 ? -54.182 3.254 51.355 1.00 78.94 405 THR A O 1
ATOM 3172 N N . PRO A 1 406 ? -53.428 2.328 53.262 1.00 84.69 406 PRO A N 1
ATOM 3173 C CA . PRO A 1 406 ? -52.087 2.056 52.749 1.00 84.69 406 PRO A CA 1
ATOM 3174 C C . PRO A 1 406 ? -52.123 1.062 51.579 1.00 84.69 406 PRO A C 1
ATOM 3176 O O . PRO A 1 406 ? -53.070 0.297 51.422 1.00 84.69 406 PRO A O 1
ATOM 3179 N N . THR A 1 407 ? -51.074 1.052 50.754 1.00 87.25 407 THR A N 1
ATOM 3180 C CA . THR A 1 407 ? -50.953 0.104 49.629 1.00 87.25 407 THR A CA 1
ATOM 3181 C C . THR A 1 407 ? -50.166 -1.141 50.006 1.00 87.25 407 THR A C 1
ATOM 3183 O O . THR A 1 407 ? -50.215 -2.140 49.293 1.00 87.25 407 THR A O 1
ATOM 3186 N N . SER A 1 408 ? -49.411 -1.100 51.104 1.00 92.12 408 SER A N 1
ATOM 3187 C CA . SER A 1 408 ? -48.713 -2.268 51.605 1.00 92.12 408 SER A CA 1
ATOM 3188 C C . SER A 1 408 ? -48.649 -2.315 53.126 1.00 92.12 408 SER A C 1
ATOM 3190 O O . SER A 1 408 ? -48.603 -1.288 53.809 1.00 92.12 408 SER A O 1
ATOM 3192 N N . LEU A 1 409 ? -48.655 -3.543 53.640 1.00 92.56 409 LEU A N 1
ATOM 3193 C CA . LEU A 1 409 ? -48.540 -3.866 55.054 1.00 92.56 409 LEU A CA 1
ATOM 3194 C C . LEU A 1 409 ? -47.475 -4.944 55.232 1.00 92.56 409 LEU A C 1
ATOM 3196 O O . LEU A 1 409 ? -47.490 -5.972 54.550 1.00 92.56 409 LEU A O 1
ATOM 3200 N N . LEU A 1 410 ? -46.559 -4.702 56.160 1.00 95.19 410 LEU A N 1
ATOM 3201 C CA . LEU A 1 410 ? -45.487 -5.609 56.527 1.00 95.19 410 LEU A CA 1
ATOM 3202 C C . LEU A 1 410 ? -45.576 -5.903 58.023 1.00 95.19 410 LEU A C 1
ATOM 3204 O O . LEU A 1 410 ? -45.476 -4.992 58.842 1.00 95.19 410 LEU A O 1
ATOM 3208 N N . LEU A 1 411 ? -45.737 -7.175 58.374 1.00 94.88 411 LEU A N 1
ATOM 3209 C CA . LEU A 1 411 ? -45.695 -7.657 59.747 1.00 94.88 411 LEU A CA 1
ATOM 3210 C C . LEU A 1 411 ? -44.480 -8.552 59.920 1.00 94.88 411 LEU A C 1
ATOM 3212 O O . LEU A 1 411 ? -44.351 -9.561 59.229 1.00 94.88 411 LEU A O 1
ATOM 3216 N N . VAL A 1 412 ? -43.608 -8.200 60.857 1.00 96.38 412 VAL A N 1
ATOM 3217 C CA . VAL A 1 412 ? -42.345 -8.898 61.089 1.00 96.38 412 VAL A CA 1
ATOM 3218 C C . VAL A 1 412 ? -42.292 -9.392 62.532 1.00 96.38 412 VAL A C 1
ATOM 3220 O O . VAL A 1 412 ? -42.353 -8.572 63.453 1.00 96.38 412 VAL A O 1
ATOM 3223 N N . PRO A 1 413 ? -42.163 -10.708 62.768 1.00 94.62 413 PRO A N 1
ATOM 3224 C CA . PRO A 1 413 ? -42.076 -11.243 64.116 1.00 94.62 413 PRO A CA 1
ATOM 3225 C C . PRO A 1 413 ? -40.708 -10.919 64.732 1.00 94.62 413 PRO A C 1
ATOM 3227 O O . PRO A 1 413 ? -39.656 -11.078 64.109 1.00 94.62 413 PRO A O 1
ATOM 3230 N N . MET A 1 414 ? -40.713 -10.494 65.990 1.00 94.06 414 MET A N 1
ATOM 3231 C CA . MET A 1 414 ? -39.510 -10.286 66.792 1.00 94.06 414 MET A CA 1
ATOM 3232 C C . MET A 1 414 ? -39.166 -11.590 67.511 1.00 94.06 414 MET A C 1
ATOM 3234 O O . MET A 1 414 ? -39.812 -11.951 68.491 1.00 94.06 414 MET A O 1
ATOM 3238 N N . ILE A 1 415 ? -38.161 -12.314 67.017 1.00 89.94 415 ILE A N 1
ATOM 3239 C CA . ILE A 1 415 ? -37.814 -13.659 67.506 1.00 89.94 415 ILE A CA 1
ATOM 3240 C C . ILE A 1 415 ? -36.487 -13.625 68.267 1.00 89.94 415 ILE A C 1
ATOM 3242 O O . ILE A 1 415 ? -35.484 -13.154 67.728 1.00 89.94 415 ILE A O 1
ATOM 3246 N N . ALA A 1 416 ? -36.457 -14.191 69.478 1.00 87.12 416 ALA A N 1
ATOM 3247 C CA . ALA A 1 416 ? -35.224 -14.467 70.221 1.00 87.12 416 ALA A CA 1
ATOM 3248 C C . ALA A 1 416 ? -35.280 -15.850 70.894 1.00 87.12 416 ALA A C 1
ATOM 3250 O O . ALA A 1 416 ? -36.302 -16.235 71.457 1.00 87.12 416 ALA A O 1
ATOM 3251 N N . ASP A 1 417 ? -34.182 -16.609 70.828 1.00 83.62 417 ASP A N 1
ATOM 3252 C CA . ASP A 1 417 ? -34.070 -18.011 71.277 1.00 83.62 417 ASP A CA 1
ATOM 3253 C C . ASP A 1 417 ? -35.248 -18.904 70.841 1.00 83.62 417 ASP A C 1
ATOM 3255 O O . ASP A 1 417 ? -35.751 -19.723 71.607 1.00 83.62 417 ASP A O 1
ATOM 3259 N N . SER A 1 418 ? -35.697 -18.746 69.593 1.00 83.69 418 SER A N 1
ATOM 3260 C CA . SER A 1 418 ? -36.838 -19.475 69.009 1.00 83.69 418 SER A CA 1
ATOM 3261 C C . SER A 1 418 ? -38.211 -19.193 69.647 1.00 83.69 418 SER A C 1
ATOM 3263 O O . SER A 1 418 ? -39.165 -19.896 69.326 1.00 83.69 418 SER A O 1
ATOM 3265 N N . LYS A 1 419 ? -38.344 -18.162 70.499 1.00 87.06 419 LYS A N 1
ATOM 3266 C CA . LYS A 1 419 ? -39.636 -17.639 70.985 1.00 87.06 419 LYS A CA 1
ATOM 3267 C C . LYS A 1 419 ? -39.960 -16.328 70.264 1.00 87.06 419 LYS A C 1
ATOM 3269 O O . LYS A 1 419 ? -39.086 -15.472 70.107 1.00 87.06 419 LYS A O 1
ATOM 3274 N N . VAL A 1 420 ? -41.209 -16.171 69.827 1.00 89.25 420 VAL A N 1
ATOM 3275 C CA . VAL A 1 420 ? -41.723 -14.887 69.337 1.00 89.25 420 VAL A CA 1
ATOM 3276 C C . VAL A 1 420 ? -42.034 -14.015 70.550 1.00 89.25 420 VAL A C 1
ATOM 3278 O O . VAL A 1 420 ? -42.811 -14.407 71.411 1.00 89.25 420 VAL A O 1
ATOM 3281 N N . LEU A 1 421 ? -41.386 -12.859 70.635 1.00 89.12 421 LEU A N 1
ATOM 3282 C CA . LEU A 1 421 ? -41.523 -11.900 71.736 1.00 89.12 421 LEU A CA 1
ATOM 3283 C C . LEU A 1 421 ? -42.454 -10.738 71.384 1.00 89.12 421 LEU A C 1
ATOM 3285 O O . LEU A 1 421 ? -42.752 -9.886 72.217 1.00 89.12 421 LEU A O 1
ATOM 3289 N N . GLY A 1 422 ? -42.872 -10.662 70.124 1.00 90.94 422 GLY A N 1
ATOM 3290 C CA . GLY A 1 422 ? -43.702 -9.587 69.624 1.00 90.94 422 GLY A CA 1
ATOM 3291 C C . GLY A 1 422 ? -43.720 -9.517 68.106 1.00 90.94 422 GLY A C 1
ATOM 3292 O O . GLY A 1 422 ? -43.100 -10.335 67.426 1.00 90.94 422 GLY A O 1
ATOM 3293 N N . VAL A 1 423 ? -44.414 -8.518 67.574 1.00 93.50 423 VAL A N 1
ATOM 3294 C CA . VAL A 1 423 ? -44.556 -8.270 66.135 1.00 93.50 423 VAL A CA 1
ATOM 3295 C C . VAL A 1 423 ? -44.415 -6.778 65.869 1.00 93.50 423 VAL A C 1
ATOM 3297 O O . VAL A 1 423 ? -44.991 -5.954 66.578 1.00 93.50 423 VAL A O 1
ATOM 3300 N N . ILE A 1 424 ? -43.652 -6.436 64.835 1.00 94.75 424 ILE A N 1
ATOM 3301 C CA . ILE A 1 424 ? -43.589 -5.086 64.279 1.00 94.75 424 ILE A CA 1
ATOM 3302 C C . ILE A 1 424 ? -44.535 -5.045 63.087 1.00 94.75 424 ILE A C 1
ATOM 3304 O O . ILE A 1 424 ? -44.350 -5.802 62.139 1.00 94.75 424 ILE A O 1
ATOM 3308 N N . GLU A 1 425 ? -45.532 -4.176 63.129 1.00 93.00 425 GLU A N 1
ATOM 3309 C CA . GLU A 1 425 ? -46.453 -3.928 62.022 1.00 93.00 425 GLU A CA 1
ATOM 3310 C C . GLU A 1 425 ? -46.119 -2.578 61.390 1.00 93.00 425 GLU A C 1
ATOM 3312 O O . GLU A 1 425 ? -45.928 -1.595 62.102 1.00 93.00 425 GLU A O 1
ATOM 3317 N N . ILE A 1 426 ? -46.008 -2.522 60.065 1.00 93.12 426 ILE A N 1
ATOM 3318 C CA . ILE A 1 426 ? -45.622 -1.323 59.317 1.00 93.12 426 ILE A CA 1
ATOM 3319 C C . ILE A 1 426 ? -46.525 -1.194 58.099 1.00 93.12 426 ILE A C 1
ATOM 3321 O O . ILE A 1 426 ? -46.599 -2.104 57.275 1.00 93.12 426 ILE A O 1
ATOM 3325 N N . ALA A 1 427 ? -47.150 -0.032 57.950 1.00 91.62 427 ALA A N 1
ATOM 3326 C CA . ALA A 1 427 ? -47.976 0.316 56.808 1.00 91.62 427 ALA A CA 1
ATOM 3327 C C . ALA A 1 427 ? -47.322 1.420 55.965 1.00 91.62 427 ALA A C 1
ATOM 3329 O O . ALA A 1 427 ? -46.755 2.387 56.492 1.00 91.62 427 ALA A O 1
ATOM 3330 N N . SER A 1 428 ? -47.413 1.289 54.641 1.00 91.81 428 SER A N 1
ATOM 3331 C CA . SER A 1 428 ? -46.835 2.236 53.684 1.00 91.81 428 SER A CA 1
ATOM 3332 C C . SER A 1 428 ? -47.723 2.418 52.452 1.00 91.81 428 SER A C 1
ATOM 3334 O O . SER A 1 428 ? -48.417 1.498 52.021 1.00 91.81 428 SER A O 1
ATOM 3336 N N . PHE A 1 429 ? -47.685 3.610 51.855 1.00 90.25 429 PHE A N 1
ATOM 3337 C CA . PHE A 1 429 ? -48.223 3.870 50.513 1.00 90.25 429 PHE A CA 1
ATOM 3338 C C . PHE A 1 429 ? -47.290 3.391 49.396 1.00 90.25 429 PHE A C 1
ATOM 3340 O O . PHE A 1 429 ? -47.697 3.344 48.233 1.00 90.25 429 PHE A O 1
ATOM 3347 N N . ASN A 1 430 ? -46.058 3.012 49.734 1.00 90.38 430 ASN A N 1
ATOM 3348 C CA . ASN A 1 430 ? -45.102 2.420 48.811 1.00 90.38 430 ASN A CA 1
ATOM 3349 C C . ASN A 1 430 ? -45.007 0.912 49.049 1.00 90.38 430 ASN A C 1
ATOM 3351 O O . ASN A 1 430 ? -45.164 0.438 50.173 1.00 90.38 430 ASN A O 1
ATOM 3355 N N . LYS A 1 431 ? -44.716 0.152 47.993 1.00 92.88 431 LYS A N 1
ATOM 3356 C CA . LYS A 1 431 ? -44.437 -1.282 48.100 1.00 92.88 431 LYS A CA 1
ATOM 3357 C C . LYS A 1 431 ? -43.030 -1.490 48.664 1.00 92.88 431 LYS A C 1
ATOM 3359 O O . LYS A 1 431 ? -42.084 -0.961 48.090 1.00 92.88 431 LYS A O 1
ATOM 3364 N N . PHE A 1 432 ? -42.896 -2.310 49.705 1.00 93.69 432 PHE A N 1
ATOM 3365 C CA . PHE A 1 432 ? -41.582 -2.694 50.224 1.00 93.69 432 PHE A CA 1
ATOM 3366 C C . PHE A 1 432 ? -40.810 -3.552 49.216 1.00 93.69 432 PHE A C 1
ATOM 3368 O O . PHE A 1 432 ? -41.317 -4.556 48.699 1.00 93.69 432 PHE A O 1
ATOM 3375 N N . GLU A 1 433 ? -39.569 -3.166 48.935 1.00 93.50 433 GLU A N 1
ATOM 3376 C CA . GLU A 1 433 ? -38.644 -3.977 48.159 1.00 93.50 433 GLU A CA 1
ATOM 3377 C C . GLU A 1 433 ? -38.115 -5.156 48.984 1.00 93.50 433 GLU A C 1
ATOM 3379 O O . GLU A 1 433 ? -37.991 -5.099 50.206 1.00 93.50 433 GLU A O 1
ATOM 3384 N N . LYS A 1 434 ? -37.696 -6.227 48.299 1.00 93.25 434 LYS A N 1
ATOM 3385 C CA . LYS A 1 434 ? -37.154 -7.430 48.951 1.00 93.25 434 LYS A CA 1
ATOM 3386 C C . LYS A 1 434 ? -36.028 -7.118 49.951 1.00 93.25 434 LYS A C 1
ATOM 3388 O O . LYS A 1 434 ? -36.007 -7.677 51.040 1.00 93.25 434 LYS A O 1
ATOM 3393 N N . HIS A 1 435 ? -35.121 -6.208 49.591 1.00 93.38 435 HIS A N 1
ATOM 3394 C CA . HIS A 1 435 ? -33.990 -5.830 50.442 1.00 93.38 435 HIS A CA 1
ATOM 3395 C C . HIS A 1 435 ? -34.412 -5.046 51.700 1.00 93.38 435 HIS A C 1
ATOM 3397 O O . HIS A 1 435 ? -33.730 -5.123 52.719 1.00 93.38 435 HIS A O 1
ATOM 3403 N N . GLU A 1 436 ? -35.543 -4.336 51.654 1.00 94.38 436 GLU A N 1
ATOM 3404 C CA . GLU A 1 436 ? -36.128 -3.632 52.802 1.00 94.38 436 GLU A CA 1
ATOM 3405 C C . GLU A 1 436 ? -36.820 -4.621 53.747 1.00 94.38 436 GLU A C 1
ATOM 3407 O O . GLU A 1 436 ? -36.669 -4.516 54.960 1.00 94.38 436 GLU A O 1
ATOM 3412 N N . ILE A 1 437 ? -37.508 -5.632 53.204 1.00 94.44 437 ILE A N 1
ATOM 3413 C CA . ILE A 1 437 ? -38.127 -6.713 53.989 1.00 94.44 437 ILE A CA 1
ATOM 3414 C C . ILE A 1 437 ? -37.050 -7.525 54.725 1.00 94.44 437 ILE A C 1
ATOM 3416 O O . ILE A 1 437 ? -37.130 -7.694 55.939 1.00 94.44 437 ILE A O 1
ATOM 3420 N N . GLU A 1 438 ? -36.000 -7.965 54.022 1.00 94.38 438 GLU A N 1
ATOM 3421 C CA . GLU A 1 438 ? -34.869 -8.690 54.628 1.00 94.38 438 GLU A CA 1
ATOM 3422 C C . GLU A 1 438 ? -34.148 -7.837 55.691 1.00 94.38 438 GLU A C 1
ATOM 3424 O O . GLU A 1 438 ? -33.715 -8.337 56.735 1.00 94.38 438 GLU A O 1
ATOM 3429 N N . PHE A 1 439 ? -34.025 -6.528 55.452 1.00 95.38 439 PHE A N 1
ATOM 3430 C CA . PHE A 1 439 ? -33.526 -5.582 56.445 1.00 95.38 439 PHE A CA 1
ATOM 3431 C C . PHE A 1 439 ? -34.426 -5.546 57.690 1.00 95.38 439 PHE A C 1
ATOM 3433 O O . PHE A 1 439 ? -33.926 -5.690 58.808 1.00 95.38 439 PHE A O 1
ATOM 3440 N N . MET A 1 440 ? -35.742 -5.427 57.511 1.00 95.06 440 MET A N 1
ATOM 3441 C CA . MET A 1 440 ? -36.710 -5.399 58.605 1.00 95.06 440 MET A CA 1
ATOM 3442 C C . MET A 1 440 ? -36.705 -6.684 59.435 1.00 95.06 440 MET A C 1
ATOM 3444 O O . MET A 1 440 ? -36.729 -6.610 60.661 1.00 95.06 440 MET A O 1
ATOM 3448 N N . GLU A 1 441 ? -36.592 -7.852 58.804 1.00 93.94 441 GLU A N 1
ATOM 3449 C CA . GLU A 1 441 ? -36.437 -9.144 59.487 1.00 93.94 441 GLU A CA 1
ATOM 3450 C C . GLU A 1 441 ? -35.179 -9.202 60.360 1.00 93.94 441 GLU A C 1
ATOM 3452 O O . GLU A 1 441 ? -35.212 -9.698 61.489 1.00 93.94 441 GLU A O 1
ATOM 3457 N N . ASN A 1 442 ? -34.058 -8.669 59.863 1.00 92.38 442 ASN A N 1
ATOM 3458 C CA . ASN A 1 442 ? -32.820 -8.577 60.637 1.00 92.38 442 ASN A CA 1
ATOM 3459 C C . ASN A 1 442 ? -32.972 -7.645 61.844 1.00 92.38 442 ASN A C 1
ATOM 3461 O O . ASN A 1 442 ? -32.556 -7.991 62.952 1.00 92.38 442 ASN A O 1
ATOM 3465 N N . ILE A 1 443 ? -33.582 -6.476 61.644 1.00 93.38 443 ILE A N 1
ATOM 3466 C CA . ILE A 1 443 ? -33.805 -5.509 62.717 1.00 93.38 443 ILE A CA 1
ATOM 3467 C C . ILE A 1 443 ? -34.791 -6.046 63.757 1.00 93.38 443 ILE A C 1
ATOM 3469 O O . ILE A 1 443 ? -34.512 -5.937 64.947 1.00 93.38 443 ILE A O 1
ATOM 3473 N N . ALA A 1 444 ? -35.884 -6.690 63.345 1.00 92.94 444 ALA A N 1
ATOM 3474 C CA . ALA A 1 444 ? -36.867 -7.276 64.253 1.00 92.94 444 ALA A CA 1
ATOM 3475 C C . ALA A 1 444 ? -36.248 -8.340 65.174 1.00 92.94 444 ALA A C 1
ATOM 3477 O O . ALA A 1 444 ? -36.548 -8.365 66.369 1.00 92.94 444 ALA A O 1
ATOM 3478 N N . ARG A 1 445 ? -35.320 -9.164 64.662 1.00 90.06 445 ARG A N 1
ATOM 3479 C CA . ARG A 1 445 ? -34.527 -10.091 65.493 1.00 90.06 445 ARG A CA 1
ATOM 3480 C C . ARG A 1 445 ? -33.668 -9.356 66.522 1.00 90.06 445 ARG A C 1
ATOM 3482 O O . ARG A 1 445 ? -33.674 -9.719 67.698 1.00 90.06 445 ARG A O 1
ATOM 3489 N N . ASN A 1 446 ? -32.960 -8.304 66.105 1.00 89.12 446 ASN A N 1
ATOM 3490 C CA . ASN A 1 446 ? -32.129 -7.509 67.014 1.00 89.12 446 ASN A CA 1
ATOM 3491 C C . ASN A 1 446 ? -32.977 -6.834 68.102 1.00 89.12 446 ASN A C 1
ATOM 3493 O O . ASN A 1 446 ? -32.625 -6.911 69.279 1.00 89.12 446 ASN A O 1
ATOM 3497 N N . ILE A 1 447 ? -34.115 -6.242 67.729 1.00 89.38 447 ILE A N 1
ATOM 3498 C CA . ILE A 1 447 ? -35.059 -5.621 68.666 1.00 89.38 447 ILE A CA 1
ATOM 3499 C C . ILE A 1 447 ? -35.581 -6.666 69.655 1.00 89.38 447 ILE A C 1
ATOM 3501 O O . ILE A 1 447 ? -35.484 -6.445 70.859 1.00 89.38 447 ILE A O 1
ATOM 3505 N N . GLY A 1 448 ? -36.049 -7.826 69.177 1.00 87.06 448 GLY A N 1
ATOM 3506 C CA . GLY A 1 448 ? -36.517 -8.915 70.039 1.00 87.06 448 GLY A CA 1
ATOM 3507 C C . GLY A 1 448 ? -35.469 -9.341 71.070 1.00 87.06 448 GLY A C 1
ATOM 3508 O O . GLY A 1 448 ? -35.774 -9.463 72.255 1.00 87.06 448 GLY A O 1
ATOM 3509 N N . SER A 1 449 ? -34.206 -9.479 70.651 1.00 85.12 449 SER A N 1
ATOM 3510 C CA . SER A 1 449 ? -33.111 -9.841 71.560 1.00 85.12 449 SER A CA 1
ATOM 3511 C C . SER A 1 449 ? -32.843 -8.798 72.655 1.00 85.12 449 SER A C 1
ATOM 3513 O O . SER A 1 449 ? -32.519 -9.167 73.784 1.00 85.12 449 SER A O 1
ATOM 3515 N N . THR A 1 450 ? -33.000 -7.505 72.350 1.00 84.25 450 THR A N 1
ATOM 3516 C CA . THR A 1 450 ? -32.837 -6.418 73.325 1.00 84.25 450 THR A CA 1
ATOM 3517 C C . THR A 1 450 ? -34.039 -6.323 74.256 1.00 84.25 450 THR A C 1
ATOM 3519 O O . THR A 1 450 ? -33.850 -6.215 75.463 1.00 84.25 450 THR A O 1
ATOM 3522 N N . LEU A 1 451 ? -35.265 -6.426 73.731 1.00 77.06 451 LEU A N 1
ATOM 3523 C CA . LEU A 1 451 ? -36.485 -6.360 74.542 1.00 77.06 451 LEU A CA 1
ATOM 3524 C C . LEU A 1 451 ? -36.516 -7.464 75.605 1.00 77.06 451 LEU A C 1
ATOM 3526 O O . LEU A 1 451 ? -36.868 -7.187 76.745 1.00 77.06 451 LEU A O 1
ATOM 3530 N N . ARG A 1 452 ? -36.027 -8.669 75.285 1.00 75.75 452 ARG A N 1
ATOM 3531 C CA . ARG A 1 452 ? -35.874 -9.763 76.260 1.00 75.75 452 ARG A CA 1
ATOM 3532 C C . ARG A 1 452 ? -34.904 -9.469 77.406 1.00 75.75 452 ARG A C 1
ATOM 3534 O O . ARG A 1 452 ? -34.976 -10.124 78.433 1.00 75.75 452 ARG A O 1
ATOM 3541 N N . ARG A 1 453 ? -33.937 -8.570 77.210 1.00 66.62 453 ARG A N 1
ATOM 3542 C CA . ARG A 1 453 ? -32.981 -8.176 78.261 1.00 66.62 453 ARG A CA 1
ATOM 3543 C C . ARG A 1 453 ? -33.529 -7.075 79.167 1.00 66.62 453 ARG A C 1
ATOM 3545 O O . ARG A 1 453 ? -32.970 -6.865 80.239 1.00 66.62 453 ARG A O 1
ATOM 3552 N N . CYS A 1 454 ? -34.530 -6.337 78.689 1.00 60.75 454 CYS A N 1
ATOM 3553 C CA . CYS A 1 454 ? -35.166 -5.228 79.396 1.00 60.75 454 CYS A CA 1
ATOM 3554 C C . CYS A 1 454 ? -36.460 -5.642 80.118 1.00 60.75 454 CYS A C 1
ATOM 3556 O O . CYS A 1 454 ? -36.862 -4.939 81.042 1.00 60.75 454 CYS A O 1
ATOM 3558 N N . ALA A 1 455 ? -37.103 -6.728 79.673 1.00 51.34 455 ALA A N 1
ATOM 3559 C CA . ALA A 1 455 ? -38.123 -7.469 80.417 1.00 51.34 455 ALA A CA 1
ATOM 3560 C C . ALA A 1 455 ? -37.453 -8.382 81.453 1.00 51.34 455 ALA A C 1
ATOM 3562 O O . ALA A 1 455 ? -38.002 -8.491 82.571 1.00 51.34 455 ALA A O 1
#

Solvent-accessible surface area (backbone atoms only — not comparable to full-atom values): 24898 Å² total; per-residue (Å²): 111,81,70,84,74,52,78,66,50,68,51,76,45,79,39,68,56,97,91,39,79,76,48,67,50,70,46,76,50,56,47,68,58,53,25,32,65,65,31,62,70,71,44,34,56,84,74,69,36,49,94,73,24,42,43,38,34,34,38,74,87,32,21,25,57,22,49,54,60,50,54,76,76,40,42,68,62,39,51,51,49,34,48,76,56,67,52,36,56,74,67,49,46,50,46,28,66,75,70,70,46,41,38,73,55,38,65,58,80,45,75,35,46,53,42,2,44,77,64,35,77,29,70,48,80,46,59,44,82,85,69,48,53,24,40,36,40,14,33,50,39,77,57,88,93,42,48,22,15,43,37,38,36,32,42,45,66,68,74,46,46,62,56,57,54,51,50,53,52,50,53,50,51,51,55,48,53,53,53,49,52,54,51,51,51,51,53,53,50,50,59,52,49,54,52,53,49,44,46,51,50,35,51,55,36,42,76,71,73,44,52,80,64,70,52,90,72,89,61,92,48,73,67,27,56,51,36,53,52,50,37,53,49,34,51,52,50,36,54,48,52,53,49,52,51,36,48,74,71,70,48,68,89,70,81,62,79,61,89,51,100,81,34,60,66,30,52,50,55,43,48,52,46,53,52,52,50,51,52,49,54,52,49,55,52,49,54,53,51,51,49,53,52,50,51,42,51,53,50,53,53,54,52,55,49,56,67,64,75,44,67,89,39,70,50,63,38,43,34,52,51,39,48,49,47,28,62,74,73,67,39,63,29,28,36,36,29,35,48,40,82,60,98,53,99,62,57,60,33,26,35,42,59,24,65,29,76,58,86,86,89,84,65,81,75,45,69,38,46,66,62,42,66,69,64,12,35,24,41,64,70,63,40,70,45,78,44,66,80,70,66,87,87,72,55,71,52,67,50,103,88,52,70,44,68,50,43,18,41,40,35,33,33,9,41,39,97,91,39,65,47,21,31,40,39,37,34,14,77,55,77,81,50,73,68,55,51,57,39,49,48,54,49,28,28,54,50,26,51,48,51,65,73,66,105

Radius of gyration: 73.36 Å; Cα contacts (8 Å, |Δi|>4): 673; chains: 1; bounding box: 119×45×200 Å

Mean predicted aligned error: 15.54 Å

Foldseek 3Di:
DPPPPDDWDWDWDFDDDPNDGDDIDTDTDDLVVVQCVQCVNVPCCVVVQNDDKWKFKAFPVQFTSHAISCLVVPVVVVLVLCVVLVQADPVLSVVCVVNVGRGPGGGFDDPQQNCQLVADWDWDQDQGSSRFTKTKTKHWDDDPPTTMIMMIIHGPCVVCVVVVVVVVVVVVVVVVVVVVVVVVVVVVCCVVVVLVVLLVVLVVCVVVVNLDRQRDADDPDPSNVVSVVSNVVSVLSVLLVVLVVCVVVVNLVDAQDQPDPPSPVRVVSNVVSVVSVVVVVVVVVVVVVVVLVVLLVVVLVVLLVLLVPPLQDPLVSQQVSQVVLCVSQVFQKKWKWFQDCDPDPQRGKTATSYIDLPDDDDPSGDIAHQVGPPFNPCQNVVDKDKDQDDPPPPDWRDDPVGIDAARMKIKEFQDDPNHGGIIMITGHNDHDDPSSNVSVNSSSPVSSVSVVVSD

Nearest PDB structures (foldseek):
  6ob8-assembly1_A  TM=6.434E-01  e=1.454E-05  [Leptolyngbya] sp. JSC-1
  3mf0-assembly1_A  TM=4.869E-01  e=3.021E-06  Homo sapiens
  4gcz-assembly1_A  TM=3.707E-01  e=1.203E-02  Bacillus subtilis subsp. subtilis str. 168
  7ql5-assembly1_D  TM=2.421E-01  e=2.571E+00  Tetronarce californica

Sequence (455 aa):
MPSYGEPCMFVLSPIYKNGSKIAVIALKISNAQLTNIVTNGFNFKEDGLGSAGDVFIVGHDGYLRTDRRQLKENKEAYVKGLRQHNMVDDQDAETINLLNTGVLLVPVKLESAEKALNGEFSNSIEPDKLGTKVMTCAAPLRLRDKKWAVVSQMNEREVFGILDSFRRINLFLTVFILGFFIWIGRVVAQSVSNRLFNMHKSLGLLANGRVNDFVADQGNDEIAQAGALVNKLVTRMSKAAEFAMNIGQGKTDTKYEVVDENDRFGSAMNEMRDQLENARLEQEQRALEDKKRNWASQGIAKFSELLRLNNDNIHKLAYQIVSELVAYINANQAGIFVTNDDSNEDKDDLSLIAAYAYDREKYLTRTVKPGEGLVGTCALEGKTIFMTELPEDYINITSGLGDSTPTSLLLVPMIADSKVLGVIEIASFNKFEKHEIEFMENIARNIGSTLRRCA

Secondary structure (DSSP, 8-state):
-GGGG---EEEEEEEEETTEEEEEEEEEEPHHHHHHHHTGGG-TTTTT-TTT-EEEEEETTSBBSS--HHHHH-HHHHHHHHHHTTSS-HHHHHHHHHH---TTTSB---HHHHHHHTT--EEEEEE-TTS-EEEEEEEEEEETTEEEEEEEEEEHHHHHHHHHHHHHHHHHHHHHHHHHHHHHHHHHHHHHHHHHHHHHHHHHHHHTT----PPP----SHHHHHHHHHHHHHHHHHHHHHHHHHHHTT--S--PPP-STT-HHHHHHHHHHHHHHHHHHHHHHHHHHHHHHHHHHHHHHHHHHHHHH-TT-HHHHHHHHHHHHHHHTT-SEEEEEEE---SSS-TT-EEEEEEESPPSSS-TT-EE-TTSHHHHHHHHHTS-EEES-PPTTSS-EEETTEEE--SEEEEEEEEETTEEEEEEEEEESSPPPHHHHHHHHHHHHHHHHHHHHH-

pLDDT: mean 86.63, std 9.67, range [45.62, 98.12]